Protein AF-0000000087012014 (afdb_homodimer)

Radius of gyration: 24.21 Å; Cα contacts (8 Å, |Δi|>4): 685; chains: 2; bounding box: 61×65×54 Å

pLDDT: mean 90.66, std 8.95, range [36.25, 98.5]

Solvent-accessible surface area (backbone atoms only — not comparable to full-atom values): 27364 Å² total; per-residue (Å²): 107,51,65,59,40,31,51,50,46,52,54,52,47,61,73,40,43,68,53,51,51,51,51,64,46,47,45,53,54,45,41,71,34,52,30,47,16,49,31,53,59,43,66,81,46,91,66,82,53,61,53,44,63,45,40,56,62,29,35,45,50,56,39,39,39,45,52,33,28,59,49,20,43,55,49,51,46,25,49,72,72,37,73,44,39,55,50,60,69,64,62,56,78,65,48,66,57,39,45,53,52,23,46,25,51,55,51,32,52,55,38,49,51,52,45,53,51,49,52,48,46,39,37,74,74,64,67,48,76,70,38,67,67,18,55,60,62,30,49,64,55,47,39,50,44,23,46,41,25,26,20,52,18,36,47,52,40,70,75,43,62,72,75,57,42,72,44,50,52,55,49,52,47,47,53,54,41,57,38,27,43,33,86,39,65,62,79,38,39,55,70,74,59,44,55,56,20,61,69,34,58,53,27,40,52,49,23,50,41,32,33,45,25,67,29,65,68,59,17,47,53,54,55,70,48,72,68,47,75,55,72,71,55,46,53,51,52,36,52,49,50,41,51,53,48,37,54,52,44,41,51,52,23,52,52,48,52,53,51,54,65,67,70,48,77,86,118,108,52,65,59,41,30,50,52,48,51,55,52,46,61,75,41,43,69,52,51,50,51,51,64,46,46,46,54,54,44,40,68,35,51,29,46,17,48,29,53,59,42,67,81,46,93,67,80,52,62,53,44,63,44,41,54,60,29,36,47,49,57,39,39,39,46,54,33,28,59,48,20,43,54,47,49,46,25,50,73,74,37,72,45,39,54,51,62,69,66,61,56,78,66,48,66,57,37,44,54,50,24,47,25,50,55,51,32,54,55,40,48,52,51,47,53,51,50,51,49,48,38,35,73,76,63,68,48,77,70,39,68,68,18,55,60,61,31,48,64,56,45,39,51,44,23,44,41,25,26,20,52,19,35,47,51,42,70,76,43,61,73,75,56,42,72,43,49,53,56,47,52,49,47,52,52,43,57,39,28,42,33,86,38,64,62,78,38,39,56,69,75,58,42,54,57,18,60,70,33,58,54,26,39,51,49,23,51,39,31,32,45,25,66,28,63,68,58,17,47,54,54,55,70,48,72,68,49,73,55,70,72,54,46,53,50,51,36,50,50,51,40,50,52,48,38,54,52,45,41,50,52,25,52,52,50,53,52,51,54,64,67,71,50,76,87,116

Nearest PDB structures (foldseek):
  8wbx-assembly1_B  TM=6.148E-01  e=4.219E-03  Arabidopsis thaliana
  8i39-assembly1_A  TM=5.636E-01  e=2.181E-03  Arabidopsis thaliana
  7r8b-assembly1_B  TM=5.814E-01  e=9.729E-03  Homo sapiens
  8iwj-assembly1_A  TM=5.748E-01  e=7.472E-03  Arabidopsis thaliana
  7p03-assembly1_A  TM=4.435E-01  e=3.052E-02  Saccharomyces cerevisiae S288C

Sequence (534 aa):
MLYAFLRRRFLKLVGQKSFIIYLFVQPFLWLLTVGISLNTAFSSVNLGYKFISYIALNLISIVSITLPIFFSNQLIFEFTYGSLKVVRLMGIKYWKAYLLLSDSLVFLAITFLNLTIVLLVLYLLYKVTINLLGIIISLPILFIAMIISYSIGIIISSFFTGGSLNILLPLVQLILLLFSGTYYPLEFLPKPERIISFLTPYTHILALVRYFTIGYAASQLKYIYNNLFTPPIQVILSAVYVLVFTLIITYLAVRRLDSLQFNLPLGMLYAFLRRRFLKLVGQKSFIIYLFVQPFLWLLTVGISLNTAFSSVNLGYKFISYIALNLISIVSITLPIFFSNQLIFEFTYGSLKVVRLMGIKYWKAYLLLSDSLVFLAITFLNLTIVLLVLYLLYKVTINLLGIIISLPILFIAMIISYSIGIIISSFFTGGSLNILLPLVQLILLLFSGTYYPLEFLPKPERIISFLTPYTHILALVRYFTIGYAASQLKYIYNNLFTPPIQVILSAVYVLVFTLIITYLAVRRLDSLQFNLPLG

InterPro domains:
  IPR000412 ABC-2 transporter [PIRSF006648] (4-256)
  IPR000412 ABC-2 transporter [PR00164] (20-41)
  IPR000412 ABC-2 transporter [PR00164] (135-159)
  IPR000412 ABC-2 transporter [PR00164] (171-190)
  IPR000412 ABC-2 transporter [PR00164] (191-210)
  IPR013525 ABC-2 type transporter, transmembrane domain [PF01061] (3-211)
  IPR047817 ABC-2 type transporter, transmembrane domain, bacterial-type [PS51012] (18-260)
  IPR051784 Nodulation factor ABC transporter [PTHR43229] (2-255)

Structure (mmCIF, N/CA/C/O backbone):
data_AF-0000000087012014-model_v1
#
loop_
_entity.id
_entity.type
_entity.pdbx_description
1 polymer 'ABC transmembrane type-2 domain-containing protein'
#
loop_
_atom_site.group_PDB
_atom_site.id
_atom_site.type_symbol
_atom_site.label_atom_id
_atom_site.label_alt_id
_atom_site.label_comp_id
_atom_site.label_asym_id
_atom_site.label_entity_id
_atom_site.label_seq_id
_atom_site.pdbx_PDB_ins_code
_atom_site.Cartn_x
_atom_site.Cartn_y
_atom_site.Cartn_z
_atom_site.occupancy
_atom_site.B_iso_or_equiv
_atom_site.auth_seq_id
_atom_site.auth_comp_id
_atom_site.auth_asym_id
_atom_site.auth_atom_id
_atom_site.pdbx_PDB_model_num
ATOM 1 N N . MET A 1 1 ? 31.562 19.516 7.203 1 82.62 1 MET A N 1
ATOM 2 C CA . MET A 1 1 ? 30.266 19.875 6.648 1 82.62 1 MET A CA 1
ATOM 3 C C . MET A 1 1 ? 29.375 18.641 6.465 1 82.62 1 MET A C 1
ATOM 5 O O . MET A 1 1 ? 28.297 18.562 7.031 1 82.62 1 MET A O 1
ATOM 9 N N . LEU A 1 2 ? 30 17.562 5.934 1 86.19 2 LEU A N 1
ATOM 10 C CA . LEU A 1 2 ? 29.234 16.344 5.723 1 86.19 2 LEU A CA 1
ATOM 11 C C . LEU A 1 2 ? 28.781 15.758 7.055 1 86.19 2 LEU A C 1
ATOM 13 O O . LEU A 1 2 ? 27.625 15.312 7.18 1 86.19 2 LEU A O 1
ATOM 17 N N . TYR A 1 3 ? 29.688 15.797 7.977 1 89.56 3 TYR A N 1
ATOM 18 C CA . TYR A 1 3 ? 29.359 15.234 9.281 1 89.56 3 TYR A CA 1
ATOM 19 C C . TYR A 1 3 ? 28.219 16 9.938 1 89.56 3 TYR A C 1
ATOM 21 O O . TYR A 1 3 ? 27.328 15.414 10.555 1 89.56 3 TYR A O 1
ATOM 29 N N . ALA A 1 4 ? 28.203 17.297 9.812 1 87.31 4 ALA A N 1
ATOM 30 C CA . ALA A 1 4 ? 27.141 18.125 10.391 1 87.31 4 ALA A CA 1
ATOM 31 C C . ALA A 1 4 ? 25.797 17.812 9.766 1 87.31 4 ALA A C 1
ATOM 33 O O . ALA A 1 4 ? 24.781 17.703 10.469 1 87.31 4 ALA A O 1
ATOM 34 N N . PHE A 1 5 ? 25.797 17.609 8.5 1 88.81 5 PHE A N 1
ATOM 35 C CA . PHE A 1 5 ? 24.547 17.312 7.805 1 88.81 5 PHE A CA 1
ATOM 36 C C . PHE A 1 5 ? 24.078 15.891 8.117 1 88.81 5 PHE A C 1
ATOM 38 O O . PHE A 1 5 ? 22.875 15.641 8.219 1 88.81 5 PHE A O 1
ATOM 45 N N . LEU A 1 6 ? 25.047 15.031 8.273 1 92.75 6 LEU A N 1
ATOM 46 C CA . LEU A 1 6 ? 24.719 13.664 8.641 1 92.75 6 LEU A CA 1
ATOM 47 C C . LEU A 1 6 ? 24.078 13.609 10.023 1 92.75 6 LEU A C 1
ATOM 49 O O . LEU A 1 6 ? 23.062 12.93 10.211 1 92.75 6 LEU A O 1
ATOM 53 N N . ARG A 1 7 ? 24.703 14.281 10.898 1 91.25 7 ARG A N 1
ATOM 54 C CA . ARG A 1 7 ? 24.172 14.32 12.258 1 91.25 7 ARG A CA 1
ATOM 55 C C . ARG A 1 7 ? 22.781 14.938 12.289 1 91.25 7 ARG A C 1
ATOM 57 O O . ARG A 1 7 ? 21.891 14.453 13 1 91.25 7 ARG A O 1
ATOM 64 N N . ARG A 1 8 ? 22.594 15.945 11.547 1 87.25 8 ARG A N 1
ATOM 65 C CA . ARG A 1 8 ? 21.281 16.594 11.453 1 87.25 8 ARG A CA 1
ATOM 66 C C . ARG A 1 8 ? 20.219 15.617 11 1 87.25 8 ARG A C 1
ATOM 68 O O . ARG A 1 8 ? 19.156 15.508 11.625 1 87.25 8 ARG A O 1
ATOM 75 N N . ARG A 1 9 ? 20.5 14.953 9.93 1 88.06 9 ARG A N 1
ATOM 76 C CA . ARG A 1 9 ? 19.531 14.023 9.375 1 88.06 9 ARG A CA 1
ATOM 77 C C . ARG A 1 9 ? 19.266 12.859 10.328 1 88.06 9 ARG A C 1
ATOM 79 O O . ARG A 1 9 ? 18.125 12.43 10.508 1 88.06 9 ARG A O 1
ATOM 86 N N . PHE A 1 10 ? 20.344 12.406 10.891 1 90.94 10 PHE A N 1
ATOM 87 C CA . PHE A 1 10 ? 20.219 11.289 11.82 1 90.94 10 PHE A CA 1
ATOM 88 C C . PHE A 1 10 ? 19.344 11.672 13.008 1 90.94 10 PHE A C 1
ATOM 90 O O . PHE A 1 10 ? 18.453 10.93 13.391 1 90.94 10 PHE A O 1
ATOM 97 N N . LEU A 1 11 ? 19.484 12.828 13.586 1 88.75 11 LEU A N 1
ATOM 98 C CA . LEU A 1 11 ? 18.734 13.289 14.742 1 88.75 11 LEU A CA 1
ATOM 99 C C . LEU A 1 11 ? 17.266 13.508 14.391 1 88.75 11 LEU A C 1
ATOM 101 O O . LEU A 1 11 ? 16.375 13.18 15.18 1 88.75 11 LEU A O 1
ATOM 105 N N . LYS A 1 12 ? 17.047 13.898 13.219 1 86.62 12 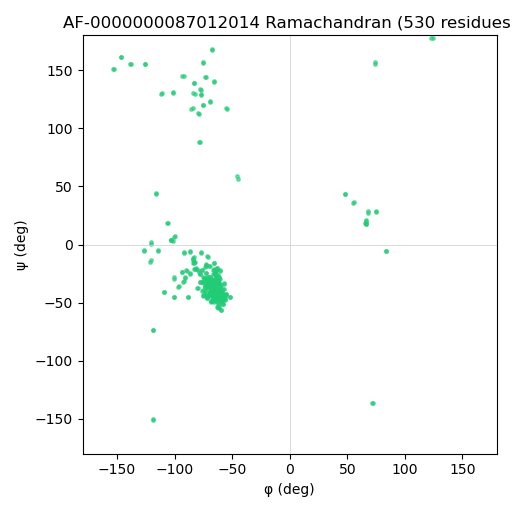LYS A N 1
ATOM 106 C CA . LYS A 1 12 ? 15.672 14.125 12.797 1 86.62 12 LYS A CA 1
ATOM 107 C C . LYS A 1 12 ? 14.945 12.797 12.578 1 86.62 12 LYS A C 1
ATOM 109 O O . LYS A 1 12 ? 13.758 12.688 12.875 1 86.62 12 LYS A O 1
ATOM 114 N N . LEU A 1 13 ? 15.664 11.898 12.086 1 88.25 13 LEU A N 1
ATOM 115 C CA . LEU A 1 13 ? 15.07 10.586 11.875 1 88.25 13 LEU A CA 1
ATOM 116 C C . LEU A 1 13 ? 14.734 9.914 13.203 1 88.25 13 LEU A C 1
ATOM 118 O O . LEU A 1 13 ? 13.719 9.234 13.32 1 88.25 13 LEU A O 1
ATOM 122 N N . VAL A 1 14 ? 15.625 10.133 14.18 1 85.62 14 VAL A N 1
ATOM 123 C CA . VAL A 1 14 ? 15.367 9.586 15.508 1 85.62 14 VAL A CA 1
ATOM 124 C C . VAL A 1 14 ? 14.094 10.203 16.078 1 85.62 14 VAL A C 1
ATOM 126 O O . VAL A 1 14 ? 13.336 9.531 16.781 1 85.62 14 VAL A O 1
ATOM 129 N N . GLY A 1 15 ? 13.82 11.438 15.688 1 83.94 15 GLY A N 1
ATOM 130 C CA . GLY A 1 15 ? 12.602 12.094 16.109 1 83.94 15 GLY A CA 1
ATOM 131 C C . GLY A 1 15 ? 11.352 11.508 15.477 1 83.94 15 GLY A C 1
ATOM 132 O O . GLY A 1 15 ? 10.25 11.672 16 1 83.94 15 GLY A O 1
ATOM 133 N N . GLN A 1 16 ? 11.594 10.812 14.422 1 86.88 16 GLN A N 1
ATOM 134 C CA . GLN A 1 16 ? 10.492 10.18 13.703 1 86.88 16 GLN A CA 1
ATOM 135 C C . GLN A 1 16 ? 10.617 8.664 13.727 1 86.88 16 GLN A C 1
ATOM 137 O O . GLN A 1 16 ? 10.422 8 12.703 1 86.88 16 GLN A O 1
ATOM 142 N N . LYS A 1 17 ? 10.938 8.172 14.883 1 86.31 17 LYS A N 1
ATOM 143 C CA . LYS A 1 17 ? 11.25 6.75 15.023 1 86.31 17 LYS A CA 1
ATOM 144 C C . LYS A 1 17 ? 10.023 5.891 14.734 1 86.31 17 LYS A C 1
ATOM 146 O O . LYS A 1 17 ? 10.148 4.773 14.227 1 86.31 17 LYS A O 1
ATOM 151 N N . SER A 1 18 ? 8.812 6.402 14.992 1 84.38 18 SER A N 1
ATOM 152 C CA . SER A 1 18 ? 7.602 5.629 14.75 1 84.38 18 SER A CA 1
ATOM 153 C C . SER A 1 18 ? 7.414 5.344 13.258 1 84.38 18 SER A C 1
ATOM 155 O O . SER A 1 18 ? 7.012 4.242 12.883 1 84.38 18 SER A O 1
ATOM 157 N N . PHE A 1 19 ? 7.777 6.293 12.516 1 85.94 19 PHE A N 1
ATOM 158 C CA . PHE A 1 19 ? 7.668 6.133 11.07 1 85.94 19 PHE A CA 1
ATOM 159 C C . PHE A 1 19 ? 8.672 5.102 10.562 1 85.94 19 PHE A C 1
ATOM 161 O O . PHE A 1 19 ? 8.336 4.266 9.719 1 85.94 19 PHE A O 1
ATOM 168 N N . ILE A 1 20 ? 9.797 5.18 11.109 1 89 20 ILE A N 1
ATOM 169 C CA . ILE A 1 20 ? 10.852 4.262 10.695 1 89 20 ILE A CA 1
ATOM 170 C C . ILE A 1 20 ? 10.484 2.836 11.094 1 89 20 ILE A C 1
ATOM 172 O O . ILE A 1 20 ? 10.656 1.898 10.312 1 89 20 ILE A O 1
ATOM 176 N N . ILE A 1 21 ? 9.969 2.676 12.203 1 87.44 21 ILE A N 1
ATOM 177 C CA . ILE A 1 21 ? 9.555 1.359 12.688 1 87.44 21 ILE A CA 1
ATOM 178 C C . ILE A 1 21 ? 8.445 0.807 11.789 1 87.44 21 ILE A C 1
ATOM 180 O O . ILE A 1 21 ? 8.477 -0.363 11.406 1 87.44 21 ILE A O 1
ATOM 184 N N . TYR A 1 22 ? 7.543 1.704 11.445 1 87 22 TYR A N 1
ATOM 185 C CA . TYR A 1 22 ? 6.465 1.325 10.539 1 87 22 TYR A CA 1
ATOM 186 C C . TYR A 1 22 ? 7.023 0.833 9.203 1 87 22 TYR A C 1
ATOM 188 O O . TYR A 1 22 ? 6.629 -0.228 8.719 1 87 22 TYR A O 1
ATOM 196 N N . LEU A 1 23 ? 7.945 1.501 8.68 1 88.31 23 LEU A N 1
ATOM 197 C CA . LEU A 1 23 ? 8.516 1.156 7.383 1 88.31 23 LEU A CA 1
ATOM 198 C C . LEU A 1 23 ? 9.312 -0.142 7.465 1 88.31 23 LEU A C 1
ATOM 200 O O . LEU A 1 23 ? 9.32 -0.931 6.52 1 88.31 23 LEU A O 1
ATOM 204 N N . PHE A 1 24 ? 9.859 -0.279 8.633 1 88.44 24 PHE A N 1
ATOM 205 C CA . PHE A 1 24 ? 10.688 -1.457 8.844 1 88.44 24 PHE A CA 1
ATOM 206 C C . PHE A 1 24 ? 9.836 -2.709 8.977 1 88.44 24 PHE A C 1
ATOM 208 O O . PHE A 1 24 ? 10.242 -3.797 8.562 1 88.44 24 PHE A O 1
ATOM 215 N N . VAL A 1 25 ? 8.656 -2.584 9.453 1 90.38 25 VAL A N 1
ATOM 216 C CA . VAL A 1 25 ? 7.773 -3.711 9.742 1 90.38 25 VAL A CA 1
ATOM 217 C C . VAL A 1 25 ? 6.996 -4.094 8.484 1 90.38 25 VAL A C 1
ATOM 219 O O . VAL A 1 25 ? 6.672 -5.266 8.281 1 90.38 25 VAL A O 1
ATOM 222 N N . GLN A 1 26 ? 6.828 -3.221 7.629 1 93.75 26 GLN A N 1
ATOM 223 C CA . GLN A 1 26 ? 5.93 -3.389 6.492 1 93.75 26 GLN A CA 1
ATOM 224 C C . GLN A 1 26 ? 6.371 -4.555 5.609 1 93.75 26 GLN A C 1
ATOM 226 O O . GLN A 1 26 ? 5.574 -5.441 5.301 1 93.75 26 GLN A O 1
ATOM 231 N N . PRO A 1 27 ? 7.637 -4.621 5.266 1 93.31 27 PRO A N 1
ATOM 232 C CA . PRO A 1 27 ? 8.047 -5.738 4.41 1 93.31 27 PRO A CA 1
ATOM 233 C C . PRO A 1 27 ? 7.785 -7.098 5.055 1 93.31 27 PRO A C 1
ATOM 235 O O . PRO A 1 27 ? 7.453 -8.062 4.359 1 93.31 27 PRO A O 1
ATOM 238 N N . PHE A 1 28 ? 7.824 -7.141 6.297 1 93.94 28 PHE A N 1
ATOM 239 C CA . PHE A 1 28 ? 7.648 -8.406 6.996 1 93.94 28 PHE A CA 1
ATOM 240 C C . PHE A 1 28 ? 6.176 -8.805 7.043 1 93.94 28 PHE A C 1
ATOM 242 O O . PHE A 1 28 ? 5.848 -9.992 6.977 1 93.94 28 PHE A O 1
ATOM 249 N N . LEU A 1 29 ? 5.344 -7.852 7.105 1 94.25 29 LEU A N 1
ATOM 250 C CA . LEU A 1 29 ? 3.918 -8.141 7.043 1 94.25 29 LEU A CA 1
ATOM 251 C C . LEU A 1 29 ? 3.533 -8.68 5.664 1 94.25 29 LEU A C 1
ATOM 253 O O . LEU A 1 29 ? 2.746 -9.625 5.559 1 94.25 29 LEU A O 1
ATOM 257 N N . TRP A 1 30 ? 4.109 -8.086 4.684 1 95.62 30 TRP A N 1
ATOM 258 C CA . TRP A 1 30 ? 3.881 -8.562 3.324 1 95.62 30 TRP A CA 1
ATOM 259 C C . TRP A 1 30 ? 4.402 -9.984 3.152 1 95.62 30 TRP A C 1
ATOM 261 O O . TRP A 1 30 ? 3.75 -10.82 2.521 1 95.62 30 TRP A O 1
ATOM 271 N N . LEU A 1 31 ? 5.566 -10.258 3.73 1 94.19 31 LEU A N 1
ATOM 272 C CA . LEU A 1 31 ? 6.164 -11.578 3.615 1 94.19 31 LEU A CA 1
ATOM 273 C C . LEU A 1 31 ? 5.324 -12.625 4.348 1 94.19 31 LEU A C 1
ATOM 275 O O . LEU A 1 31 ? 5.141 -13.734 3.85 1 94.19 31 LEU A O 1
ATOM 279 N N . LEU A 1 32 ? 4.758 -12.242 5.43 1 93.06 32 LEU A N 1
ATOM 280 C CA . LEU A 1 32 ? 3.992 -13.148 6.277 1 93.06 32 LEU A CA 1
ATOM 281 C C . LEU A 1 32 ? 2.654 -13.492 5.633 1 93.06 32 LEU A C 1
ATOM 283 O O . LEU A 1 32 ? 2.031 -14.5 5.984 1 93.06 32 LEU A O 1
ATOM 287 N N . THR A 1 33 ? 2.236 -12.719 4.66 1 94.62 33 THR A N 1
ATOM 288 C CA . THR A 1 33 ? 0.928 -12.93 4.051 1 94.62 33 THR A CA 1
ATOM 289 C C . THR A 1 33 ? 1.069 -13.258 2.568 1 94.62 33 THR A C 1
ATOM 291 O O . THR A 1 33 ? 1.139 -14.43 2.188 1 94.62 33 THR A O 1
ATOM 294 N N . VAL A 1 34 ? 1.387 -12.234 1.834 1 94.94 34 VAL A N 1
ATOM 295 C CA . VAL A 1 34 ? 1.48 -12.375 0.385 1 94.94 34 VAL A CA 1
ATOM 296 C C . VAL A 1 34 ? 2.646 -13.297 0.031 1 94.94 34 VAL A C 1
ATOM 298 O O . VAL A 1 34 ? 2.514 -14.172 -0.83 1 94.94 34 VAL A O 1
ATOM 301 N N . GLY A 1 35 ? 3.721 -13.078 0.717 1 94.94 35 GLY A N 1
ATOM 302 C CA . GLY A 1 35 ? 4.891 -13.906 0.456 1 94.94 35 GLY A CA 1
ATOM 303 C C . GLY A 1 35 ? 4.641 -15.383 0.669 1 94.94 35 GLY A C 1
ATOM 304 O O . GLY A 1 35 ? 4.898 -16.203 -0.22 1 94.94 35 GLY A O 1
ATOM 305 N N . ILE A 1 36 ? 4.066 -15.727 1.742 1 94.06 36 ILE A N 1
ATOM 306 C CA . ILE A 1 36 ? 3.834 -17.125 2.08 1 94.06 36 ILE A CA 1
ATOM 307 C C . ILE A 1 36 ? 2.744 -17.703 1.178 1 94.06 36 ILE A C 1
ATOM 309 O O . ILE A 1 36 ? 2.896 -18.797 0.624 1 94.06 36 ILE A O 1
ATOM 313 N N . SER A 1 37 ? 1.697 -16.953 0.991 1 94.31 37 SER A N 1
ATOM 314 C CA . SER A 1 37 ? 0.57 -17.422 0.197 1 94.31 37 SER A CA 1
ATOM 315 C C . SER A 1 37 ? 0.979 -17.672 -1.252 1 94.31 37 SER A C 1
ATOM 317 O O . SER A 1 37 ? 0.765 -18.766 -1.786 1 94.31 37 SER A O 1
ATOM 319 N N . LEU A 1 38 ? 1.625 -16.781 -1.834 1 94.06 38 LEU A N 1
ATOM 320 C CA . LEU A 1 38 ? 1.986 -16.906 -3.242 1 94.06 38 LEU A CA 1
ATOM 321 C C . LEU A 1 38 ? 3.129 -17.891 -3.422 1 94.06 38 LEU A C 1
ATOM 323 O O . LEU A 1 38 ? 3.213 -18.578 -4.449 1 94.06 38 LEU A O 1
ATOM 327 N N . ASN A 1 39 ? 3.98 -17.922 -2.361 1 93.62 39 ASN A N 1
ATOM 328 C CA . ASN A 1 39 ? 5.016 -18.953 -2.438 1 93.62 39 ASN A CA 1
ATOM 329 C C . ASN A 1 39 ? 4.41 -20.359 -2.533 1 93.62 39 ASN A C 1
ATOM 331 O O . ASN A 1 39 ? 4.883 -21.188 -3.311 1 93.62 39 ASN A O 1
ATOM 335 N N . THR A 1 40 ? 3.393 -20.656 -1.785 1 93.12 40 THR A N 1
ATOM 336 C CA . THR A 1 40 ? 2.691 -21.938 -1.838 1 93.12 40 THR A CA 1
ATOM 337 C C . THR A 1 40 ? 1.978 -22.109 -3.176 1 93.12 40 THR A C 1
ATOM 339 O O . THR A 1 40 ? 2.039 -23.172 -3.785 1 93.12 40 THR A O 1
ATOM 342 N N . ALA A 1 41 ? 1.406 -21.062 -3.656 1 91.38 41 ALA A N 1
ATOM 343 C CA . ALA A 1 41 ? 0.674 -21.109 -4.918 1 91.38 41 ALA A CA 1
ATOM 344 C C . ALA A 1 41 ? 1.615 -21.391 -6.086 1 91.38 41 ALA A C 1
ATOM 346 O O . ALA A 1 41 ? 1.269 -22.141 -7.004 1 91.38 41 ALA A O 1
ATOM 347 N N . PHE A 1 42 ? 2.789 -20.828 -6.008 1 91.69 42 PHE A N 1
ATOM 348 C CA . PHE A 1 42 ? 3.729 -20.922 -7.117 1 91.69 42 PHE A CA 1
ATOM 349 C C . PHE A 1 42 ? 4.559 -22.188 -7.016 1 91.69 42 PHE A C 1
ATOM 351 O O . PHE A 1 42 ? 5.363 -22.484 -7.902 1 91.69 42 PHE A O 1
ATOM 358 N N . SER A 1 43 ? 4.398 -22.891 -5.922 1 89.12 43 SER A N 1
ATOM 359 C CA . SER A 1 43 ? 5.141 -24.141 -5.789 1 89.12 43 SER A CA 1
ATOM 360 C C . SER A 1 43 ? 4.781 -25.125 -6.898 1 89.12 43 SER A C 1
ATOM 362 O O . SER A 1 43 ? 5.586 -25.984 -7.254 1 89.12 43 SER A O 1
ATOM 364 N N . SER A 1 44 ? 3.607 -24.922 -7.48 1 85.75 44 SER A N 1
ATOM 365 C CA . SER A 1 44 ? 3.168 -25.797 -8.562 1 85.75 44 SER A CA 1
ATOM 366 C C . SER A 1 44 ? 3.574 -25.25 -9.922 1 85.75 44 SER A C 1
ATOM 368 O O . SER A 1 44 ? 3.348 -25.891 -10.953 1 85.75 44 SER A O 1
ATOM 370 N N . VAL A 1 45 ? 4.109 -24.062 -9.898 1 85.94 45 VAL A N 1
ATOM 371 C CA . VAL A 1 45 ? 4.566 -23.406 -11.117 1 85.94 45 VAL A CA 1
ATOM 372 C C . VAL A 1 45 ? 6.086 -23.516 -11.234 1 85.94 45 VAL A C 1
ATOM 374 O O . VAL A 1 45 ? 6.801 -23.344 -10.242 1 85.94 45 VAL A O 1
ATOM 377 N N . ASN A 1 46 ? 6.637 -23.938 -12.336 1 82.75 46 ASN A N 1
ATOM 378 C CA . ASN A 1 46 ? 8.078 -24.031 -12.539 1 82.75 46 ASN A CA 1
ATOM 379 C C . ASN A 1 46 ? 8.703 -22.672 -12.828 1 82.75 46 ASN A C 1
ATOM 381 O O . ASN A 1 46 ? 8.859 -22.281 -13.992 1 82.75 46 ASN A O 1
ATOM 385 N N . LEU A 1 47 ? 9.102 -21.938 -11.812 1 85.69 47 LEU A N 1
ATOM 386 C CA . LEU A 1 47 ? 9.695 -20.609 -11.953 1 85.69 47 LEU A CA 1
ATOM 387 C C . LEU A 1 47 ? 11.211 -20.703 -12.102 1 85.69 47 LEU A C 1
ATOM 389 O O . LEU A 1 47 ? 11.836 -19.797 -12.672 1 85.69 47 LEU A O 1
ATOM 393 N N . GLY A 1 48 ? 11.836 -21.75 -11.656 1 86.19 48 GLY A N 1
ATOM 394 C CA . GLY A 1 48 ? 13.289 -21.859 -11.617 1 86.19 48 GLY A CA 1
ATOM 395 C C . GLY A 1 48 ? 13.898 -21.219 -10.383 1 86.19 48 GLY A C 1
ATOM 396 O O . GLY A 1 48 ? 15.125 -21.172 -10.242 1 86.19 48 GLY A O 1
ATOM 397 N N . TYR A 1 49 ? 13.133 -20.578 -9.578 1 87.19 49 TYR A N 1
ATOM 398 C CA . TYR A 1 49 ? 13.5 -20 -8.289 1 87.19 49 TYR A CA 1
ATOM 399 C C . TYR A 1 49 ? 12.344 -20.062 -7.305 1 87.19 49 TYR A C 1
ATOM 401 O O . TYR A 1 49 ? 11.203 -20.344 -7.695 1 87.19 49 TYR A O 1
ATOM 409 N N . LYS A 1 50 ? 12.648 -19.938 -6.074 1 89.31 50 LYS A N 1
ATOM 410 C CA . LYS A 1 50 ? 11.594 -19.844 -5.062 1 89.31 50 LYS A CA 1
ATOM 411 C C . LYS A 1 50 ? 10.961 -18.469 -5.043 1 89.31 50 LYS A C 1
ATOM 413 O O . LYS A 1 50 ? 11.664 -17.453 -4.918 1 89.31 50 LYS A O 1
ATOM 418 N N . PHE A 1 51 ? 9.711 -18.438 -5.086 1 93.5 51 PHE A N 1
ATOM 419 C CA . PHE A 1 51 ? 9.016 -17.156 -5.145 1 93.5 51 PHE A CA 1
ATOM 420 C C . PHE A 1 51 ? 9.281 -16.344 -3.883 1 93.5 51 PHE A C 1
ATOM 422 O O . PHE A 1 51 ? 9.391 -15.109 -3.939 1 93.5 51 PHE A O 1
ATOM 429 N N . ILE A 1 52 ? 9.414 -16.969 -2.801 1 94 52 ILE A N 1
ATOM 430 C CA . ILE A 1 52 ? 9.594 -16.281 -1.526 1 94 52 ILE A CA 1
ATOM 431 C C . ILE A 1 52 ? 10.898 -15.5 -1.541 1 94 52 ILE A C 1
ATOM 433 O O . ILE A 1 52 ? 10.984 -14.414 -0.973 1 94 52 ILE A O 1
ATOM 437 N N . SER A 1 53 ? 11.93 -16.031 -2.215 1 93.5 53 SER A N 1
ATOM 438 C CA . SER A 1 53 ? 13.195 -15.312 -2.318 1 93.5 53 SER A CA 1
ATOM 439 C C . SER A 1 53 ? 13.078 -14.102 -3.23 1 93.5 53 SER A C 1
ATOM 441 O O . SER A 1 53 ? 13.656 -13.047 -2.953 1 93.5 53 SER A O 1
ATOM 443 N N . TYR A 1 54 ? 12.305 -14.297 -4.254 1 94.19 54 TYR A N 1
ATOM 444 C CA . TYR A 1 54 ? 12.055 -13.195 -5.176 1 94.19 54 TYR A CA 1
ATOM 445 C C . TYR A 1 54 ? 11.344 -12.047 -4.477 1 94.19 54 TYR A C 1
ATOM 447 O O . TYR A 1 54 ? 11.82 -10.914 -4.492 1 94.19 54 TYR A O 1
ATOM 455 N N . ILE A 1 55 ? 10.219 -12.32 -3.844 1 95 55 ILE A N 1
ATOM 456 C CA . ILE A 1 55 ? 9.375 -11.273 -3.277 1 95 55 ILE A CA 1
ATOM 457 C C . ILE A 1 55 ? 10.055 -10.664 -2.051 1 95 55 ILE A C 1
ATOM 459 O O . ILE A 1 55 ? 9.945 -9.469 -1.798 1 95 55 ILE A O 1
ATOM 463 N N . ALA A 1 56 ? 10.719 -11.398 -1.296 1 95 56 ALA A N 1
ATOM 464 C CA . ALA A 1 56 ? 11.398 -10.898 -0.101 1 95 56 ALA A CA 1
ATOM 465 C C . ALA A 1 56 ? 12.398 -9.805 -0.453 1 95 56 ALA A C 1
ATOM 467 O O . ALA A 1 56 ? 12.438 -8.758 0.203 1 95 56 ALA A O 1
ATOM 468 N N . LEU A 1 57 ? 13.117 -10.008 -1.474 1 93.56 57 LEU A N 1
ATOM 469 C CA . LEU A 1 57 ? 14.133 -9.039 -1.875 1 93.56 57 LEU A CA 1
ATOM 470 C C . LEU A 1 57 ? 13.484 -7.793 -2.477 1 93.56 57 LEU A C 1
ATOM 472 O O . LEU A 1 57 ? 13.969 -6.676 -2.283 1 93.56 57 LEU A O 1
ATOM 476 N N . ASN A 1 58 ? 12.391 -8.008 -3.123 1 93.75 58 ASN A N 1
ATOM 477 C CA . ASN A 1 58 ? 11.727 -6.883 -3.771 1 93.75 58 ASN A CA 1
ATOM 478 C C . ASN A 1 58 ? 11.062 -5.961 -2.754 1 93.75 58 ASN A C 1
ATOM 480 O O . ASN A 1 58 ? 10.883 -4.77 -3.012 1 93.75 58 ASN A O 1
ATOM 484 N N . LEU A 1 59 ? 10.742 -6.508 -1.612 1 94.19 59 LEU A N 1
ATOM 485 C CA . LEU A 1 59 ? 10.023 -5.727 -0.611 1 94.19 59 LEU A CA 1
ATOM 486 C C . LEU A 1 59 ? 10.93 -4.664 0.004 1 94.19 59 LEU A C 1
ATOM 488 O O . LEU A 1 59 ? 10.445 -3.736 0.656 1 94.19 59 LEU A O 1
ATOM 492 N N . ILE A 1 60 ? 12.211 -4.746 -0.277 1 94.31 60 ILE A N 1
ATOM 493 C CA . ILE A 1 60 ? 13.148 -3.719 0.178 1 94.31 60 ILE A CA 1
ATOM 494 C C . ILE A 1 60 ? 12.836 -2.396 -0.519 1 94.31 60 ILE A C 1
ATOM 496 O O . ILE A 1 60 ? 13.164 -1.325 -0.003 1 94.31 60 ILE A O 1
ATOM 500 N N . SER A 1 61 ? 12.203 -2.547 -1.715 1 96.19 61 SER A N 1
ATOM 501 C CA . SER A 1 61 ? 11.852 -1.347 -2.467 1 96.19 61 SER A CA 1
ATOM 502 C C . SER A 1 61 ? 10.859 -0.484 -1.694 1 96.19 61 SER A C 1
ATOM 504 O O . SER A 1 61 ? 10.82 0.735 -1.872 1 96.19 61 SER A O 1
ATOM 506 N N . ILE A 1 62 ? 10.07 -1.12 -0.804 1 95.88 62 ILE A N 1
ATOM 507 C CA . ILE A 1 62 ? 9.109 -0.364 -0.008 1 95.88 62 ILE A CA 1
ATOM 508 C C . ILE A 1 62 ? 9.844 0.666 0.847 1 95.88 62 ILE A C 1
ATOM 510 O O . ILE A 1 62 ? 9.484 1.845 0.856 1 95.88 62 ILE A O 1
ATOM 514 N N . VAL A 1 63 ? 10.906 0.242 1.452 1 95.81 63 VAL A N 1
ATOM 515 C CA . VAL A 1 63 ? 11.672 1.127 2.324 1 95.81 63 VAL A CA 1
ATOM 516 C C . VAL A 1 63 ? 12.484 2.104 1.48 1 95.81 63 VAL A C 1
ATOM 518 O O . VAL A 1 63 ? 12.492 3.309 1.744 1 95.81 63 VAL A O 1
ATOM 521 N N . SER A 1 64 ? 13.109 1.6 0.444 1 97.06 64 SER A N 1
ATOM 522 C CA . SER A 1 64 ? 14.039 2.387 -0.36 1 97.06 64 SER A CA 1
ATOM 523 C C . SER A 1 64 ? 13.312 3.492 -1.12 1 97.06 64 SER A C 1
ATOM 525 O O . SER A 1 64 ? 13.891 4.543 -1.401 1 97.06 64 SER A O 1
ATOM 527 N N . ILE A 1 65 ? 12.102 3.258 -1.446 1 97.5 65 ILE A N 1
ATOM 528 C CA . ILE A 1 65 ? 11.336 4.254 -2.189 1 97.5 65 ILE A CA 1
ATOM 529 C C . ILE A 1 65 ? 10.648 5.207 -1.217 1 97.5 65 ILE A C 1
ATOM 531 O O . ILE A 1 65 ? 10.742 6.43 -1.367 1 97.5 65 ILE A O 1
ATOM 535 N N . THR A 1 66 ? 10.055 4.656 -0.192 1 95.38 66 THR A N 1
ATOM 536 C CA . THR A 1 66 ? 9.172 5.43 0.681 1 95.38 66 THR A CA 1
ATOM 537 C C . THR A 1 66 ? 9.984 6.379 1.559 1 95.38 66 THR A C 1
ATOM 539 O O . THR A 1 66 ? 9.648 7.559 1.681 1 95.38 66 THR A O 1
ATOM 542 N N . LEU A 1 67 ? 11.031 5.918 2.117 1 95.19 67 LEU A N 1
ATOM 543 C CA . LEU A 1 67 ? 11.797 6.676 3.096 1 95.19 67 LEU A CA 1
ATOM 544 C C . LEU A 1 67 ? 12.32 7.977 2.49 1 95.19 67 LEU A C 1
ATOM 546 O O . LEU A 1 67 ? 11.977 9.062 2.961 1 95.19 67 LEU A O 1
ATOM 550 N N . PRO A 1 68 ? 13.062 7.91 1.403 1 96.88 68 PRO A N 1
ATOM 551 C CA . PRO A 1 68 ? 13.578 9.164 0.851 1 96.88 68 PRO A CA 1
ATOM 552 C C . PRO A 1 68 ? 12.477 10.062 0.292 1 96.88 68 PRO A C 1
ATOM 554 O O . PRO A 1 68 ? 12.539 11.281 0.434 1 96.88 68 PRO A O 1
ATOM 557 N N . ILE A 1 69 ? 11.492 9.5 -0.317 1 96.25 69 ILE A N 1
ATOM 558 C CA . ILE A 1 69 ? 10.43 10.297 -0.935 1 96.25 69 ILE A CA 1
ATOM 559 C C . ILE A 1 69 ? 9.672 11.07 0.139 1 96.25 69 ILE A C 1
ATOM 561 O O . ILE A 1 69 ? 9.438 12.273 -0.008 1 96.25 69 ILE A O 1
ATOM 565 N N . PHE A 1 70 ? 9.406 10.477 1.232 1 91.56 70 PHE A N 1
ATOM 566 C CA . PHE A 1 70 ? 8.625 11.125 2.273 1 91.56 70 PHE A CA 1
ATOM 567 C C . PHE A 1 70 ? 9.469 12.156 3.02 1 91.56 70 PHE A C 1
ATOM 569 O O . PHE A 1 70 ? 8.969 13.219 3.393 1 91.56 70 PHE A O 1
ATOM 576 N N . PHE A 1 71 ? 10.695 11.922 3.152 1 92.5 71 PHE A N 1
ATOM 577 C CA . PHE A 1 71 ? 11.531 12.852 3.896 1 92.5 71 PHE A CA 1
ATOM 578 C C . PHE A 1 71 ? 11.992 14 3 1 92.5 71 PHE A C 1
ATOM 580 O O . PHE A 1 71 ? 12.523 15 3.484 1 92.5 71 PHE A O 1
ATOM 587 N N . SER A 1 72 ? 11.805 13.82 1.73 1 93.12 72 SER A N 1
ATOM 588 C CA . SER A 1 72 ? 12.07 14.945 0.842 1 93.12 72 SER A CA 1
ATOM 589 C C . SER A 1 72 ? 11.148 16.125 1.149 1 93.12 72 SER A C 1
ATOM 591 O O . SER A 1 72 ? 11.539 17.281 0.974 1 93.12 72 SER A O 1
ATOM 593 N N . ASN A 1 73 ? 9.953 15.797 1.574 1 88.69 73 ASN A N 1
ATOM 594 C CA . ASN A 1 73 ? 9.023 16.844 1.983 1 88.69 73 ASN A CA 1
ATOM 595 C C . ASN A 1 73 ? 9.578 17.672 3.145 1 88.69 73 ASN A C 1
ATOM 597 O O . ASN A 1 73 ? 9.445 18.891 3.166 1 88.69 73 ASN A O 1
ATOM 601 N N . GLN A 1 74 ? 10.102 17 4.078 1 85.38 74 GLN A N 1
ATOM 602 C CA . GLN A 1 74 ? 10.711 17.688 5.215 1 85.38 74 GLN A CA 1
ATOM 603 C C . GLN A 1 74 ? 11.875 18.562 4.766 1 85.38 74 GLN A C 1
ATOM 605 O O . GLN A 1 74 ? 12.094 19.641 5.316 1 85.38 74 GLN A O 1
ATOM 610 N N . LEU A 1 75 ? 12.586 18.078 3.873 1 86.31 75 LEU A N 1
ATOM 611 C CA . LEU A 1 75 ? 13.703 18.844 3.344 1 86.31 75 LEU A CA 1
ATOM 612 C C . LEU A 1 75 ? 13.219 20.172 2.74 1 86.31 75 LEU A C 1
ATOM 614 O O . LEU A 1 75 ? 13.773 21.234 3.033 1 86.31 75 LEU A O 1
ATOM 618 N N . ILE A 1 76 ? 12.258 20.078 1.935 1 85.94 76 ILE A N 1
ATOM 619 C CA . ILE A 1 76 ? 11.742 21.266 1.269 1 85.94 76 ILE A CA 1
ATOM 620 C C . ILE A 1 76 ? 11.148 22.219 2.303 1 85.94 76 ILE A C 1
ATOM 622 O O . ILE A 1 76 ? 11.297 23.438 2.195 1 85.94 76 ILE A O 1
ATOM 626 N N . PHE A 1 77 ? 10.57 21.656 3.271 1 82.94 77 PHE A N 1
ATOM 627 C CA . PHE A 1 77 ? 10.039 22.484 4.352 1 82.94 77 PHE A CA 1
ATOM 628 C C . PHE A 1 77 ? 11.156 23.219 5.07 1 82.94 77 PHE A C 1
ATOM 630 O O . PHE A 1 77 ? 11.039 24.422 5.355 1 82.94 77 PHE A O 1
ATOM 637 N N . GLU A 1 78 ? 12.203 22.531 5.328 1 82.44 78 GLU A N 1
ATOM 638 C CA . GLU A 1 78 ? 13.352 23.141 6 1 82.44 78 GLU A CA 1
ATOM 639 C C . GLU A 1 78 ? 14.031 24.156 5.098 1 82.44 78 GLU A C 1
ATOM 641 O O . GLU A 1 78 ? 14.555 25.172 5.582 1 82.44 78 GLU A O 1
ATOM 646 N N . PHE A 1 79 ? 13.984 23.828 3.934 1 80.56 79 PHE A N 1
ATOM 647 C CA . PHE A 1 79 ? 14.586 24.688 2.93 1 80.56 79 PHE A CA 1
ATOM 648 C C . PHE A 1 79 ? 13.844 26.016 2.836 1 80.56 79 PHE A C 1
ATOM 650 O O . PHE A 1 79 ? 14.461 27.062 2.617 1 80.56 79 PHE A O 1
ATOM 657 N N . THR A 1 80 ? 12.609 25.984 3.08 1 77 80 THR A N 1
ATOM 658 C CA . THR A 1 80 ? 11.773 27.156 2.893 1 77 80 THR A CA 1
ATOM 659 C C . THR A 1 80 ? 11.57 27.891 4.215 1 77 80 THR A C 1
ATOM 661 O O . THR A 1 80 ? 11.602 29.125 4.258 1 77 80 THR A O 1
ATOM 664 N N . TYR A 1 81 ? 11.469 27.062 5.27 1 74.88 81 TYR A N 1
ATOM 665 C CA . TYR A 1 81 ? 11.031 27.703 6.508 1 74.88 81 TYR A CA 1
ATOM 666 C C . TYR A 1 81 ? 12 27.406 7.645 1 74.88 81 TYR A C 1
ATOM 668 O O . TYR A 1 81 ? 11.875 27.953 8.742 1 74.88 81 TYR A O 1
ATOM 676 N N . GLY A 1 82 ? 12.953 26.578 7.363 1 74.56 82 GLY A N 1
ATOM 677 C CA . GLY A 1 82 ? 13.68 26.047 8.508 1 74.56 82 GLY A CA 1
ATOM 678 C C . GLY A 1 82 ? 15.156 26.406 8.492 1 74.56 82 GLY A C 1
ATOM 679 O O . GLY A 1 82 ? 15.523 27.5 8.039 1 74.56 82 GLY A O 1
ATOM 680 N N . SER A 1 83 ? 15.945 25.531 9.062 1 70.25 83 SER A N 1
ATOM 681 C CA . SER A 1 83 ? 17.359 25.703 9.375 1 70.25 83 SER A CA 1
ATOM 682 C C . SER A 1 83 ? 18.203 25.812 8.109 1 70.25 83 SER A C 1
ATOM 684 O O . SER A 1 83 ? 19.25 26.453 8.102 1 70.25 83 SER A O 1
ATOM 686 N N . LEU A 1 84 ? 17.672 25.328 7.082 1 72.88 84 LEU A N 1
ATOM 687 C CA . LEU A 1 84 ? 18.484 25.297 5.871 1 72.88 84 LEU A CA 1
ATOM 688 C C . LEU A 1 84 ? 18.438 26.641 5.152 1 72.88 84 LEU A C 1
ATOM 690 O O . LEU A 1 84 ? 19.266 26.922 4.285 1 72.88 84 LEU A O 1
ATOM 694 N N . LYS A 1 85 ? 17.469 27.328 5.629 1 72.94 85 LYS A N 1
ATOM 695 C CA . LYS A 1 85 ? 17.438 28.703 5.117 1 72.94 85 LYS A CA 1
ATOM 696 C C . LYS A 1 85 ? 18.703 29.469 5.488 1 72.94 85 LYS A C 1
ATOM 698 O O . LYS A 1 85 ? 19.234 30.219 4.68 1 72.94 85 LYS A O 1
ATOM 703 N N . VAL A 1 86 ? 19.219 29.125 6.637 1 70.38 86 VAL A N 1
ATOM 704 C CA . VAL A 1 86 ? 20.406 29.812 7.137 1 70.38 86 VAL A CA 1
ATOM 705 C C . VAL A 1 86 ? 21.625 29.359 6.332 1 70.38 86 VAL A C 1
ATOM 707 O O . VAL A 1 86 ? 22.469 30.188 5.973 1 70.38 86 VAL A O 1
ATOM 710 N N . VAL A 1 87 ? 21.641 28.125 6.062 1 72.88 87 VAL A N 1
ATOM 711 C CA . VAL A 1 87 ? 22.781 27.578 5.328 1 72.88 87 VAL A CA 1
ATOM 712 C C . VAL A 1 87 ? 22.797 28.156 3.912 1 72.88 87 VAL A C 1
ATOM 714 O O . VAL A 1 87 ? 23.875 28.469 3.385 1 72.88 87 VAL A O 1
ATOM 717 N N . ARG A 1 88 ? 21.656 28.281 3.416 1 71 88 ARG A N 1
ATOM 718 C CA . ARG A 1 88 ? 21.516 28.859 2.082 1 71 88 ARG A CA 1
ATOM 719 C C . ARG A 1 88 ? 22.031 30.297 2.053 1 71 88 ARG A C 1
ATOM 721 O O . ARG A 1 88 ? 22.719 30.688 1.111 1 71 88 ARG A O 1
ATOM 728 N N . LEU A 1 89 ? 21.766 30.859 3.125 1 69 89 LEU A N 1
ATOM 729 C CA . LEU A 1 89 ? 22.109 32.281 3.189 1 69 89 LEU A CA 1
ATOM 730 C C . LEU A 1 89 ? 23.594 32.469 3.471 1 69 89 LEU A C 1
ATOM 732 O O . LEU A 1 89 ? 24.156 33.531 3.145 1 69 89 LEU A O 1
ATOM 736 N N . MET A 1 90 ? 24.156 31.438 4.031 1 74.06 90 MET A N 1
ATOM 737 C CA . MET A 1 90 ? 25.578 31.531 4.379 1 74.06 90 MET A CA 1
ATOM 738 C C . MET A 1 90 ? 26.453 31.359 3.145 1 74.06 90 MET A C 1
ATOM 740 O O . MET A 1 90 ? 27.656 31.656 3.18 1 74.06 90 MET A O 1
ATOM 744 N N . GLY A 1 91 ? 25.875 31.031 2.076 1 71.25 91 GLY A N 1
ATOM 745 C CA . GLY A 1 91 ? 26.609 30.969 0.818 1 71.25 91 GLY A CA 1
ATOM 746 C C . GLY A 1 91 ? 27.625 29.844 0.77 1 71.25 91 GLY A C 1
ATOM 747 O O . GLY A 1 91 ? 28.703 30 0.204 1 71.25 91 GLY A O 1
ATOM 748 N N . ILE A 1 92 ? 27.359 28.859 1.485 1 74.88 92 ILE A N 1
ATOM 749 C CA . ILE A 1 92 ? 28.281 27.719 1.479 1 74.88 92 ILE A CA 1
ATOM 750 C C . ILE A 1 92 ? 28.219 27.016 0.13 1 74.88 92 ILE A C 1
ATOM 752 O O . ILE A 1 92 ? 27.125 26.734 -0.382 1 74.88 92 ILE A O 1
ATOM 756 N N . LYS A 1 93 ? 29.359 26.984 -0.38 1 76.62 93 LYS A N 1
ATOM 757 C CA . LYS A 1 93 ? 29.453 26.328 -1.679 1 76.62 93 LYS A CA 1
ATOM 758 C C . LYS A 1 93 ? 29.141 24.844 -1.564 1 76.62 93 LYS A C 1
ATOM 760 O O . LYS A 1 93 ? 29.5 24.203 -0.576 1 76.62 93 LYS A O 1
ATOM 765 N N . TYR A 1 94 ? 28.438 24.203 -2.461 1 80.94 94 TYR A N 1
ATOM 766 C CA . TYR A 1 94 ? 28.172 22.781 -2.656 1 80.94 94 TYR A CA 1
ATOM 767 C C . TYR A 1 94 ? 27.328 22.219 -1.512 1 80.94 94 TYR A C 1
ATOM 769 O O . TYR A 1 94 ? 27.359 21.016 -1.255 1 80.94 94 TYR A O 1
ATOM 777 N N . TRP A 1 95 ? 26.703 23.094 -0.803 1 82.94 95 TRP A N 1
ATOM 778 C CA . TRP A 1 95 ? 25.953 22.625 0.36 1 82.94 95 TRP A CA 1
ATOM 779 C C . TRP A 1 95 ? 24.797 21.703 -0.058 1 82.94 95 TRP A C 1
ATOM 781 O O . TRP A 1 95 ? 24.438 20.781 0.674 1 82.94 95 TRP A O 1
ATOM 791 N N . LYS A 1 96 ? 24.312 21.922 -1.229 1 87.19 96 LYS A N 1
ATOM 792 C CA . LYS A 1 96 ? 23.219 21.078 -1.726 1 87.19 96 LYS A CA 1
ATOM 793 C C . LYS A 1 96 ? 23.703 19.641 -1.949 1 87.19 96 LYS A C 1
ATOM 795 O O . LYS A 1 96 ? 22.969 18.688 -1.662 1 87.19 96 LYS A O 1
ATOM 800 N N . ALA A 1 97 ? 24.891 19.562 -2.412 1 87.88 97 ALA A N 1
ATOM 801 C CA . ALA A 1 97 ? 25.469 18.234 -2.633 1 87.88 97 ALA A CA 1
ATOM 802 C C . ALA A 1 97 ? 25.688 17.5 -1.311 1 87.88 97 ALA A C 1
ATOM 804 O O . ALA A 1 97 ? 25.438 16.297 -1.203 1 87.88 97 ALA A O 1
ATOM 805 N N . TYR A 1 98 ? 26.156 18.234 -0.382 1 88.81 98 TYR A N 1
ATOM 806 C CA . TYR A 1 98 ? 26.375 17.641 0.931 1 88.81 98 TYR A CA 1
ATOM 807 C C . TYR A 1 98 ? 25.062 17.203 1.57 1 88.81 98 TYR A C 1
ATOM 809 O O . TYR A 1 98 ? 25.016 16.172 2.234 1 88.81 98 TYR A O 1
ATOM 817 N N . LEU A 1 99 ? 24.094 17.969 1.314 1 89.56 99 LEU A N 1
ATOM 818 C CA . LEU A 1 99 ? 22.781 17.672 1.855 1 89.56 99 LEU A CA 1
ATOM 819 C C . LEU A 1 99 ? 22.234 16.375 1.242 1 89.56 99 LEU A C 1
ATOM 821 O O . LEU A 1 99 ? 21.781 15.484 1.963 1 89.56 99 LEU A O 1
ATOM 825 N N . LEU A 1 100 ? 22.312 16.328 -0.018 1 91.81 100 LEU A N 1
ATOM 826 C CA . LEU A 1 100 ? 21.797 15.156 -0.728 1 91.81 100 LEU A CA 1
ATOM 827 C C . LEU A 1 100 ? 22.594 13.906 -0.344 1 91.81 100 LEU A C 1
ATOM 829 O O . LEU A 1 100 ? 22 12.844 -0.118 1 91.81 100 LEU A O 1
ATOM 833 N N . LEU A 1 101 ? 23.859 14.062 -0.279 1 93.88 101 LEU A N 1
ATOM 834 C CA . LEU A 1 101 ? 24.734 12.938 0.051 1 93.88 101 LEU A CA 1
ATOM 835 C C . LEU A 1 101 ? 24.5 12.477 1.485 1 93.88 101 LEU A C 1
ATOM 837 O O . LEU A 1 101 ? 24.406 11.273 1.747 1 93.88 101 LEU A O 1
ATOM 841 N N . SER A 1 102 ? 24.438 13.414 2.398 1 94.44 102 SER A N 1
ATOM 842 C CA . SER A 1 102 ? 24.281 13.07 3.807 1 94.44 102 SER A CA 1
ATOM 843 C C . SER A 1 102 ? 22.938 12.375 4.051 1 94.44 102 SER A C 1
ATOM 845 O O . SER A 1 102 ? 22.891 11.328 4.695 1 94.44 102 SER A O 1
ATOM 847 N N . ASP A 1 103 ? 21.906 12.93 3.467 1 95.75 103 ASP A N 1
ATOM 848 C CA . ASP A 1 103 ? 20.594 12.328 3.654 1 95.75 103 ASP A CA 1
ATOM 849 C C . ASP A 1 103 ? 20.531 10.938 3.033 1 95.75 103 ASP A C 1
ATOM 851 O O . ASP A 1 103 ? 19.984 10.008 3.637 1 95.75 103 ASP A O 1
ATOM 855 N N . SER A 1 104 ? 21.062 10.828 1.893 1 97 104 SER A N 1
ATOM 856 C CA . SER A 1 104 ? 21.047 9.539 1.199 1 97 104 SER A CA 1
ATOM 857 C C . SER A 1 104 ? 21.828 8.484 1.964 1 97 104 SER A C 1
ATOM 859 O O . SER A 1 104 ? 21.453 7.305 1.956 1 97 104 SER A O 1
ATOM 861 N N . LEU A 1 105 ? 22.875 8.859 2.586 1 97.19 105 LEU A N 1
ATOM 862 C CA . LEU A 1 105 ? 23.672 7.922 3.371 1 97.19 105 LEU A CA 1
ATOM 863 C C . LEU A 1 105 ? 22.891 7.426 4.582 1 97.19 105 LEU A C 1
ATOM 865 O O . LEU A 1 105 ? 22.969 6.25 4.938 1 97.19 105 LEU A O 1
ATOM 869 N N . VAL A 1 106 ? 22.188 8.281 5.176 1 95.88 106 VAL A N 1
ATOM 870 C CA . VAL A 1 106 ? 21.391 7.898 6.332 1 95.88 106 VAL A CA 1
ATOM 871 C C . VAL A 1 106 ? 20.281 6.949 5.895 1 95.88 106 VAL A C 1
ATOM 873 O O . VAL A 1 106 ? 20.031 5.93 6.547 1 95.88 106 VAL A O 1
ATOM 876 N N . PHE A 1 107 ? 19.609 7.281 4.758 1 96.88 107 PHE A N 1
ATOM 877 C CA . PHE A 1 107 ? 18.578 6.406 4.219 1 96.88 107 PHE A CA 1
ATOM 878 C C . PHE A 1 107 ? 19.156 5.039 3.867 1 96.88 107 PHE A C 1
ATOM 880 O O . PHE A 1 107 ? 18.5 4.012 4.066 1 96.88 107 PHE A O 1
ATOM 887 N N . LEU A 1 108 ? 20.375 5.098 3.387 1 97.56 108 LEU A N 1
ATOM 888 C CA . LEU A 1 108 ? 21.047 3.859 3.006 1 97.56 108 LEU A CA 1
ATOM 889 C C . LEU A 1 108 ? 21.234 2.953 4.215 1 97.56 108 LEU A C 1
ATOM 891 O O . LEU A 1 108 ? 21.047 1.737 4.121 1 97.56 108 LEU A O 1
ATOM 895 N N . ALA A 1 109 ? 21.594 3.504 5.285 1 95.94 109 ALA A N 1
ATOM 896 C CA . ALA A 1 109 ? 21.828 2.717 6.496 1 95.94 109 ALA A CA 1
ATOM 897 C C . ALA A 1 109 ? 20.562 1.972 6.914 1 95.94 109 ALA A C 1
ATOM 899 O O . ALA A 1 109 ? 20.609 0.78 7.23 1 95.94 109 ALA A O 1
ATOM 900 N N . ILE A 1 110 ? 19.484 2.621 6.824 1 94.94 110 ILE A N 1
ATOM 901 C CA . ILE A 1 110 ? 18.219 2.027 7.23 1 94.94 110 ILE A CA 1
ATOM 902 C C . ILE A 1 110 ? 17.797 0.959 6.223 1 94.94 110 ILE A C 1
ATOM 904 O O . ILE A 1 110 ? 17.406 -0.143 6.605 1 94.94 110 ILE A O 1
ATOM 908 N N . THR A 1 111 ? 17.906 1.305 4.988 1 96.12 111 THR A N 1
ATOM 909 C CA . THR A 1 111 ? 17.5 0.38 3.934 1 96.12 111 THR A CA 1
ATOM 910 C C . THR A 1 111 ? 18.406 -0.852 3.928 1 96.12 111 THR A C 1
ATOM 912 O O . THR A 1 111 ? 17.938 -1.969 3.701 1 96.12 111 THR A O 1
ATOM 915 N N . PHE A 1 112 ? 19.656 -0.612 4.148 1 96.25 112 PHE A N 1
ATOM 916 C CA . PHE A 1 112 ? 20.594 -1.726 4.168 1 96.25 112 PHE A CA 1
ATOM 917 C C . PHE A 1 112 ? 20.328 -2.641 5.355 1 96.25 112 PHE A C 1
ATOM 919 O O . PHE A 1 112 ? 20.453 -3.861 5.246 1 96.25 112 PHE A O 1
ATOM 926 N N . LEU A 1 113 ? 20.031 -2.07 6.445 1 95.19 113 LEU A N 1
ATOM 927 C CA . LEU A 1 113 ? 19.641 -2.875 7.598 1 95.19 113 LEU A CA 1
ATOM 928 C C . LEU A 1 113 ? 18.406 -3.715 7.285 1 95.19 113 LEU A C 1
ATOM 930 O O . LEU A 1 113 ? 18.328 -4.891 7.66 1 95.19 113 LEU A O 1
ATOM 934 N N . ASN A 1 114 ? 17.453 -3.137 6.645 1 95.19 114 ASN A N 1
ATOM 935 C CA . ASN A 1 114 ? 16.266 -3.863 6.227 1 95.19 114 ASN A CA 1
ATOM 936 C C . ASN A 1 114 ? 16.609 -5.027 5.301 1 95.19 114 ASN A C 1
ATOM 938 O O . ASN A 1 114 ? 16.109 -6.141 5.484 1 95.19 114 ASN A O 1
ATOM 942 N N . LEU A 1 115 ? 17.484 -4.773 4.336 1 94.88 115 LEU A N 1
ATOM 943 C CA . LEU A 1 115 ? 17.922 -5.805 3.4 1 94.88 115 LEU A CA 1
ATOM 944 C C . LEU A 1 115 ? 18.578 -6.965 4.141 1 94.88 115 LEU A C 1
ATOM 946 O O . LEU A 1 115 ? 18.281 -8.125 3.869 1 94.88 115 LEU A O 1
ATOM 950 N N . THR A 1 116 ? 19.438 -6.68 5.074 1 94.25 116 THR A N 1
ATOM 951 C CA . THR A 1 116 ? 20.188 -7.703 5.801 1 94.25 116 THR A CA 1
ATOM 952 C C . THR A 1 116 ? 19.25 -8.562 6.641 1 94.25 116 THR A C 1
ATOM 954 O O . THR A 1 116 ? 19.406 -9.781 6.707 1 94.25 116 THR A O 1
ATOM 957 N N . ILE A 1 117 ? 18.266 -7.961 7.211 1 94.5 117 ILE A N 1
ATOM 958 C CA . ILE A 1 117 ? 17.328 -8.703 8.047 1 94.5 117 ILE A CA 1
ATOM 959 C C . ILE A 1 117 ? 16.469 -9.609 7.164 1 94.5 117 ILE A C 1
ATOM 961 O O . ILE A 1 117 ? 16.203 -10.766 7.52 1 94.5 117 ILE A O 1
ATOM 965 N N . VAL A 1 118 ? 16.031 -9.062 6.066 1 93.69 118 VAL A N 1
ATOM 966 C CA . VAL A 1 118 ? 15.211 -9.852 5.145 1 93.69 118 VAL A CA 1
ATOM 967 C C . VAL A 1 118 ? 16.016 -11.055 4.645 1 93.69 118 VAL A C 1
ATOM 969 O O . VAL A 1 118 ? 15.5 -12.172 4.586 1 93.69 118 VAL A O 1
ATOM 972 N N . LEU A 1 119 ? 17.281 -10.852 4.281 1 93.12 119 LEU A N 1
ATOM 973 C CA . LEU A 1 119 ? 18.141 -11.93 3.803 1 93.12 119 LEU A CA 1
ATOM 974 C C . LEU A 1 119 ? 18.391 -12.953 4.906 1 93.12 119 LEU A C 1
ATOM 976 O O . LEU A 1 119 ? 18.453 -14.156 4.645 1 93.12 119 LEU A O 1
ATOM 980 N N . LEU A 1 120 ? 18.516 -12.469 6.094 1 93.31 120 LEU A N 1
ATOM 981 C CA . LEU A 1 120 ? 18.688 -13.367 7.23 1 93.31 120 LEU A CA 1
ATOM 982 C C . LEU A 1 120 ? 17.469 -14.25 7.438 1 93.31 120 LEU A C 1
ATOM 984 O O . LEU A 1 120 ? 17.594 -15.445 7.707 1 93.31 120 LEU A O 1
ATOM 988 N N . VAL A 1 121 ? 16.328 -13.672 7.277 1 92.69 121 VAL A N 1
ATOM 989 C CA . VAL A 1 121 ? 15.078 -14.43 7.406 1 92.69 121 VAL A CA 1
ATOM 990 C C . VAL A 1 121 ? 14.992 -15.477 6.301 1 92.69 121 VAL A C 1
ATOM 992 O O . VAL A 1 121 ? 14.609 -16.625 6.555 1 92.69 121 VAL A O 1
ATOM 995 N N . LEU A 1 122 ? 15.375 -15.078 5.121 1 91 122 LEU A N 1
ATOM 996 C CA . LEU A 1 122 ? 15.352 -16 3.992 1 91 122 LEU A CA 1
ATOM 997 C C . LEU A 1 122 ? 16.312 -17.172 4.227 1 91 122 LEU A C 1
ATOM 999 O O . LEU A 1 122 ? 15.984 -18.328 3.936 1 91 122 LEU A O 1
ATOM 1003 N N . TYR A 1 123 ? 17.438 -16.828 4.766 1 91.88 123 TYR A N 1
ATOM 1004 C CA . TYR A 1 123 ? 18.453 -17.844 5.016 1 91.88 123 TYR A CA 1
ATOM 1005 C C . TYR A 1 123 ? 18.016 -18.797 6.129 1 91.88 123 TYR A C 1
ATOM 1007 O O . TYR A 1 123 ? 18.109 -20.016 5.988 1 91.88 123 TYR A O 1
ATOM 1015 N N . LEU A 1 124 ? 17.469 -18.312 7.18 1 93.44 124 LEU A N 1
ATOM 1016 C CA . LEU A 1 124 ? 17.172 -19.094 8.375 1 93.44 124 LEU A CA 1
ATOM 1017 C C . LEU A 1 124 ? 15.883 -19.875 8.203 1 93.44 124 LEU A C 1
ATOM 1019 O O . LEU A 1 124 ? 15.797 -21.047 8.602 1 93.44 124 LEU A O 1
ATOM 1023 N N . LEU A 1 125 ? 14.875 -19.297 7.535 1 90.62 125 LEU A N 1
ATOM 1024 C CA . LEU A 1 125 ? 13.547 -19.891 7.52 1 90.62 125 LEU A CA 1
ATOM 1025 C C . LEU A 1 125 ? 13.312 -20.656 6.219 1 90.62 125 LEU A C 1
ATOM 1027 O O . LEU A 1 125 ? 12.555 -21.625 6.188 1 90.62 125 LEU A O 1
ATOM 1031 N N . TYR A 1 126 ? 13.961 -20.234 5.184 1 89.75 126 TYR A N 1
ATOM 1032 C CA . TYR A 1 126 ? 13.617 -20.828 3.9 1 89.75 126 TYR A CA 1
ATOM 1033 C C . TYR A 1 126 ? 14.836 -21.5 3.268 1 89.75 126 TYR A C 1
ATOM 1035 O O . TYR A 1 126 ? 14.758 -22 2.143 1 89.75 126 TYR A O 1
ATOM 1043 N N . LYS A 1 127 ? 15.984 -21.5 3.871 1 90.56 127 LYS A N 1
ATOM 1044 C CA . LYS A 1 127 ? 17.219 -22.156 3.453 1 90.56 127 LYS A CA 1
ATOM 1045 C C . LYS A 1 127 ? 17.625 -21.719 2.049 1 90.56 127 LYS A C 1
ATOM 1047 O O . LYS A 1 127 ? 18.016 -22.547 1.226 1 90.56 127 LYS A O 1
ATOM 1052 N N . VAL A 1 128 ? 17.375 -20.5 1.803 1 88.94 128 VAL A N 1
ATOM 1053 C CA . VAL A 1 128 ? 17.812 -19.938 0.529 1 88.94 128 VAL A CA 1
ATOM 1054 C C . VAL A 1 128 ? 19.297 -19.641 0.569 1 88.94 128 VAL A C 1
ATOM 1056 O O . VAL A 1 128 ? 19.812 -19.125 1.565 1 88.94 128 VAL A O 1
ATOM 1059 N N . THR A 1 129 ? 20.031 -20.047 -0.5 1 90.44 129 THR A N 1
ATOM 1060 C CA . THR A 1 129 ? 21.453 -19.734 -0.608 1 90.44 129 THR A CA 1
ATOM 1061 C C . THR A 1 129 ? 21.672 -18.281 -0.99 1 90.44 129 THR A C 1
ATOM 1063 O O . THR A 1 129 ? 21.141 -17.812 -2.006 1 90.44 129 THR A O 1
ATOM 1066 N N . ILE A 1 130 ? 22.344 -17.594 -0.155 1 91.94 130 ILE A N 1
ATOM 1067 C CA . ILE A 1 130 ? 22.594 -16.172 -0.367 1 91.94 130 ILE A CA 1
ATOM 1068 C C . ILE A 1 130 ? 24.062 -15.945 -0.653 1 91.94 130 ILE A C 1
ATOM 1070 O O . ILE A 1 130 ? 24.938 -16.469 0.048 1 91.94 130 ILE A O 1
ATOM 1074 N N . ASN A 1 131 ? 24.391 -15.211 -1.707 1 93.31 131 ASN A N 1
ATOM 1075 C CA . ASN A 1 131 ? 25.75 -14.797 -2.012 1 93.31 131 ASN A CA 1
ATOM 1076 C C . ASN A 1 131 ? 26.188 -13.602 -1.165 1 93.31 131 ASN A C 1
ATOM 1078 O O . ASN A 1 131 ? 25.719 -12.477 -1.395 1 93.31 131 ASN A O 1
ATOM 1082 N N . LEU A 1 132 ? 27.094 -13.781 -0.294 1 92.06 132 LEU A N 1
ATOM 1083 C CA . LEU A 1 132 ? 27.531 -12.75 0.634 1 92.06 132 LEU A CA 1
ATOM 1084 C C . LEU A 1 132 ? 28.172 -11.578 -0.113 1 92.06 132 LEU A C 1
ATOM 1086 O O . LEU A 1 132 ? 28 -10.422 0.276 1 92.06 132 LEU A O 1
ATOM 1090 N N . LEU A 1 133 ? 28.891 -11.922 -1.137 1 93.56 133 LEU A N 1
ATOM 1091 C CA . LEU A 1 133 ? 29.484 -10.875 -1.956 1 93.56 133 LEU A CA 1
ATOM 1092 C C . LEU A 1 133 ? 28.406 -10.023 -2.613 1 93.56 133 LEU A C 1
ATOM 1094 O O . LEU A 1 133 ? 28.594 -8.82 -2.826 1 93.56 133 LEU A O 1
ATOM 1098 N N . GLY A 1 134 ? 27.328 -10.703 -2.906 1 94.62 134 GLY A N 1
ATOM 1099 C CA . GLY A 1 134 ? 26.203 -10 -3.494 1 94.62 134 GLY A CA 1
ATOM 1100 C C . GLY A 1 134 ? 25.609 -8.953 -2.57 1 94.62 134 GLY A C 1
ATOM 1101 O O . GLY A 1 134 ? 25.125 -7.914 -3.029 1 94.62 134 GLY A O 1
ATOM 1102 N N . ILE A 1 135 ? 25.688 -9.227 -1.286 1 94.5 135 ILE A N 1
ATOM 1103 C CA . ILE A 1 135 ? 25.188 -8.273 -0.301 1 94.5 135 ILE A CA 1
ATOM 1104 C C . ILE A 1 135 ? 26.047 -7.008 -0.319 1 94.5 135 ILE A C 1
ATOM 1106 O O . ILE A 1 135 ? 25.516 -5.895 -0.299 1 94.5 135 ILE A O 1
ATOM 1110 N N . ILE A 1 136 ? 27.297 -7.152 -0.455 1 95.38 136 ILE A N 1
ATOM 1111 C CA . ILE A 1 136 ? 28.219 -6.023 -0.47 1 95.38 136 ILE A CA 1
ATOM 1112 C C . ILE A 1 136 ? 28.031 -5.223 -1.756 1 95.38 136 ILE A C 1
ATOM 1114 O O . ILE A 1 136 ? 28.016 -3.99 -1.729 1 95.38 136 ILE A O 1
ATOM 1118 N N . ILE A 1 137 ? 27.906 -5.941 -2.844 1 96.12 137 ILE A N 1
ATOM 1119 C CA . ILE A 1 137 ? 27.734 -5.301 -4.145 1 96.12 137 ILE A CA 1
ATOM 1120 C C . ILE A 1 137 ? 26.406 -4.543 -4.18 1 96.12 137 ILE A C 1
ATOM 1122 O O . ILE A 1 137 ? 26.266 -3.572 -4.922 1 96.12 137 ILE A O 1
ATOM 1126 N N . SER A 1 138 ? 25.438 -4.941 -3.332 1 96 138 SER A N 1
ATOM 1127 C CA . SER A 1 138 ? 24.125 -4.305 -3.293 1 96 138 SER A CA 1
ATOM 1128 C C . SER A 1 138 ? 24.203 -2.93 -2.637 1 96 138 SER A C 1
ATOM 1130 O O . SER A 1 138 ? 23.312 -2.092 -2.836 1 96 138 SER A O 1
ATOM 1132 N N . LEU A 1 139 ? 25.266 -2.662 -1.875 1 96.62 139 LEU A N 1
ATOM 1133 C CA . LEU A 1 139 ? 25.391 -1.412 -1.132 1 96.62 139 LEU A CA 1
ATOM 1134 C C . LEU A 1 139 ? 25.406 -0.216 -2.078 1 96.62 139 LEU A C 1
ATOM 1136 O O . LEU A 1 139 ? 24.578 0.687 -1.964 1 96.62 139 LEU A O 1
ATOM 1140 N N . PRO A 1 140 ? 26.297 -0.217 -3.055 1 97.31 140 PRO A N 1
ATOM 1141 C CA . PRO A 1 140 ? 26.297 0.93 -3.967 1 97.31 140 PRO A CA 1
ATOM 1142 C C . PRO A 1 140 ? 25.016 1.013 -4.801 1 97.31 140 PRO A C 1
ATOM 1144 O O . PRO A 1 140 ? 24.562 2.109 -5.137 1 97.31 140 PRO A O 1
ATOM 1147 N N . ILE A 1 141 ? 24.438 -0.078 -5.152 1 98.06 141 ILE A N 1
ATOM 1148 C CA . ILE A 1 141 ? 23.203 -0.102 -5.93 1 98.06 141 ILE A CA 1
ATOM 1149 C C . ILE A 1 141 ? 22.078 0.537 -5.121 1 98.06 141 ILE A C 1
ATOM 1151 O O . ILE A 1 141 ? 21.328 1.373 -5.637 1 98.06 141 ILE A O 1
ATOM 1155 N N . LEU A 1 142 ? 22 0.19 -3.844 1 98 142 LEU A N 1
ATOM 1156 C CA . LEU A 1 142 ? 20.969 0.752 -2.967 1 98 142 LEU A CA 1
ATOM 1157 C C . LEU A 1 142 ? 21.219 2.238 -2.725 1 98 142 LEU A C 1
ATOM 1159 O O . LEU A 1 142 ? 20.281 3.014 -2.58 1 98 142 LEU A O 1
ATOM 1163 N N . PHE A 1 143 ? 22.484 2.59 -2.619 1 98.31 143 PHE A N 1
ATOM 1164 C CA . PHE A 1 143 ? 22.812 4 -2.457 1 98.31 143 PHE A CA 1
ATOM 1165 C C . PHE A 1 143 ? 22.25 4.82 -3.615 1 98.31 143 PHE A C 1
ATOM 1167 O O . PHE A 1 143 ? 21.672 5.887 -3.406 1 98.31 143 PHE A O 1
ATOM 1174 N N . ILE A 1 144 ? 22.438 4.316 -4.785 1 98.25 144 ILE A N 1
ATOM 1175 C CA . ILE A 1 144 ? 21.922 4.973 -5.98 1 98.25 144 ILE A CA 1
ATOM 1176 C C . ILE A 1 144 ? 20.391 5.047 -5.91 1 98.25 144 ILE A C 1
ATOM 1178 O O . ILE A 1 144 ? 19.797 6.066 -6.266 1 98.25 144 ILE A O 1
ATOM 1182 N N . ALA A 1 145 ? 19.781 3.99 -5.453 1 98.38 145 ALA A N 1
ATOM 1183 C CA . ALA A 1 145 ? 18.328 3.963 -5.293 1 98.38 145 ALA A CA 1
ATOM 1184 C C . ALA A 1 145 ? 17.859 5.07 -4.359 1 98.38 145 ALA A C 1
ATOM 1186 O O . ALA A 1 145 ? 16.828 5.707 -4.605 1 98.38 145 ALA A O 1
ATOM 1187 N N . MET A 1 146 ? 18.641 5.301 -3.256 1 98.31 146 MET A N 1
ATOM 1188 C CA . MET A 1 146 ? 18.281 6.363 -2.316 1 98.31 146 MET A CA 1
ATOM 1189 C C . MET A 1 146 ? 18.328 7.727 -2.994 1 98.31 146 MET A C 1
ATOM 1191 O O . MET A 1 146 ? 17.438 8.547 -2.809 1 98.31 146 MET A O 1
ATOM 1195 N N . ILE A 1 147 ? 19.328 7.875 -3.77 1 98.19 147 ILE A N 1
ATOM 1196 C CA . ILE A 1 147 ? 19.5 9.148 -4.453 1 98.19 147 ILE A CA 1
ATOM 1197 C C . ILE A 1 147 ? 18.359 9.375 -5.434 1 98.19 147 ILE A C 1
ATOM 1199 O O . ILE A 1 147 ? 17.812 10.477 -5.516 1 98.19 147 ILE A O 1
ATOM 1203 N N . ILE A 1 148 ? 18 8.383 -6.148 1 98.5 148 ILE A N 1
ATOM 1204 C CA . ILE A 1 148 ? 16.922 8.484 -7.133 1 98.5 148 ILE A CA 1
ATOM 1205 C C . ILE A 1 148 ? 15.609 8.844 -6.434 1 98.5 148 ILE A C 1
ATOM 1207 O O . ILE A 1 148 ? 14.945 9.812 -6.805 1 98.5 148 ILE A O 1
ATOM 1211 N N . SER A 1 149 ? 15.266 8.102 -5.426 1 98.5 149 SER A N 1
ATOM 1212 C CA . SER A 1 149 ? 14.008 8.328 -4.711 1 98.5 149 SER A CA 1
ATOM 1213 C C . SER A 1 149 ? 13.984 9.711 -4.066 1 98.5 149 SER A C 1
ATOM 1215 O O . SER A 1 149 ? 12.953 10.391 -4.09 1 98.5 149 SER A O 1
ATOM 1217 N N . TYR A 1 150 ? 15.102 10.062 -3.488 1 98 150 TYR A N 1
ATOM 1218 C CA . TYR A 1 150 ? 15.18 11.375 -2.85 1 98 150 TYR A CA 1
ATOM 1219 C C . TYR A 1 150 ? 15.023 12.492 -3.873 1 98 150 TYR A C 1
ATOM 1221 O O . TYR A 1 150 ? 14.305 13.461 -3.631 1 98 150 TYR A O 1
ATOM 1229 N N . SER A 1 151 ? 15.664 12.312 -4.988 1 98.19 151 SER A N 1
ATOM 1230 C CA . SER A 1 151 ? 15.586 13.305 -6.055 1 98.19 151 SER A CA 1
ATOM 1231 C C . SER A 1 151 ? 14.164 13.422 -6.594 1 98.19 151 SER A C 1
ATOM 1233 O O . SER A 1 151 ? 13.672 14.531 -6.812 1 98.19 151 SER A O 1
ATOM 1235 N N . ILE A 1 152 ? 13.531 12.336 -6.793 1 98 152 ILE A N 1
ATOM 1236 C CA . ILE A 1 152 ? 12.148 12.352 -7.262 1 98 152 ILE A CA 1
ATOM 1237 C C . ILE A 1 152 ? 11.266 13.086 -6.254 1 98 152 ILE A C 1
ATOM 1239 O O . ILE A 1 152 ? 10.453 13.93 -6.629 1 98 152 ILE A O 1
ATOM 1243 N N . GLY A 1 153 ? 11.461 12.734 -4.992 1 97 153 GLY A N 1
ATOM 1244 C CA . GLY A 1 153 ? 10.711 13.398 -3.941 1 97 153 GLY A CA 1
ATOM 1245 C C . GLY A 1 153 ? 10.93 14.898 -3.916 1 97 153 GLY A C 1
ATOM 1246 O O . GLY A 1 153 ? 9.984 15.672 -3.76 1 97 153 GLY A O 1
ATOM 1247 N N . ILE A 1 154 ? 12.172 15.281 -4.082 1 95.69 154 ILE A N 1
ATOM 1248 C CA . ILE A 1 154 ? 12.523 16.703 -4.07 1 95.69 154 ILE A CA 1
ATOM 1249 C C . ILE A 1 154 ? 11.82 17.422 -5.219 1 95.69 154 ILE A C 1
ATOM 1251 O O . ILE A 1 154 ? 11.25 18.5 -5.031 1 95.69 154 ILE A O 1
ATOM 1255 N N . ILE A 1 155 ? 11.859 16.812 -6.34 1 96.62 155 ILE A N 1
ATOM 1256 C CA . ILE A 1 155 ? 11.234 17.422 -7.512 1 96.62 155 ILE A CA 1
ATOM 1257 C C . ILE A 1 155 ? 9.734 17.594 -7.262 1 96.62 155 ILE A C 1
ATOM 1259 O O . ILE A 1 155 ? 9.188 18.688 -7.461 1 96.62 155 ILE A O 1
ATOM 1263 N N . ILE A 1 156 ? 9.086 16.609 -6.746 1 95.31 156 ILE A N 1
ATOM 1264 C CA . ILE A 1 156 ? 7.645 16.656 -6.512 1 95.31 156 ILE A CA 1
ATOM 1265 C C . ILE A 1 156 ? 7.34 17.672 -5.406 1 95.31 156 ILE A C 1
ATOM 1267 O O . ILE A 1 156 ? 6.457 18.516 -5.559 1 95.31 156 ILE A O 1
ATOM 1271 N N . SER A 1 157 ? 8.055 17.578 -4.328 1 92.69 157 SER A N 1
ATOM 1272 C CA . SER A 1 157 ? 7.809 18.438 -3.172 1 92.69 157 SER A CA 1
ATOM 1273 C C . SER A 1 157 ? 8.109 19.891 -3.492 1 92.69 157 SER A C 1
ATOM 1275 O O . SER A 1 157 ? 7.617 20.797 -2.811 1 92.69 157 SER A O 1
ATOM 1277 N N . SER A 1 158 ? 8.906 20.109 -4.492 1 91.12 158 SER A N 1
ATOM 1278 C CA . SER A 1 158 ? 9.242 21.484 -4.875 1 91.12 158 SER A CA 1
ATOM 1279 C C . SER A 1 158 ? 8.102 22.125 -5.656 1 91.12 158 SER A C 1
ATOM 1281 O O . SER A 1 158 ? 7.969 23.359 -5.672 1 91.12 158 SER A O 1
ATOM 1283 N N . PHE A 1 159 ? 7.289 21.344 -6.305 1 91.62 159 PHE A N 1
ATOM 1284 C CA . PHE A 1 159 ? 6.223 21.875 -7.137 1 91.62 159 PHE A CA 1
ATOM 1285 C C . PHE A 1 159 ? 4.922 21.984 -6.348 1 91.62 159 PHE A C 1
ATOM 1287 O O . PHE A 1 159 ? 4.02 22.734 -6.73 1 91.62 159 PHE A O 1
ATOM 1294 N N . PHE A 1 160 ? 4.789 21.234 -5.336 1 86.75 160 PHE A N 1
ATOM 1295 C CA . PHE A 1 160 ? 3.525 21.172 -4.613 1 86.75 160 PHE A CA 1
ATOM 1296 C C . PHE A 1 160 ? 3.732 21.453 -3.131 1 86.75 160 PHE A C 1
ATOM 1298 O O . PHE A 1 160 ? 4.863 21.438 -2.643 1 86.75 160 PHE A O 1
ATOM 1305 N N . THR A 1 161 ? 2.656 21.922 -2.496 1 77.94 161 THR A N 1
ATOM 1306 C CA . THR A 1 161 ? 2.754 22.203 -1.07 1 77.94 161 THR A CA 1
ATOM 1307 C C . THR A 1 161 ? 1.502 21.734 -0.335 1 77.94 161 THR A C 1
ATOM 1309 O O . THR A 1 161 ? 0.476 21.453 -0.96 1 77.94 161 THR A O 1
ATOM 1312 N N . GLY A 1 162 ? 1.79 21.484 0.958 1 74.12 162 GLY A N 1
ATOM 1313 C CA . GLY A 1 162 ? 0.657 21.297 1.848 1 74.12 162 GLY A CA 1
ATOM 1314 C C . GLY A 1 162 ? -0.056 19.969 1.617 1 74.12 162 GLY A C 1
ATOM 1315 O O . GLY A 1 162 ? 0.584 18.922 1.528 1 74.12 162 GLY A O 1
ATOM 1316 N N . GLY A 1 163 ? -1.308 20.016 1.603 1 74.56 163 GLY A N 1
ATOM 1317 C CA . GLY A 1 163 ? -2.209 18.875 1.539 1 74.56 163 GLY A CA 1
ATOM 1318 C C . GLY A 1 163 ? -2.066 18.078 0.261 1 74.56 163 GLY A C 1
ATOM 1319 O O . GLY A 1 163 ? -2.232 16.859 0.268 1 74.56 163 GLY A O 1
ATOM 1320 N N . SER A 1 164 ? -1.657 18.672 -0.815 1 81.25 164 SER A N 1
ATOM 1321 C CA . SER A 1 164 ? -1.494 17.969 -2.088 1 81.25 164 SER A CA 1
ATOM 1322 C C . SER A 1 164 ? -0.353 16.969 -2.025 1 81.25 164 SER A C 1
ATOM 1324 O O . SER A 1 164 ? -0.431 15.891 -2.631 1 81.25 164 SER A O 1
ATOM 1326 N N . LEU A 1 165 ? 0.645 17.266 -1.244 1 85.38 165 LEU A N 1
ATOM 1327 C CA . LEU A 1 165 ? 1.802 16.375 -1.141 1 85.38 165 LEU A CA 1
ATOM 1328 C C . LEU A 1 165 ? 1.442 15.094 -0.4 1 85.38 165 LEU A C 1
ATOM 1330 O O . LEU A 1 165 ? 1.995 14.031 -0.689 1 85.38 165 LEU A O 1
ATOM 1334 N N . ASN A 1 166 ? 0.487 15.219 0.442 1 80.88 166 ASN A N 1
ATOM 1335 C CA . ASN A 1 166 ? 0.068 14.047 1.209 1 80.88 166 ASN A CA 1
ATOM 1336 C C . ASN A 1 166 ? -0.548 12.984 0.311 1 80.88 166 ASN A C 1
ATOM 1338 O O . ASN A 1 166 ? -0.618 11.812 0.69 1 80.88 166 ASN A O 1
ATOM 1342 N N . ILE A 1 167 ? -0.883 13.383 -0.841 1 83.75 167 ILE A N 1
ATOM 1343 C CA . ILE A 1 167 ? -1.516 12.445 -1.768 1 83.75 167 ILE A CA 1
ATOM 1344 C C . ILE A 1 167 ? -0.548 12.109 -2.9 1 83.75 167 ILE A C 1
ATOM 1346 O O . ILE A 1 167 ? -0.46 10.961 -3.328 1 83.75 167 ILE A O 1
ATOM 1350 N N . LEU A 1 168 ? 0.111 13.125 -3.312 1 88.56 168 LEU A N 1
ATOM 1351 C CA . LEU A 1 168 ? 0.947 12.969 -4.496 1 88.56 168 LEU A CA 1
ATOM 1352 C C . LEU A 1 168 ? 2.148 12.078 -4.199 1 88.56 168 LEU A C 1
ATOM 1354 O O . LEU A 1 168 ? 2.533 11.25 -5.027 1 88.56 168 LEU A O 1
ATOM 1358 N N . LEU A 1 169 ? 2.74 12.273 -3.02 1 92.94 169 LEU A N 1
ATOM 1359 C CA . LEU A 1 169 ? 3.926 11.492 -2.691 1 92.94 169 LEU A CA 1
ATOM 1360 C C . LEU A 1 169 ? 3.586 10.008 -2.588 1 92.94 169 LEU A C 1
ATOM 1362 O O . LEU A 1 169 ? 4.23 9.172 -3.227 1 92.94 169 LEU A O 1
ATOM 1366 N N . PRO A 1 170 ? 2.498 9.68 -1.921 1 91.06 170 PRO A N 1
ATOM 1367 C CA . PRO A 1 170 ? 2.123 8.266 -1.895 1 91.06 170 PRO A CA 1
ATOM 1368 C C . PRO A 1 170 ? 1.741 7.727 -3.273 1 91.06 170 PRO A C 1
ATOM 1370 O O . PRO A 1 170 ? 1.983 6.555 -3.572 1 91.06 170 PRO A O 1
ATOM 1373 N N . LEU A 1 171 ? 1.178 8.539 -4.051 1 92.38 171 LEU A N 1
ATOM 1374 C CA . LEU A 1 171 ? 0.8 8.102 -5.391 1 92.38 171 LEU A CA 1
ATOM 1375 C C . LEU A 1 171 ? 2.033 7.758 -6.219 1 92.38 171 LEU A C 1
ATOM 1377 O O . LEU A 1 171 ? 2.076 6.715 -6.875 1 92.38 171 LEU A O 1
ATOM 1381 N N . VAL A 1 172 ? 2.955 8.633 -6.176 1 94.25 172 VAL A N 1
ATOM 1382 C CA . VAL A 1 172 ? 4.195 8.398 -6.91 1 94.25 172 VAL A CA 1
ATOM 1383 C C . VAL A 1 172 ? 4.883 7.145 -6.379 1 94.25 172 VAL A C 1
ATOM 1385 O O . VAL A 1 172 ? 5.375 6.324 -7.152 1 94.25 172 VAL A O 1
ATOM 1388 N N . GLN A 1 173 ? 4.906 7.094 -5.07 1 95.44 173 GLN A N 1
ATOM 1389 C CA . GLN A 1 173 ? 5.477 5.906 -4.441 1 95.44 173 GLN A CA 1
ATOM 1390 C C . GLN A 1 173 ? 4.785 4.641 -4.93 1 95.44 173 GLN A C 1
ATOM 1392 O O . GLN A 1 173 ? 5.445 3.65 -5.254 1 95.44 173 GLN A O 1
ATOM 1397 N N . LEU A 1 174 ? 3.484 4.652 -5.027 1 95.31 174 LEU A N 1
ATOM 1398 C CA . LEU A 1 174 ? 2.703 3.496 -5.453 1 95.31 174 LEU A CA 1
ATOM 1399 C C . LEU A 1 174 ? 3.023 3.127 -6.895 1 95.31 174 LEU A C 1
ATOM 1401 O O . LEU A 1 174 ? 3.213 1.95 -7.211 1 95.31 174 LEU A O 1
ATOM 1405 N N . ILE A 1 175 ? 3.039 4.078 -7.699 1 95.12 175 ILE A N 1
ATOM 1406 C CA . ILE A 1 175 ? 3.311 3.854 -9.117 1 95.12 175 ILE A CA 1
ATOM 1407 C C . ILE A 1 175 ? 4.688 3.217 -9.281 1 95.12 175 ILE A C 1
ATOM 1409 O O . ILE A 1 175 ? 4.84 2.234 -10.016 1 95.12 175 ILE A O 1
ATOM 1413 N N . LEU A 1 176 ? 5.652 3.711 -8.57 1 96.75 176 LEU A N 1
ATOM 1414 C CA . LEU A 1 176 ? 7.004 3.174 -8.648 1 96.75 176 LEU A CA 1
ATOM 1415 C C . LEU A 1 176 ? 7.047 1.732 -8.156 1 96.75 176 LEU A C 1
ATOM 1417 O O . LEU A 1 176 ? 7.711 0.884 -8.75 1 96.75 176 LEU A O 1
ATOM 1421 N N . LEU A 1 177 ? 6.336 1.48 -7.137 1 97 177 LEU A N 1
ATOM 1422 C CA . LEU A 1 177 ? 6.34 0.137 -6.57 1 97 177 LEU A CA 1
ATOM 1423 C C . LEU A 1 177 ? 5.648 -0.85 -7.5 1 97 177 LEU A C 1
ATOM 1425 O O . LEU A 1 177 ? 6.156 -1.947 -7.742 1 97 177 LEU A O 1
ATOM 1429 N N . LEU A 1 178 ? 4.527 -0.435 -8.039 1 96.31 178 LEU A N 1
ATOM 1430 C CA . LEU A 1 178 ? 3.697 -1.341 -8.828 1 96.31 178 LEU A CA 1
ATOM 1431 C C . LEU A 1 178 ? 4.348 -1.644 -10.172 1 96.31 178 LEU A C 1
ATOM 1433 O O . LEU A 1 178 ? 4.273 -2.773 -10.664 1 96.31 178 LEU A O 1
ATOM 1437 N N . PHE A 1 179 ? 5.043 -0.744 -10.672 1 95.19 179 PHE A N 1
ATOM 1438 C CA . PHE A 1 179 ? 5.559 -0.941 -12.016 1 95.19 179 PHE A CA 1
ATOM 1439 C C . PHE A 1 179 ? 7.016 -1.388 -11.984 1 95.19 179 PHE A C 1
ATOM 1441 O O . PHE A 1 179 ? 7.672 -1.478 -13.023 1 95.19 179 PHE A O 1
ATOM 1448 N N . SER A 1 180 ? 7.523 -1.668 -10.789 1 95.38 180 SER A N 1
ATOM 1449 C CA . SER A 1 180 ? 8.891 -2.154 -10.656 1 95.38 180 SER A CA 1
ATOM 1450 C C . SER A 1 180 ? 8.922 -3.656 -10.398 1 95.38 180 SER A C 1
ATOM 1452 O O . SER A 1 180 ? 9.992 -4.238 -10.203 1 95.38 180 SER A O 1
ATOM 1454 N N . GLY A 1 181 ? 7.801 -4.27 -10.406 1 92.56 181 GLY A N 1
ATOM 1455 C CA . GLY A 1 181 ? 7.754 -5.699 -10.148 1 92.56 181 GLY A CA 1
ATOM 1456 C C . GLY A 1 181 ? 7.953 -6.051 -8.688 1 92.56 181 GLY A C 1
ATOM 1457 O O . GLY A 1 181 ? 8.477 -7.121 -8.367 1 92.56 181 GLY A O 1
ATOM 1458 N N . THR A 1 182 ? 7.57 -5.156 -7.816 1 94.62 182 THR A N 1
ATOM 1459 C CA . THR A 1 182 ? 7.773 -5.344 -6.383 1 94.62 182 THR A CA 1
ATOM 1460 C C . THR A 1 182 ? 6.902 -6.48 -5.859 1 94.62 182 THR A C 1
ATOM 1462 O O . THR A 1 182 ? 7.332 -7.25 -4.996 1 94.62 182 THR A O 1
ATOM 1465 N N . TYR A 1 183 ? 5.73 -6.617 -6.484 1 95 183 TYR A N 1
ATOM 1466 C CA . TYR A 1 183 ? 4.762 -7.512 -5.863 1 95 183 TYR A CA 1
ATOM 1467 C C . TYR A 1 183 ? 4.488 -8.719 -6.746 1 95 183 TYR A C 1
ATOM 1469 O O . TYR A 1 183 ? 3.779 -9.648 -6.344 1 95 183 TYR A O 1
ATOM 1477 N N . TYR A 1 184 ? 5.043 -8.742 -7.902 1 93.62 184 TYR A N 1
ATOM 1478 C CA . TYR A 1 184 ? 4.742 -9.773 -8.883 1 93.62 184 TYR A CA 1
ATOM 1479 C C . TYR A 1 184 ? 5.918 -9.977 -9.836 1 93.62 184 TYR A C 1
ATOM 1481 O O . TYR A 1 184 ? 6.688 -9.047 -10.086 1 93.62 184 TYR A O 1
ATOM 1489 N N . PRO A 1 185 ? 6.012 -11.156 -10.32 1 93.5 185 PRO A N 1
ATOM 1490 C CA . PRO A 1 185 ? 7.07 -11.398 -11.305 1 93.5 185 PRO A CA 1
ATOM 1491 C C . PRO A 1 185 ? 6.77 -10.766 -12.664 1 93.5 185 PRO A C 1
ATOM 1493 O O . PRO A 1 185 ? 5.629 -10.82 -13.133 1 93.5 185 PRO A O 1
ATOM 1496 N N . LEU A 1 186 ? 7.785 -10.297 -13.289 1 94.38 186 LEU A N 1
ATOM 1497 C CA . LEU A 1 186 ? 7.652 -9.602 -14.562 1 94.38 186 LEU A CA 1
ATOM 1498 C C . LEU A 1 186 ? 7.414 -10.586 -15.703 1 94.38 186 LEU A C 1
ATOM 1500 O O . LEU A 1 186 ? 6.914 -10.211 -16.766 1 94.38 186 LEU A O 1
ATOM 1504 N N . GLU A 1 187 ? 7.801 -11.812 -15.469 1 93.44 187 GLU A N 1
ATOM 1505 C CA . GLU A 1 187 ? 7.719 -12.812 -16.531 1 93.44 187 GLU A CA 1
ATOM 1506 C C . GLU A 1 187 ? 6.27 -13.047 -16.953 1 93.44 187 GLU A C 1
ATOM 1508 O O . GLU A 1 187 ? 6.008 -13.492 -18.062 1 93.44 187 GLU A O 1
ATOM 1513 N N . PHE A 1 188 ? 5.324 -12.672 -16.078 1 93.31 188 PHE A N 1
ATOM 1514 C CA . PHE A 1 188 ? 3.928 -12.969 -16.359 1 93.31 188 PHE A CA 1
ATOM 1515 C C . PHE A 1 188 ? 3.201 -11.734 -16.875 1 93.31 188 PHE A C 1
ATOM 1517 O O . PHE A 1 188 ? 2.004 -11.789 -17.156 1 93.31 188 PHE A O 1
ATOM 1524 N N . LEU A 1 189 ? 3.926 -10.672 -17.031 1 93.75 189 LEU A N 1
ATOM 1525 C CA . LEU A 1 189 ? 3.344 -9.461 -17.594 1 93.75 189 LEU A CA 1
ATOM 1526 C C . LEU A 1 189 ? 3.338 -9.516 -19.125 1 93.75 189 LEU A C 1
ATOM 1528 O O . LEU A 1 189 ? 4.305 -9.977 -19.734 1 93.75 189 LEU A O 1
ATOM 1532 N N . PRO A 1 190 ? 2.219 -9.031 -19.594 1 92.5 190 PRO A N 1
ATOM 1533 C CA . PRO A 1 190 ? 2.232 -8.906 -21.047 1 92.5 190 PRO A CA 1
ATOM 1534 C C . PRO A 1 190 ? 3.207 -7.84 -21.547 1 92.5 190 PRO A C 1
ATOM 1536 O O . PRO A 1 190 ? 3.635 -6.98 -20.766 1 92.5 190 PRO A O 1
ATOM 1539 N N . LYS A 1 191 ? 3.484 -7.785 -22.781 1 90.94 191 LYS A N 1
ATOM 1540 C CA . LYS A 1 191 ? 4.551 -6.984 -23.375 1 90.94 191 LYS A CA 1
ATOM 1541 C C . LYS A 1 191 ? 4.332 -5.496 -23.125 1 90.94 191 LYS A C 1
ATOM 1543 O O . LYS A 1 191 ? 5.246 -4.789 -22.703 1 90.94 191 LYS A O 1
ATOM 1548 N N . PRO A 1 192 ? 3.133 -4.938 -23.297 1 90.94 192 PRO A N 1
ATOM 1549 C CA . PRO A 1 192 ? 2.959 -3.5 -23.062 1 90.94 192 PRO A CA 1
ATOM 1550 C C . PRO A 1 192 ? 3.273 -3.084 -21.625 1 90.94 192 PRO A C 1
ATOM 1552 O O . PRO A 1 192 ? 3.92 -2.057 -21.406 1 90.94 192 PRO A O 1
ATOM 1555 N N . GLU A 1 193 ? 2.842 -3.887 -20.688 1 91.19 193 GLU A N 1
ATOM 1556 C CA . GLU A 1 193 ? 3.096 -3.561 -19.281 1 91.19 193 GLU A CA 1
ATOM 1557 C C . GLU A 1 193 ? 4.57 -3.736 -18.938 1 91.19 193 GLU A C 1
ATOM 1559 O O . GLU A 1 193 ? 5.105 -3.014 -18.094 1 91.19 193 GLU A O 1
ATOM 1564 N N . ARG A 1 194 ? 5.168 -4.648 -19.578 1 92.75 194 ARG A N 1
ATOM 1565 C CA . ARG A 1 194 ? 6.586 -4.887 -19.328 1 92.75 194 ARG A CA 1
ATOM 1566 C C . ARG A 1 194 ? 7.43 -3.715 -19.812 1 92.75 194 ARG A C 1
ATOM 1568 O O . ARG A 1 194 ? 8.461 -3.393 -19.219 1 92.75 194 ARG A O 1
ATOM 1575 N N . ILE A 1 195 ? 6.973 -3.066 -20.859 1 92.5 195 ILE A N 1
ATOM 1576 C CA . ILE A 1 195 ? 7.664 -1.889 -21.359 1 92.5 195 ILE A CA 1
ATOM 1577 C C . ILE A 1 195 ? 7.582 -0.756 -20.344 1 92.5 195 ILE A C 1
ATOM 1579 O O . ILE A 1 195 ? 8.562 -0.043 -20.109 1 92.5 195 ILE A O 1
ATOM 1583 N N . ILE A 1 196 ? 6.469 -0.686 -19.75 1 94 196 ILE A N 1
ATOM 1584 C CA . ILE A 1 196 ? 6.289 0.333 -18.719 1 94 196 ILE A CA 1
ATOM 1585 C C . ILE A 1 196 ? 7.195 0.032 -17.531 1 94 196 ILE A C 1
ATOM 1587 O O . ILE A 1 196 ? 7.812 0.94 -16.953 1 94 196 ILE A O 1
ATOM 1591 N N . SER A 1 197 ? 7.234 -1.21 -17.203 1 94.5 197 SER A N 1
ATOM 1592 C CA . SER A 1 197 ? 8.086 -1.609 -16.094 1 94.5 197 SER A CA 1
ATOM 1593 C C . SER A 1 197 ? 9.555 -1.358 -16.391 1 94.5 197 SER A C 1
ATOM 1595 O O . SER A 1 197 ? 10.344 -1.059 -15.492 1 94.5 197 SER A O 1
ATOM 1597 N N . PHE A 1 198 ? 9.93 -1.453 -17.703 1 95.25 198 PHE A N 1
ATOM 1598 C CA . PHE A 1 198 ? 11.305 -1.225 -18.125 1 95.25 198 PHE A CA 1
ATOM 1599 C C . PHE A 1 198 ? 11.719 0.223 -17.875 1 95.25 198 PHE A C 1
ATOM 1601 O O . PHE A 1 198 ? 12.883 0.506 -17.609 1 95.25 198 PHE A O 1
ATOM 1608 N N . LEU A 1 199 ? 10.781 1.079 -17.828 1 95.19 199 LEU A N 1
ATOM 1609 C CA . LEU A 1 199 ? 11.055 2.51 -17.75 1 95.19 199 LEU A CA 1
ATOM 1610 C C . LEU A 1 199 ? 11.359 2.928 -16.328 1 95.19 199 LEU A C 1
ATOM 1612 O O . LEU A 1 199 ? 12.008 3.953 -16.094 1 95.19 199 LEU A O 1
ATOM 1616 N N . THR A 1 200 ? 10.938 2.135 -15.391 1 96.06 200 THR A N 1
ATOM 1617 C CA . THR A 1 200 ? 11.195 2.482 -14 1 96.06 200 THR A CA 1
ATOM 1618 C C . THR A 1 200 ? 12.602 2.053 -13.586 1 96.06 200 THR A C 1
ATOM 1620 O O . THR A 1 200 ? 12.984 0.901 -13.789 1 96.06 200 THR A O 1
ATOM 1623 N N . PRO A 1 201 ? 13.336 2.979 -12.992 1 97.38 201 PRO A N 1
ATOM 1624 C CA . PRO A 1 201 ? 14.695 2.613 -12.586 1 97.38 201 PRO A CA 1
ATOM 1625 C C . PRO A 1 201 ? 14.719 1.521 -11.523 1 97.38 201 PRO A C 1
ATOM 1627 O O . PRO A 1 201 ? 15.703 0.78 -11.414 1 97.38 201 PRO A O 1
ATOM 1630 N N . TYR A 1 202 ? 13.656 1.379 -10.828 1 97.69 202 TYR A N 1
ATOM 1631 C CA . TYR A 1 202 ? 13.633 0.418 -9.734 1 97.69 202 TYR A CA 1
ATOM 1632 C C . TYR A 1 202 ? 13.539 -1.009 -10.258 1 97.69 202 TYR A C 1
ATOM 1634 O O . TYR A 1 202 ? 13.961 -1.953 -9.594 1 97.69 202 TYR A O 1
ATOM 1642 N N . THR A 1 203 ? 12.914 -1.112 -11.461 1 97.75 203 THR A N 1
ATOM 1643 C CA . THR A 1 203 ? 12.945 -2.43 -12.086 1 97.75 203 THR A CA 1
ATOM 1644 C C . THR A 1 203 ? 14.375 -2.926 -12.242 1 97.75 203 THR A C 1
ATOM 1646 O O . THR A 1 203 ? 14.688 -4.066 -11.891 1 97.75 203 THR A O 1
ATOM 1649 N N . HIS A 1 204 ? 15.211 -2.066 -12.648 1 98.19 204 HIS A N 1
ATOM 1650 C CA . HIS A 1 204 ? 16.609 -2.398 -12.891 1 98.19 204 HIS A CA 1
ATOM 1651 C C . HIS A 1 204 ? 17.391 -2.537 -11.586 1 98.19 204 HIS A C 1
ATOM 1653 O O . HIS A 1 204 ? 18.219 -3.438 -11.445 1 98.19 204 HIS A O 1
ATOM 1659 N N . ILE A 1 205 ? 17.109 -1.719 -10.68 1 98.25 205 ILE A N 1
ATOM 1660 C CA . ILE A 1 205 ? 17.797 -1.752 -9.383 1 98.25 205 ILE A CA 1
ATOM 1661 C C . ILE A 1 205 ? 17.5 -3.08 -8.688 1 98.25 205 ILE A C 1
ATOM 1663 O O . ILE A 1 205 ? 18.422 -3.752 -8.219 1 98.25 205 ILE A O 1
ATOM 1667 N N . LEU A 1 206 ? 16.25 -3.447 -8.688 1 97.38 206 LEU A N 1
ATOM 1668 C CA . LEU A 1 206 ? 15.867 -4.688 -8.016 1 97.38 206 LEU A CA 1
ATOM 1669 C C . LEU A 1 206 ? 16.422 -5.898 -8.766 1 97.38 206 LEU A C 1
ATOM 1671 O O . LEU A 1 206 ? 16.844 -6.871 -8.141 1 97.38 206 LEU A O 1
ATOM 1675 N N . ALA A 1 207 ? 16.406 -5.816 -10.055 1 97.94 207 ALA A N 1
ATOM 1676 C CA . ALA A 1 207 ? 16.969 -6.902 -10.859 1 97.94 207 ALA A CA 1
ATOM 1677 C C . ALA A 1 207 ? 18.453 -7.102 -10.555 1 97.94 207 ALA A C 1
ATOM 1679 O O . ALA A 1 207 ? 18.922 -8.234 -10.43 1 97.94 207 ALA A O 1
ATOM 1680 N N . LEU A 1 208 ? 19.156 -6.031 -10.414 1 98.12 208 LEU A N 1
ATOM 1681 C CA . LEU A 1 208 ? 20.594 -6.102 -10.125 1 98.12 208 LEU A CA 1
ATOM 1682 C C . LEU A 1 208 ? 20.844 -6.676 -8.734 1 98.12 208 LEU A C 1
ATOM 1684 O O . LEU A 1 208 ? 21.719 -7.523 -8.555 1 98.12 208 LEU A O 1
ATOM 1688 N N . VAL A 1 209 ? 20.062 -6.242 -7.789 1 96.75 209 VAL A N 1
ATOM 1689 C CA . VAL A 1 209 ? 20.234 -6.746 -6.43 1 96.75 209 VAL A CA 1
ATOM 1690 C C . VAL A 1 209 ? 19.953 -8.25 -6.398 1 96.75 209 VAL A C 1
ATOM 1692 O O . VAL A 1 209 ? 20.719 -9.016 -5.805 1 96.75 209 VAL A O 1
ATOM 1695 N N . ARG A 1 210 ? 18.906 -8.656 -7.047 1 95.88 210 ARG A N 1
ATOM 1696 C CA . ARG A 1 210 ? 18.578 -10.078 -7.09 1 95.88 210 ARG A CA 1
ATOM 1697 C C . ARG A 1 210 ? 19.656 -10.867 -7.816 1 95.88 210 ARG A C 1
ATOM 1699 O O . ARG A 1 210 ? 20.031 -11.961 -7.387 1 95.88 210 ARG A O 1
ATOM 1706 N N . TYR A 1 211 ? 20.125 -10.312 -8.891 1 96.62 211 TYR A N 1
ATOM 1707 C CA . TYR A 1 211 ? 21.156 -10.984 -9.664 1 96.62 211 TYR A CA 1
ATOM 1708 C C . TYR A 1 211 ? 22.375 -11.289 -8.797 1 96.62 211 TYR A C 1
ATOM 1710 O O . TYR A 1 211 ? 22.875 -12.414 -8.797 1 96.62 211 TYR A O 1
ATOM 1718 N N . PHE A 1 212 ? 22.812 -10.359 -8.023 1 96.19 212 PHE A N 1
ATOM 1719 C CA . PHE A 1 212 ? 24.062 -10.5 -7.281 1 96.19 212 PHE A CA 1
ATOM 1720 C C . PHE A 1 212 ? 23.844 -11.273 -5.988 1 96.19 212 PHE A C 1
ATOM 1722 O O . PHE A 1 212 ? 24.766 -11.891 -5.461 1 96.19 212 PHE A O 1
ATOM 1729 N N . THR A 1 213 ? 22.609 -11.344 -5.48 1 93.94 213 THR A N 1
ATOM 1730 C CA . THR A 1 213 ? 22.391 -11.953 -4.172 1 93.94 213 THR A CA 1
ATOM 1731 C C . THR A 1 213 ? 21.875 -13.383 -4.32 1 93.94 213 THR A C 1
ATOM 1733 O O . THR A 1 213 ? 22.297 -14.281 -3.596 1 93.94 213 THR A O 1
ATOM 1736 N N . ILE A 1 214 ? 20.875 -13.594 -5.242 1 92 214 ILE A N 1
ATOM 1737 C CA . ILE A 1 214 ? 20.219 -14.898 -5.258 1 92 214 ILE A CA 1
ATOM 1738 C C . ILE A 1 214 ? 20.391 -15.547 -6.629 1 92 214 ILE A C 1
ATOM 1740 O O . ILE A 1 214 ? 20.031 -16.719 -6.816 1 92 214 ILE A O 1
ATOM 1744 N N . GLY A 1 215 ? 20.828 -14.82 -7.66 1 91.75 215 GLY A N 1
ATOM 1745 C CA . GLY A 1 215 ? 21.188 -15.469 -8.914 1 91.75 215 GLY A CA 1
ATOM 1746 C C . GLY A 1 215 ? 20.406 -14.945 -10.102 1 91.75 215 GLY A C 1
ATOM 1747 O O . GLY A 1 215 ? 19.484 -14.141 -9.938 1 91.75 215 GLY A O 1
ATOM 1748 N N . TYR A 1 216 ? 20.719 -15.453 -11.258 1 93.75 216 TYR A N 1
ATOM 1749 C CA . TYR A 1 216 ? 20.219 -14.93 -12.523 1 93.75 216 TYR A CA 1
ATOM 1750 C C . TYR A 1 216 ? 18.75 -15.297 -12.734 1 93.75 216 TYR A C 1
ATOM 1752 O O . TYR A 1 216 ? 17.953 -14.469 -13.18 1 93.75 216 TYR A O 1
ATOM 1760 N N . ALA A 1 217 ? 18.359 -16.531 -12.43 1 89.88 217 ALA A N 1
ATOM 1761 C CA . ALA A 1 217 ? 17 -16.969 -12.656 1 89.88 217 ALA A CA 1
ATOM 1762 C C . ALA A 1 217 ? 16 -16.078 -11.922 1 89.88 217 ALA A C 1
ATOM 1764 O O . ALA A 1 217 ? 14.992 -15.656 -12.492 1 89.88 217 ALA A O 1
ATOM 1765 N N . ALA A 1 218 ? 16.359 -15.664 -10.734 1 91.25 218 ALA A N 1
ATOM 1766 C CA . ALA A 1 218 ? 15.461 -14.859 -9.906 1 91.25 218 ALA A CA 1
ATOM 1767 C C . ALA A 1 218 ? 15.555 -13.383 -10.273 1 91.25 218 ALA A C 1
ATOM 1769 O O . ALA A 1 218 ? 14.688 -12.586 -9.898 1 91.25 218 ALA A O 1
ATOM 1770 N N . SER A 1 219 ? 16.578 -12.938 -11 1 94.31 219 SER A N 1
ATOM 1771 C CA . SER A 1 219 ? 16.781 -11.531 -11.336 1 94.31 219 SER A CA 1
ATOM 1772 C C . SER A 1 219 ? 15.734 -11.039 -12.32 1 94.31 219 SER A C 1
ATOM 1774 O O . SER A 1 219 ? 15.438 -9.836 -12.375 1 94.31 219 SER A O 1
ATOM 1776 N N . GLN A 1 220 ? 15.172 -11.852 -13.141 1 93.38 220 GLN A N 1
ATOM 1777 C CA . GLN A 1 220 ? 14.156 -11.555 -14.148 1 93.38 220 GLN A CA 1
ATOM 1778 C C . GLN A 1 220 ? 14.719 -10.648 -15.242 1 93.38 220 GLN A C 1
ATOM 1780 O O . GLN A 1 220 ? 13.961 -10.008 -15.969 1 93.38 220 GLN A O 1
ATOM 1785 N N . LEU A 1 221 ? 16.094 -10.57 -15.336 1 96.06 221 LEU A N 1
ATOM 1786 C CA . LEU A 1 221 ? 16.734 -9.766 -16.359 1 96.06 221 LEU A CA 1
ATOM 1787 C C . LEU A 1 221 ? 16.359 -10.258 -17.766 1 96.06 221 LEU A C 1
ATOM 1789 O O . LEU A 1 221 ? 16.188 -9.461 -18.688 1 96.06 221 LEU A O 1
ATOM 1793 N N . LYS A 1 222 ? 16.172 -11.555 -17.875 1 94.5 222 LYS A N 1
ATOM 1794 C CA . LYS A 1 222 ? 15.797 -12.172 -19.141 1 94.5 222 LYS A CA 1
ATOM 1795 C C . LYS A 1 222 ? 14.508 -11.57 -19.688 1 94.5 222 LYS A C 1
ATOM 1797 O O . LYS A 1 222 ? 14.383 -11.336 -20.891 1 94.5 222 LYS A O 1
ATOM 1802 N N . TYR A 1 223 ? 13.586 -11.188 -18.797 1 93.12 223 TYR A N 1
ATOM 1803 C CA . TYR A 1 223 ? 12.266 -10.703 -19.203 1 93.12 223 TYR A CA 1
ATOM 1804 C C . TYR A 1 223 ? 12.266 -9.195 -19.375 1 93.12 223 TYR A C 1
ATOM 1806 O O . TYR A 1 223 ? 11.492 -8.656 -20.172 1 93.12 223 TYR A O 1
ATOM 1814 N N . ILE A 1 224 ? 13.156 -8.57 -18.609 1 94.56 224 ILE A N 1
ATOM 1815 C CA . ILE A 1 224 ? 13.289 -7.125 -18.766 1 94.56 224 ILE A CA 1
ATOM 1816 C C . ILE A 1 224 ? 13.781 -6.809 -20.172 1 94.56 224 ILE A C 1
ATOM 1818 O O . ILE A 1 224 ? 13.305 -5.867 -20.812 1 94.56 224 ILE A O 1
ATOM 1822 N N . TYR A 1 225 ? 14.648 -7.625 -20.703 1 94.88 225 TYR A N 1
ATOM 1823 C CA . TYR A 1 225 ? 15.25 -7.375 -22 1 94.88 225 TYR A CA 1
ATOM 1824 C C . TYR A 1 225 ? 14.672 -8.297 -23.062 1 94.88 225 TYR A C 1
ATOM 1826 O O . TYR A 1 225 ? 15.25 -8.469 -24.141 1 94.88 225 TYR A O 1
ATOM 1834 N N . ASN A 1 226 ? 13.531 -8.891 -22.844 1 91.38 226 ASN A N 1
ATOM 1835 C CA . ASN A 1 226 ? 12.812 -9.75 -23.781 1 91.38 226 ASN A CA 1
ATOM 1836 C C . ASN A 1 226 ? 13.742 -10.789 -24.406 1 91.38 226 ASN A C 1
ATOM 1838 O O . ASN A 1 226 ? 13.75 -10.969 -25.625 1 91.38 226 ASN A O 1
ATOM 1842 N N . ASN A 1 227 ? 14.609 -11.391 -23.547 1 88.81 227 ASN A N 1
ATOM 1843 C CA . ASN A 1 227 ? 15.516 -12.469 -23.922 1 88.81 227 ASN A CA 1
ATOM 1844 C C . ASN A 1 227 ? 16.578 -11.992 -24.906 1 88.81 227 ASN A C 1
ATOM 1846 O O . ASN A 1 227 ? 17.188 -12.805 -25.625 1 88.81 227 ASN A O 1
ATOM 1850 N N . LEU A 1 228 ? 16.672 -10.734 -24.828 1 91.38 228 LEU A N 1
ATOM 1851 C CA . LEU A 1 228 ? 17.719 -10.18 -25.672 1 91.38 228 LEU A CA 1
ATOM 1852 C C . LEU A 1 228 ? 19.031 -10.055 -24.906 1 91.38 228 LEU A C 1
ATOM 1854 O O . LEU A 1 228 ? 19.031 -9.852 -23.688 1 91.38 228 LEU A O 1
ATOM 1858 N N . PHE A 1 229 ? 20.188 -10.25 -25.531 1 94.94 229 PHE A N 1
ATOM 1859 C CA . PHE A 1 229 ? 21.531 -10.039 -24.984 1 94.94 229 PHE A CA 1
ATOM 1860 C C . PHE A 1 229 ? 21.891 -11.133 -24 1 94.94 229 PHE A C 1
ATOM 1862 O O . PHE A 1 229 ? 21.016 -11.82 -23.469 1 94.94 229 PHE A O 1
ATOM 1869 N N . THR A 1 230 ? 23.078 -11.383 -23.797 1 96.38 230 THR A N 1
ATOM 1870 C CA . THR A 1 230 ? 23.578 -12.336 -22.812 1 96.38 230 THR A CA 1
ATOM 1871 C C . THR A 1 230 ? 23.469 -11.766 -21.406 1 96.38 230 THR A C 1
ATOM 1873 O O . THR A 1 230 ? 23.391 -10.547 -21.234 1 96.38 230 THR A O 1
ATOM 1876 N N . PRO A 1 231 ? 23.422 -12.578 -20.391 1 95.5 231 PRO A N 1
ATOM 1877 C CA . PRO A 1 231 ? 23.234 -12.133 -19 1 95.5 231 PRO A CA 1
ATOM 1878 C C . PRO A 1 231 ? 24.219 -11.039 -18.578 1 95.5 231 PRO A C 1
ATOM 1880 O O . PRO A 1 231 ? 23.812 -10.016 -18.031 1 95.5 231 PRO A O 1
ATOM 1883 N N . PRO A 1 232 ? 25.5 -11.148 -18.875 1 96.38 232 PRO A N 1
ATOM 1884 C CA . PRO A 1 232 ? 26.406 -10.078 -18.453 1 96.38 232 PRO A CA 1
ATOM 1885 C C . PRO A 1 232 ? 26.078 -8.734 -19.125 1 96.38 232 PRO A C 1
ATOM 1887 O O . PRO A 1 232 ? 26.203 -7.684 -18.484 1 96.38 232 PRO A O 1
ATOM 1890 N N . ILE A 1 233 ? 25.672 -8.797 -20.344 1 97.81 233 ILE A N 1
ATOM 1891 C CA . ILE A 1 233 ? 25.328 -7.574 -21.062 1 97.81 233 ILE A CA 1
ATOM 1892 C C . ILE A 1 233 ? 24.062 -6.961 -20.469 1 97.81 233 ILE A C 1
ATOM 1894 O O . ILE A 1 233 ? 23.938 -5.738 -20.375 1 97.81 233 ILE A O 1
ATOM 1898 N N . GLN A 1 234 ? 23.109 -7.793 -20.047 1 98.06 234 GLN A N 1
ATOM 1899 C CA . GLN A 1 234 ? 21.891 -7.312 -19.422 1 98.06 234 GLN A CA 1
ATOM 1900 C C . GLN A 1 234 ? 22.203 -6.566 -18.125 1 98.06 234 GLN A C 1
ATOM 1902 O O . GLN A 1 234 ? 21.609 -5.531 -17.828 1 98.06 234 GLN A O 1
ATOM 1907 N N . VAL A 1 235 ? 23.125 -7.102 -17.391 1 98 235 VAL A N 1
ATOM 1908 C CA . VAL A 1 235 ? 23.531 -6.5 -16.125 1 98 235 VAL A CA 1
ATOM 1909 C C . VAL A 1 235 ? 24.156 -5.129 -16.375 1 98 235 VAL A C 1
ATOM 1911 O O . VAL A 1 235 ? 23.812 -4.148 -15.711 1 98 235 VAL A O 1
ATOM 1914 N N . ILE A 1 236 ? 25 -5.062 -17.359 1 98.12 236 ILE A N 1
ATOM 1915 C CA . ILE A 1 236 ? 25.688 -3.816 -17.688 1 98.12 236 ILE A CA 1
ATOM 1916 C C . ILE A 1 236 ? 24.672 -2.787 -18.188 1 98.12 236 ILE A C 1
ATOM 1918 O O . ILE A 1 236 ? 24.719 -1.622 -17.781 1 98.12 236 ILE A O 1
ATOM 1922 N N . LEU A 1 237 ? 23.797 -3.227 -19.031 1 98.19 237 LEU A N 1
ATOM 1923 C CA . LEU A 1 237 ? 22.797 -2.32 -19.594 1 98.19 237 LEU A CA 1
ATOM 1924 C C . LEU A 1 237 ? 21.891 -1.765 -18.484 1 98.19 237 LEU A C 1
ATOM 1926 O O . LEU A 1 237 ? 21.547 -0.581 -18.5 1 98.19 237 LEU A O 1
ATOM 1930 N N . SER A 1 238 ? 21.5 -2.598 -17.578 1 98.44 238 SER A N 1
ATOM 1931 C CA . SER A 1 238 ? 20.672 -2.143 -16.469 1 98.44 238 SER A CA 1
ATOM 1932 C C . SER A 1 238 ? 21.453 -1.179 -15.562 1 98.44 238 SER A C 1
ATOM 1934 O O . SER A 1 238 ? 20.891 -0.181 -15.094 1 98.44 238 SER A O 1
ATOM 1936 N N . ALA A 1 239 ? 22.703 -1.479 -15.305 1 98.19 239 ALA A N 1
ATOM 1937 C CA . ALA A 1 239 ? 23.547 -0.595 -14.5 1 98.19 239 ALA A CA 1
ATOM 1938 C C . ALA A 1 239 ? 23.703 0.77 -15.164 1 98.19 239 ALA A C 1
ATOM 1940 O O . ALA A 1 239 ? 23.594 1.806 -14.5 1 98.19 239 ALA A O 1
ATOM 1941 N N . VAL A 1 240 ? 23.922 0.749 -16.438 1 98.38 240 VAL A N 1
ATOM 1942 C CA . VAL A 1 240 ? 24.078 1.99 -17.188 1 98.38 240 VAL A CA 1
ATOM 1943 C C . VAL A 1 240 ? 22.781 2.783 -17.172 1 98.38 240 VAL A C 1
ATOM 1945 O O . VAL A 1 240 ? 22.781 4.004 -16.984 1 98.38 240 VAL A O 1
ATOM 1948 N N . TYR A 1 241 ? 21.688 2.105 -17.391 1 98.31 241 TYR A N 1
ATOM 1949 C CA . TYR A 1 241 ? 20.391 2.768 -17.359 1 98.31 241 TYR A CA 1
ATOM 1950 C C . TYR A 1 241 ? 20.172 3.469 -16.031 1 98.31 241 TYR A C 1
ATOM 1952 O O . TYR A 1 241 ? 19.75 4.629 -15.992 1 98.31 241 TYR A O 1
ATOM 1960 N N . VAL A 1 242 ? 20.438 2.785 -14.961 1 98.38 242 VAL A N 1
ATOM 1961 C CA . VAL A 1 242 ? 20.219 3.322 -13.625 1 98.38 242 VAL A CA 1
ATOM 1962 C C . VAL A 1 242 ? 21.141 4.516 -13.383 1 98.38 242 VAL A C 1
ATOM 1964 O O . VAL A 1 242 ? 20.719 5.527 -12.82 1 98.38 242 VAL A O 1
ATOM 1967 N N . LEU A 1 243 ? 22.344 4.414 -13.82 1 98.44 243 LEU A N 1
ATOM 1968 C CA . LEU A 1 243 ? 23.312 5.492 -13.625 1 98.44 243 LEU A CA 1
ATOM 1969 C C . LEU A 1 243 ? 22.891 6.734 -14.406 1 98.44 243 LEU A C 1
ATOM 1971 O O . LEU A 1 243 ? 22.938 7.848 -13.875 1 98.44 243 LEU A O 1
ATOM 1975 N N . VAL A 1 244 ? 22.531 6.516 -15.641 1 98.5 244 VAL A N 1
ATOM 1976 C CA . VAL A 1 244 ? 22.094 7.637 -16.469 1 98.5 244 VAL A CA 1
ATOM 1977 C C . VAL A 1 244 ? 20.859 8.281 -15.867 1 98.5 244 VAL A C 1
ATOM 1979 O O . VAL A 1 244 ? 20.766 9.508 -15.781 1 98.5 244 VAL A O 1
ATOM 1982 N N . PHE A 1 245 ? 19.938 7.465 -15.461 1 98.5 245 PHE A N 1
ATOM 1983 C CA . PHE A 1 245 ? 18.734 7.984 -14.836 1 98.5 245 PHE A CA 1
ATOM 1984 C C . PHE A 1 245 ? 19.062 8.789 -13.586 1 98.5 245 PHE A C 1
ATOM 1986 O O . PHE A 1 245 ? 18.469 9.852 -13.352 1 98.5 245 PHE A O 1
ATOM 1993 N N . THR A 1 246 ? 19.938 8.266 -12.781 1 98.31 246 THR A N 1
ATOM 1994 C CA . THR A 1 246 ? 20.359 8.93 -11.555 1 98.31 246 THR A CA 1
ATOM 1995 C C . THR A 1 246 ? 20.938 10.305 -11.852 1 98.31 246 THR A C 1
ATOM 1997 O O . THR A 1 246 ? 20.594 11.289 -11.188 1 98.31 246 THR A O 1
ATOM 2000 N N . LEU A 1 247 ? 21.812 10.391 -12.836 1 98 247 LEU A N 1
ATOM 2001 C CA . LEU A 1 247 ? 22.438 11.656 -13.188 1 98 247 LEU A CA 1
ATOM 2002 C C . LEU A 1 247 ? 21.406 12.672 -13.664 1 98 247 LEU A C 1
ATOM 2004 O O . LEU A 1 247 ? 21.438 13.836 -13.25 1 98 247 LEU A O 1
ATOM 2008 N N . ILE A 1 248 ? 20.5 12.211 -14.438 1 98.31 248 ILE A N 1
ATOM 2009 C CA . ILE A 1 248 ? 19.484 13.102 -14.992 1 98.31 248 ILE A CA 1
ATOM 2010 C C . ILE A 1 248 ? 18.562 13.602 -13.875 1 98.31 248 ILE A C 1
ATOM 2012 O O . ILE A 1 248 ? 18.344 14.805 -13.734 1 98.31 248 ILE A O 1
ATOM 2016 N N . ILE A 1 249 ? 18.078 12.641 -13.047 1 98 249 ILE A N 1
ATOM 2017 C CA . ILE A 1 249 ? 17.078 13 -12.055 1 98 249 ILE A CA 1
ATOM 2018 C C . ILE A 1 249 ? 17.719 13.836 -10.953 1 98 249 ILE A C 1
ATOM 2020 O O . ILE A 1 249 ? 17.078 14.734 -10.398 1 98 249 ILE A O 1
ATOM 2024 N N . THR A 1 250 ? 18.938 13.555 -10.602 1 97.31 250 THR A N 1
ATOM 2025 C CA . THR A 1 250 ? 19.641 14.344 -9.594 1 97.31 250 THR A CA 1
ATOM 2026 C C . THR A 1 250 ? 19.891 15.766 -10.109 1 97.31 250 THR A C 1
ATOM 2028 O O . THR A 1 250 ? 19.75 16.734 -9.359 1 97.31 250 THR A O 1
ATOM 2031 N N . TYR A 1 251 ? 20.312 15.828 -11.344 1 96.94 251 TYR A N 1
ATOM 2032 C CA . TYR A 1 251 ? 20.516 17.141 -11.945 1 96.94 251 TYR A CA 1
ATOM 2033 C C . TYR A 1 251 ? 19.234 17.969 -11.891 1 96.94 251 TYR A C 1
ATOM 2035 O O . TYR A 1 251 ? 19.266 19.141 -11.523 1 96.94 251 TYR A O 1
ATOM 2043 N N . LEU A 1 252 ? 18.172 17.391 -12.227 1 96.88 252 LEU A N 1
ATOM 2044 C CA . LEU A 1 252 ? 16.875 18.078 -12.211 1 96.88 252 LEU A CA 1
ATOM 2045 C C . LEU A 1 252 ? 16.5 18.484 -10.789 1 96.88 252 LEU A C 1
ATOM 2047 O O . LEU A 1 252 ? 15.953 19.562 -10.578 1 96.88 252 LEU A O 1
ATOM 2051 N N . ALA A 1 253 ? 16.75 17.625 -9.844 1 96.19 253 ALA A N 1
ATOM 2052 C CA . ALA A 1 253 ? 16.438 17.922 -8.445 1 96.19 253 ALA A CA 1
ATOM 2053 C C . ALA A 1 253 ? 17.234 19.109 -7.938 1 96.19 253 ALA A C 1
ATOM 2055 O O . ALA A 1 253 ? 16.703 20 -7.273 1 96.19 253 ALA A O 1
ATOM 2056 N N . VAL A 1 254 ? 18.516 19.172 -8.266 1 92.31 254 VAL A N 1
ATOM 2057 C CA . VAL A 1 254 ? 19.391 20.25 -7.824 1 92.31 254 VAL A CA 1
ATOM 2058 C C . VAL A 1 254 ? 18.969 21.562 -8.477 1 92.31 254 VAL A C 1
ATOM 2060 O O . VAL A 1 254 ? 18.938 22.609 -7.824 1 92.31 254 VAL A O 1
ATOM 2063 N N . ARG A 1 255 ? 18.641 21.484 -9.703 1 92.38 255 ARG A N 1
ATOM 2064 C CA . ARG A 1 255 ? 18.188 22.672 -10.406 1 92.38 255 ARG A CA 1
ATOM 2065 C C . ARG A 1 255 ? 16.906 23.219 -9.781 1 92.38 255 ARG A C 1
ATOM 2067 O O . ARG A 1 255 ? 16.719 24.438 -9.688 1 92.38 255 ARG A O 1
ATOM 2074 N N . ARG A 1 256 ? 16.094 22.281 -9.445 1 90.56 256 ARG A N 1
ATOM 2075 C CA . ARG A 1 256 ? 14.844 22.703 -8.805 1 90.56 256 ARG A CA 1
ATOM 2076 C C . ARG A 1 256 ? 15.117 23.359 -7.453 1 90.56 256 ARG A C 1
ATOM 2078 O O . ARG A 1 256 ? 14.453 24.328 -7.082 1 90.56 256 ARG A O 1
ATOM 2085 N N . LEU A 1 257 ? 15.984 22.859 -6.711 1 87.56 257 LEU A N 1
ATOM 2086 C CA . LEU A 1 257 ? 16.359 23.438 -5.426 1 87.56 257 LEU A CA 1
ATOM 2087 C C . LEU A 1 257 ? 16.938 24.844 -5.609 1 87.56 257 LEU A C 1
ATOM 2089 O O . LEU A 1 257 ? 16.656 25.734 -4.805 1 87.56 257 LEU A O 1
ATOM 2093 N N . ASP A 1 258 ? 17.609 24.984 -6.66 1 86.38 258 ASP A N 1
ATOM 2094 C CA . ASP A 1 258 ? 18.172 26.297 -6.973 1 86.38 258 ASP A CA 1
ATOM 2095 C C . ASP A 1 258 ? 17.062 27.297 -7.293 1 86.38 258 ASP A C 1
ATOM 2097 O O . ASP A 1 258 ? 17.141 28.453 -6.875 1 86.38 258 ASP A O 1
ATOM 2101 N N . SER A 1 259 ? 16.125 26.859 -7.957 1 84.56 259 SER A N 1
ATOM 2102 C CA . SER A 1 259 ? 15.031 27.734 -8.336 1 84.56 259 SER A CA 1
ATOM 2103 C C . SER A 1 259 ? 14.227 28.172 -7.113 1 84.56 259 SER A C 1
ATOM 2105 O O . SER A 1 259 ? 13.695 29.281 -7.074 1 84.56 259 SER A O 1
ATOM 2107 N N . LEU A 1 260 ? 14.055 27.25 -6.199 1 79.62 260 LEU A N 1
ATOM 2108 C CA . LEU A 1 260 ? 13.336 27.578 -4.973 1 79.62 260 LEU A CA 1
ATOM 2109 C C . LEU A 1 260 ? 14.109 28.594 -4.137 1 79.62 260 LEU A C 1
ATOM 2111 O O . LEU A 1 260 ? 13.508 29.406 -3.422 1 79.62 260 LEU A O 1
ATOM 2115 N N . GLN A 1 261 ? 15.328 28.531 -4.203 1 66.56 261 GLN A N 1
ATOM 2116 C CA . GLN A 1 261 ? 16.188 29.453 -3.475 1 66.56 261 GLN A CA 1
ATOM 2117 C C . GLN A 1 261 ? 15.992 30.891 -3.965 1 66.56 261 GLN A C 1
ATOM 2119 O O . GLN A 1 261 ? 16 31.828 -3.168 1 66.56 261 GLN A O 1
ATOM 2124 N N . PHE A 1 262 ? 15.664 31 -5.152 1 66.44 262 PHE A N 1
ATOM 2125 C CA . PHE A 1 262 ? 15.586 32.344 -5.742 1 66.44 262 PHE A CA 1
ATOM 2126 C C . PHE A 1 262 ? 14.18 32.906 -5.617 1 66.44 262 PHE A C 1
ATOM 2128 O O . PHE A 1 262 ? 14 34.125 -5.508 1 66.44 262 PHE A O 1
ATOM 2135 N N . ASN A 1 263 ? 13.172 32.062 -5.652 1 59.84 263 ASN A N 1
ATOM 2136 C CA . ASN A 1 263 ? 11.797 32.531 -5.676 1 59.84 263 ASN A CA 1
ATOM 2137 C C . ASN A 1 263 ? 11.281 32.844 -4.27 1 59.84 263 ASN A C 1
ATOM 2139 O O . ASN A 1 263 ? 10.195 33.406 -4.105 1 59.84 263 ASN A O 1
ATOM 2143 N N . LEU A 1 264 ? 11.93 32.5 -3.254 1 59.72 264 LEU A N 1
ATOM 2144 C CA . LEU A 1 264 ? 11.469 32.812 -1.903 1 59.72 264 LEU A CA 1
ATOM 2145 C C . LEU A 1 264 ? 11.922 34.188 -1.478 1 59.72 264 LEU A C 1
ATOM 2147 O O . LEU A 1 264 ? 13.086 34.562 -1.67 1 59.72 264 LEU A O 1
ATOM 2151 N N . PRO A 1 265 ? 10.82 35.125 -1.236 1 46.59 265 PRO A N 1
ATOM 2152 C CA . PRO A 1 265 ? 11.219 36.469 -0.809 1 46.59 265 PRO A CA 1
ATOM 2153 C C . PRO A 1 265 ? 12.117 36.469 0.422 1 46.59 265 PRO A C 1
ATOM 2155 O O . PRO A 1 265 ? 12 35.562 1.271 1 46.59 265 PRO A O 1
ATOM 2158 N N . LEU A 1 266 ? 13.43 36.969 0.249 1 44.47 266 LEU A N 1
ATOM 2159 C CA . LEU A 1 266 ? 14.258 37.25 1.412 1 44.47 266 LEU A CA 1
ATOM 2160 C C . LEU A 1 266 ? 13.461 38.031 2.471 1 44.47 266 LEU A C 1
ATOM 2162 O O . LEU A 1 266 ? 13.07 39.156 2.26 1 44.47 266 LEU A O 1
ATOM 2166 N N . GLY A 1 267 ? 12.375 37.438 2.936 1 37.66 267 GLY A N 1
ATOM 2167 C CA . GLY A 1 267 ? 11.812 38.25 3.986 1 37.66 267 GLY A CA 1
ATOM 2168 C C . GLY A 1 267 ? 12.719 38.375 5.203 1 37.66 267 GLY A C 1
ATOM 2169 O O . GLY A 1 267 ? 13.594 37.531 5.41 1 37.66 267 GLY A O 1
ATOM 2170 N N . MET B 1 1 ? -31.734 16.938 10.109 1 82.44 1 MET B N 1
ATOM 2171 C CA . MET B 1 1 ? -30.438 16.766 10.773 1 82.44 1 MET B CA 1
ATOM 2172 C C . MET B 1 1 ? -29.516 15.875 9.945 1 82.44 1 MET B C 1
ATOM 2174 O O . MET B 1 1 ? -28.438 16.297 9.555 1 82.44 1 MET B O 1
ATOM 2178 N N . LEU B 1 2 ? -30.109 14.758 9.43 1 85.75 2 LEU B N 1
ATOM 2179 C CA . LEU B 1 2 ? -29.281 13.859 8.625 1 85.75 2 LEU B CA 1
ATOM 2180 C C . LEU B 1 2 ? -28.828 14.539 7.34 1 85.75 2 LEU B C 1
ATOM 2182 O O . LEU B 1 2 ? -27.672 14.398 6.938 1 85.75 2 LEU B O 1
ATOM 2186 N N . TYR B 1 3 ? -29.734 15.258 6.773 1 89.19 3 TYR B N 1
ATOM 2187 C CA . TYR B 1 3 ? -29.406 15.938 5.523 1 89.19 3 TYR B CA 1
ATOM 2188 C C . TYR B 1 3 ? -28.312 16.969 5.734 1 89.19 3 TYR B C 1
ATOM 2190 O O . TYR B 1 3 ? -27.406 17.109 4.898 1 89.19 3 TYR B O 1
ATOM 2198 N N . ALA B 1 4 ? -28.328 17.672 6.812 1 86.88 4 ALA B N 1
ATOM 2199 C CA . ALA B 1 4 ? -27.312 18.672 7.117 1 86.88 4 ALA B CA 1
ATOM 2200 C C . ALA B 1 4 ? -25.938 18.031 7.289 1 86.88 4 ALA B C 1
ATOM 2202 O O . ALA B 1 4 ? -24.938 18.531 6.77 1 86.88 4 ALA B O 1
ATOM 2203 N N . PHE B 1 5 ? -25.922 16.922 7.93 1 88.5 5 PHE B N 1
ATOM 2204 C CA . PHE B 1 5 ? -24.656 16.219 8.148 1 88.5 5 PHE B CA 1
ATOM 2205 C C . PHE B 1 5 ? -24.141 15.602 6.852 1 88.5 5 PHE B C 1
ATOM 2207 O O . PHE B 1 5 ? -22.938 15.555 6.609 1 88.5 5 PHE B O 1
ATOM 2214 N N . LEU B 1 6 ? -25.094 15.148 6.066 1 92.5 6 LEU B N 1
ATOM 2215 C CA . LEU B 1 6 ? -24.719 14.586 4.77 1 92.5 6 LEU B CA 1
ATOM 2216 C C . LEU B 1 6 ? -24.094 15.648 3.875 1 92.5 6 LEU B C 1
ATOM 2218 O O . LEU B 1 6 ? -23.062 15.406 3.242 1 92.5 6 LEU B O 1
ATOM 2222 N N . ARG B 1 7 ? -24.75 16.734 3.84 1 90.81 7 ARG B N 1
ATOM 2223 C CA . ARG B 1 7 ? -24.25 17.844 3.021 1 90.81 7 ARG B CA 1
ATOM 2224 C C . ARG B 1 7 ? -22.875 18.297 3.502 1 90.81 7 ARG B C 1
ATOM 2226 O O . ARG B 1 7 ? -21.984 18.578 2.691 1 90.81 7 ARG B O 1
ATOM 2233 N N . ARG B 1 8 ? -22.703 18.359 4.754 1 86.94 8 ARG B N 1
ATOM 2234 C CA . ARG B 1 8 ? -21.422 18.734 5.344 1 86.94 8 ARG B CA 1
ATOM 2235 C C . ARG B 1 8 ? -20.312 17.797 4.883 1 86.94 8 ARG B C 1
ATOM 2237 O O . ARG B 1 8 ? -19.266 18.25 4.414 1 86.94 8 ARG B O 1
ATOM 2244 N N . ARG B 1 9 ? -20.562 16.547 5.023 1 87.88 9 ARG B N 1
ATOM 2245 C CA . ARG B 1 9 ? -19.547 15.57 4.664 1 87.88 9 ARG B CA 1
ATOM 2246 C C . ARG B 1 9 ? -19.281 15.586 3.164 1 87.88 9 ARG B C 1
ATOM 2248 O O . ARG B 1 9 ? -18.125 15.492 2.736 1 87.88 9 ARG B O 1
ATOM 2255 N N . PHE B 1 10 ? -20.359 15.703 2.445 1 90.56 10 PHE B N 1
ATOM 2256 C CA . PHE B 1 10 ? -20.203 15.734 0.995 1 90.56 10 PHE B CA 1
ATOM 2257 C C . PHE B 1 10 ? -19.375 16.922 0.557 1 90.56 10 PHE B C 1
ATOM 2259 O O . PHE B 1 10 ? -18.453 16.781 -0.251 1 90.56 10 PHE B O 1
ATOM 2266 N N . LEU B 1 11 ? -19.547 18.078 1.093 1 88.44 11 LEU B N 1
ATOM 2267 C CA . LEU B 1 11 ? -18.828 19.297 0.73 1 88.44 11 LEU B CA 1
ATOM 2268 C C . LEU B 1 11 ? -17.359 19.203 1.141 1 88.44 11 LEU B C 1
ATOM 2270 O O . LEU B 1 11 ? -16.484 19.656 0.403 1 88.44 11 LEU B O 1
ATOM 2274 N N . LYS B 1 12 ? -17.141 18.547 2.189 1 86.44 12 LYS B N 1
ATOM 2275 C CA . LYS B 1 12 ? -15.758 18.406 2.65 1 86.44 12 LYS B CA 1
ATOM 2276 C C . LYS B 1 12 ? -14.984 17.438 1.768 1 86.44 12 LYS B C 1
ATOM 2278 O O . LYS B 1 12 ? -13.797 17.641 1.507 1 86.44 12 LYS B O 1
ATOM 2283 N N . LEU B 1 13 ? -15.68 16.469 1.366 1 88.06 13 LEU B N 1
ATOM 2284 C CA . LEU B 1 13 ? -15.039 15.5 0.489 1 88.06 13 LEU B CA 1
ATOM 2285 C C . LEU B 1 13 ? -14.711 16.125 -0.863 1 88.06 13 LEU B C 1
ATOM 2287 O O . LEU B 1 13 ? -13.672 15.812 -1.457 1 88.06 13 LEU B O 1
ATOM 2291 N N . VAL B 1 14 ? -15.617 16.984 -1.315 1 85.44 14 VAL B N 1
ATOM 2292 C CA . VAL B 1 14 ? -15.375 17.672 -2.574 1 85.44 14 VAL B CA 1
ATOM 2293 C C . VAL B 1 14 ? -14.125 18.547 -2.447 1 85.44 14 VAL B C 1
ATOM 2295 O O . VAL B 1 14 ? -13.367 18.703 -3.406 1 85.44 14 VAL B O 1
ATOM 2298 N N . GLY B 1 15 ? -13.891 19.031 -1.237 1 83.62 15 GLY B N 1
ATOM 2299 C CA . GLY B 1 15 ? -12.695 19.812 -0.978 1 83.62 15 GLY B CA 1
ATOM 2300 C C . GLY B 1 15 ? -11.422 19 -1.02 1 83.62 15 GLY B C 1
ATOM 2301 O O . GLY B 1 15 ? -10.328 19.547 -1.202 1 83.62 15 GLY B O 1
ATOM 2302 N N . GLN B 1 16 ? -11.617 17.734 -0.9 1 86.75 16 GLN B N 1
ATOM 2303 C CA . GLN B 1 16 ? -10.484 16.812 -0.929 1 86.75 16 GLN B CA 1
ATOM 2304 C C . GLN B 1 16 ? -10.562 15.875 -2.131 1 86.75 16 GLN B C 1
ATOM 2306 O O . GLN B 1 16 ? -10.328 14.672 -2.002 1 86.75 16 GLN B O 1
ATOM 2311 N N . LYS B 1 17 ? -10.891 16.453 -3.242 1 86.06 17 LYS B N 1
ATOM 2312 C CA . LYS B 1 17 ? -11.156 15.672 -4.441 1 86.06 17 LYS B CA 1
ATOM 2313 C C . LYS B 1 17 ? -9.898 14.945 -4.91 1 86.06 17 LYS B C 1
ATOM 2315 O O . LYS B 1 17 ? -9.977 13.844 -5.465 1 86.06 17 LYS B O 1
ATOM 2320 N N . SER B 1 18 ? -8.719 15.508 -4.656 1 84.25 18 SER B N 1
ATOM 2321 C CA . SER B 1 18 ? -7.477 14.867 -5.09 1 84.25 18 SER B CA 1
ATOM 2322 C C . SER B 1 18 ? -7.258 13.539 -4.375 1 84.25 18 SER B C 1
ATOM 2324 O O . SER B 1 18 ? -6.809 12.57 -4.988 1 84.25 18 SER B O 1
ATOM 2326 N N . PHE B 1 19 ? -7.637 13.539 -3.172 1 85.75 19 PHE B N 1
ATOM 2327 C CA . PHE B 1 19 ? -7.5 12.312 -2.391 1 85.75 19 PHE B CA 1
ATOM 2328 C C . PHE B 1 19 ? -8.461 11.242 -2.891 1 85.75 19 PHE B C 1
ATOM 2330 O O . PHE B 1 19 ? -8.086 10.07 -3.01 1 85.75 19 PHE B O 1
ATOM 2337 N N . ILE B 1 20 ? -9.594 11.688 -3.195 1 88.75 20 ILE B N 1
ATOM 2338 C CA . ILE B 1 20 ? -10.609 10.75 -3.664 1 88.75 20 ILE B CA 1
ATOM 2339 C C . ILE B 1 20 ? -10.203 10.188 -5.02 1 88.75 20 ILE B C 1
ATOM 2341 O O . ILE B 1 20 ? -10.336 8.984 -5.262 1 88.75 20 ILE B O 1
ATOM 2345 N N . ILE B 1 21 ? -9.695 10.961 -5.84 1 87.31 21 ILE B N 1
ATOM 2346 C CA . ILE B 1 21 ? -9.25 10.523 -7.156 1 87.31 21 ILE B CA 1
ATOM 2347 C C . ILE B 1 21 ? -8.109 9.516 -7.004 1 87.31 21 ILE B C 1
ATOM 2349 O O . ILE B 1 21 ? -8.086 8.484 -7.676 1 87.31 21 ILE B O 1
ATOM 2353 N N . TYR B 1 22 ? -7.23 9.844 -6.07 1 86.88 22 TYR B N 1
ATOM 2354 C CA . TYR B 1 22 ? -6.125 8.93 -5.777 1 86.88 22 TYR B CA 1
ATOM 2355 C C . TYR B 1 22 ? -6.645 7.566 -5.34 1 86.88 22 TYR B C 1
ATOM 2357 O O . TYR B 1 22 ? -6.207 6.535 -5.855 1 86.88 22 TYR B O 1
ATOM 2365 N N . LEU B 1 23 ? -7.59 7.543 -4.508 1 88.25 23 LEU B N 1
ATOM 2366 C CA . LEU B 1 23 ? -8.125 6.297 -3.98 1 88.25 23 LEU B CA 1
ATOM 2367 C C . LEU B 1 23 ? -8.875 5.527 -5.062 1 88.25 23 LEU B C 1
ATOM 2369 O O . LEU B 1 23 ? -8.844 4.293 -5.09 1 88.25 23 LEU B O 1
ATOM 2373 N N . PHE B 1 24 ? -9.43 6.336 -5.926 1 88.06 24 PHE B N 1
ATOM 2374 C CA . PHE B 1 24 ? -10.219 5.738 -6.996 1 88.06 24 PHE B CA 1
ATOM 2375 C C . PHE B 1 24 ? -9.32 5.09 -8.039 1 88.06 24 PHE B C 1
ATOM 2377 O O . PHE B 1 24 ? -9.68 4.074 -8.641 1 88.06 24 PHE B O 1
ATOM 2384 N N . VAL B 1 25 ? -8.156 5.574 -8.195 1 90.19 25 VAL B N 1
ATOM 2385 C CA . VAL B 1 25 ? -7.234 5.125 -9.234 1 90.19 25 VAL B CA 1
ATOM 2386 C C . VAL B 1 25 ? -6.434 3.928 -8.727 1 90.19 25 VAL B C 1
ATOM 2388 O O . VAL B 1 25 ? -6.066 3.045 -9.508 1 90.19 25 VAL B O 1
ATOM 2391 N N . GLN B 1 26 ? -6.285 3.807 -7.504 1 93.75 26 GLN B N 1
ATOM 2392 C CA . GLN B 1 26 ? -5.371 2.836 -6.91 1 93.75 26 GLN B CA 1
ATOM 2393 C C . GLN B 1 26 ? -5.77 1.409 -7.277 1 93.75 26 GLN B C 1
ATOM 2395 O O . GLN B 1 26 ? -4.941 0.637 -7.77 1 93.75 26 GLN B O 1
ATOM 2400 N N . PRO B 1 27 ? -7.027 1.071 -7.148 1 93.44 27 PRO B N 1
ATOM 2401 C CA . PRO B 1 27 ? -7.391 -0.306 -7.492 1 93.44 27 PRO B CA 1
ATOM 2402 C C . PRO B 1 27 ? -7.102 -0.645 -8.953 1 93.44 27 PRO B C 1
ATOM 2404 O O . PRO B 1 27 ? -6.727 -1.779 -9.266 1 93.44 27 PRO B O 1
ATOM 2407 N N . PHE B 1 28 ? -7.152 0.295 -9.758 1 93.94 28 PHE B N 1
ATOM 2408 C CA . PHE B 1 28 ? -6.949 0.054 -11.188 1 93.94 28 PHE B CA 1
ATOM 2409 C C . PHE B 1 28 ? -5.465 -0.112 -11.5 1 93.94 28 PHE B C 1
ATOM 2411 O O . PHE B 1 28 ? -5.098 -0.893 -12.375 1 93.94 28 PHE B O 1
ATOM 2418 N N . LEU B 1 29 ? -4.664 0.556 -10.781 1 94.25 29 LEU B N 1
ATOM 2419 C CA . LEU B 1 29 ? -3.225 0.367 -10.953 1 94.25 29 LEU B CA 1
ATOM 2420 C C . LEU B 1 29 ? -2.805 -1.028 -10.508 1 94.25 29 LEU B C 1
ATOM 2422 O O . LEU B 1 29 ? -1.987 -1.676 -11.164 1 94.25 29 LEU B O 1
ATOM 2426 N N . TRP B 1 30 ? -3.383 -1.435 -9.438 1 95.69 30 TRP B N 1
ATOM 2427 C CA . TRP B 1 30 ? -3.117 -2.787 -8.961 1 95.69 30 TRP B CA 1
ATOM 2428 C C . TRP B 1 30 ? -3.592 -3.826 -9.969 1 95.69 30 TRP B C 1
ATOM 2430 O O . TRP B 1 30 ? -2.906 -4.82 -10.219 1 95.69 30 TRP B O 1
ATOM 2440 N N . LEU B 1 31 ? -4.762 -3.586 -10.562 1 94.31 31 LEU B N 1
ATOM 2441 C CA . LEU B 1 31 ? -5.316 -4.523 -11.531 1 94.31 31 LEU B CA 1
ATOM 2442 C C . LEU B 1 31 ? -4.453 -4.578 -12.789 1 94.31 31 LEU B C 1
ATOM 2444 O O . LEU B 1 31 ? -4.227 -5.656 -13.344 1 94.31 31 LEU B O 1
ATOM 2448 N N . LEU B 1 32 ? -3.914 -3.479 -13.156 1 93.06 32 LEU B N 1
ATOM 2449 C CA . LEU B 1 32 ? -3.133 -3.359 -14.383 1 93.06 32 LEU B CA 1
ATOM 2450 C C . LEU B 1 32 ? -1.777 -4.043 -14.227 1 93.06 32 LEU B C 1
ATOM 2452 O O . LEU B 1 32 ? -1.132 -4.379 -15.227 1 93.06 32 LEU B O 1
ATOM 2456 N N . THR B 1 33 ? -1.369 -4.297 -13.016 1 94.75 33 THR B N 1
ATOM 2457 C CA . THR B 1 33 ? -0.046 -4.867 -12.789 1 94.75 33 THR B CA 1
ATOM 2458 C C . THR B 1 33 ? -0.153 -6.23 -12.109 1 94.75 33 THR B C 1
ATOM 2460 O O . THR B 1 33 ? -0.179 -7.262 -12.789 1 94.75 33 THR B O 1
ATOM 2463 N N . VAL B 1 34 ? -0.49 -6.164 -10.859 1 95.06 34 VAL B N 1
ATOM 2464 C CA . VAL B 1 34 ? -0.558 -7.387 -10.062 1 95.06 34 VAL B CA 1
ATOM 2465 C C . VAL B 1 34 ? -1.689 -8.273 -10.57 1 95.06 34 VAL B C 1
ATOM 2467 O O . VAL B 1 34 ? -1.52 -9.492 -10.711 1 95.06 34 VAL B O 1
ATOM 2470 N N . GLY B 1 35 ? -2.779 -7.641 -10.852 1 95 35 GLY B N 1
ATOM 2471 C CA . GLY B 1 35 ? -3.922 -8.391 -11.344 1 95 35 GLY B CA 1
ATOM 2472 C C . GLY B 1 35 ? -3.629 -9.148 -12.633 1 95 35 GLY B C 1
ATOM 2473 O O . GLY B 1 35 ? -3.852 -10.352 -12.711 1 95 35 GLY B O 1
ATOM 2474 N N . ILE B 1 36 ? -3.064 -8.508 -13.562 1 94.19 36 ILE B N 1
ATOM 2475 C CA . ILE B 1 36 ? -2.795 -9.109 -14.859 1 94.19 36 ILE B CA 1
ATOM 2476 C C . ILE B 1 36 ? -1.675 -10.141 -14.727 1 94.19 36 ILE B C 1
ATOM 2478 O O . ILE B 1 36 ? -1.786 -11.258 -15.234 1 94.19 36 ILE B O 1
ATOM 2482 N N . SER B 1 37 ? -0.649 -9.789 -14.016 1 94.38 37 SER B N 1
ATOM 2483 C CA . SER B 1 37 ? 0.503 -10.672 -13.867 1 94.38 37 SER B CA 1
ATOM 2484 C C . SER B 1 37 ? 0.119 -11.969 -13.164 1 94.38 37 SER B C 1
ATOM 2486 O O . SER B 1 37 ? 0.373 -13.062 -13.672 1 94.38 37 SER B O 1
ATOM 2488 N N . LEU B 1 38 ? -0.542 -11.875 -12.102 1 94.12 38 LEU B N 1
ATOM 2489 C CA . LEU B 1 38 ? -0.881 -13.062 -11.32 1 94.12 38 LEU B CA 1
ATOM 2490 C C . LEU B 1 38 ? -1.99 -13.859 -12.008 1 94.12 38 LEU B C 1
ATOM 2492 O O . LEU B 1 38 ? -2.037 -15.086 -11.891 1 94.12 38 LEU B O 1
ATOM 2496 N N . ASN B 1 39 ? -2.852 -13.078 -12.711 1 93.69 39 ASN B N 1
ATOM 2497 C CA . ASN B 1 39 ? -3.854 -13.812 -13.477 1 93.69 39 ASN B CA 1
ATOM 2498 C C . ASN B 1 39 ? -3.205 -14.742 -14.5 1 93.69 39 ASN B C 1
ATOM 2500 O O . ASN B 1 39 ? -3.643 -15.883 -14.672 1 93.69 39 ASN B O 1
ATOM 2504 N N . THR B 1 40 ? -2.188 -14.32 -15.188 1 93.12 40 THR B N 1
ATOM 2505 C CA . THR B 1 40 ? -1.45 -15.141 -16.141 1 93.12 40 THR B CA 1
ATOM 2506 C C . THR B 1 40 ? -0.715 -16.266 -15.43 1 93.12 40 THR B C 1
ATOM 2508 O O . THR B 1 40 ? -0.741 -17.422 -15.875 1 93.12 40 THR B O 1
ATOM 2511 N N . ALA B 1 41 ? -0.168 -15.977 -14.305 1 91.44 41 ALA B N 1
ATOM 2512 C CA . ALA B 1 41 ? 0.58 -16.969 -13.539 1 91.44 41 ALA B CA 1
ATOM 2513 C C . ALA B 1 41 ? -0.338 -18.078 -13.047 1 91.44 41 ALA B C 1
ATOM 2515 O O . ALA B 1 41 ? 0.043 -19.266 -13.039 1 91.44 41 ALA B O 1
ATOM 2516 N N . PHE B 1 42 ? -1.531 -17.703 -12.664 1 91.81 42 PHE B N 1
ATOM 2517 C CA . PHE B 1 42 ? -2.453 -18.656 -12.062 1 91.81 42 PHE B CA 1
ATOM 2518 C C . PHE B 1 42 ? -3.242 -19.391 -13.133 1 91.81 42 PHE B C 1
ATOM 2520 O O . PHE B 1 42 ? -4.023 -20.297 -12.82 1 91.81 42 PHE B O 1
ATOM 2527 N N . SER B 1 43 ? -3.062 -18.984 -14.359 1 89.06 43 SER B N 1
ATOM 2528 C CA . SER B 1 43 ? -3.768 -19.672 -15.43 1 89.06 43 SER B CA 1
ATOM 2529 C C . SER B 1 43 ? -3.369 -21.141 -15.492 1 89.06 43 SER B C 1
ATOM 2531 O O . SER B 1 43 ? -4.141 -21.984 -15.961 1 89.06 43 SER B O 1
ATOM 2533 N N . SER B 1 44 ? -2.203 -21.438 -14.961 1 85.81 44 SER B N 1
ATOM 2534 C CA . SER B 1 44 ? -1.726 -22.812 -14.961 1 85.81 44 SER B CA 1
ATOM 2535 C C . SER B 1 44 ? -2.133 -23.547 -13.688 1 85.81 44 SER B C 1
ATOM 2537 O O . SER B 1 44 ? -1.878 -24.734 -13.539 1 85.81 44 SER B O 1
ATOM 2539 N N . VAL B 1 45 ? -2.699 -22.797 -12.766 1 86.12 45 VAL B N 1
ATOM 2540 C CA . VAL B 1 45 ? -3.158 -23.359 -11.492 1 86.12 45 VAL B CA 1
ATOM 2541 C C . VAL B 1 45 ? -4.672 -23.547 -11.539 1 86.12 45 VAL B C 1
ATOM 2543 O O . VAL B 1 45 ? -5.406 -22.688 -12.023 1 86.12 45 VAL B O 1
ATOM 2546 N N . ASN B 1 46 ? -5.203 -24.672 -11.18 1 82.81 46 ASN B N 1
ATOM 2547 C CA . ASN B 1 46 ? -6.637 -24.938 -11.156 1 82.81 46 ASN B CA 1
ATOM 2548 C C . ASN B 1 46 ? -7.297 -24.328 -9.922 1 82.81 46 ASN B C 1
ATOM 2550 O O . ASN B 1 46 ? -7.445 -25 -8.898 1 82.81 46 ASN B O 1
ATOM 2554 N N . LEU B 1 47 ? -7.73 -23.094 -10 1 85.75 47 LEU B N 1
ATOM 2555 C CA . LEU B 1 47 ? -8.359 -22.391 -8.883 1 85.75 47 LEU B CA 1
ATOM 2556 C C . LEU B 1 47 ? -9.867 -22.609 -8.891 1 85.75 47 LEU B C 1
ATOM 2558 O O . LEU B 1 47 ? -10.523 -22.5 -7.848 1 85.75 47 LEU B O 1
ATOM 2562 N N . GLY B 1 48 ? -10.469 -22.953 -9.992 1 86.19 48 GLY B N 1
ATOM 2563 C CA . GLY B 1 48 ? -11.914 -23.031 -10.125 1 86.19 48 GLY B CA 1
ATOM 2564 C C . GLY B 1 48 ? -12.562 -21.688 -10.422 1 86.19 48 GLY B C 1
ATOM 2565 O O . GLY B 1 48 ? -13.789 -21.594 -10.477 1 86.19 48 GLY B O 1
ATOM 2566 N N . TYR B 1 49 ? -11.82 -20.625 -10.422 1 86.94 49 TYR B N 1
ATOM 2567 C CA . TYR B 1 49 ? -12.227 -19.281 -10.773 1 86.94 49 TYR B CA 1
ATOM 2568 C C . TYR B 1 49 ? -11.086 -18.516 -11.43 1 86.94 49 TYR B C 1
ATOM 2570 O O . TYR B 1 49 ? -9.93 -18.938 -11.367 1 86.94 49 TYR B O 1
ATOM 2578 N N . LYS B 1 50 ? -11.406 -17.484 -12.102 1 89.62 50 LYS B N 1
ATOM 2579 C CA . LYS B 1 50 ? -10.375 -16.609 -12.648 1 89.62 50 LYS B CA 1
ATOM 2580 C C . LYS B 1 50 ? -9.789 -15.711 -11.562 1 89.62 50 LYS B C 1
ATOM 2582 O O . LYS B 1 50 ? -10.523 -15.016 -10.859 1 89.62 50 LYS B O 1
ATOM 2587 N N . PHE B 1 51 ? -8.539 -15.695 -11.469 1 93.19 51 PHE B N 1
ATOM 2588 C CA . PHE B 1 51 ? -7.891 -14.922 -10.414 1 93.19 51 PHE B CA 1
ATOM 2589 C C . PHE B 1 51 ? -8.188 -13.438 -10.578 1 93.19 51 PHE B C 1
ATOM 2591 O O . PHE B 1 51 ? -8.352 -12.719 -9.586 1 93.19 51 PHE B O 1
ATOM 2598 N N . ILE B 1 52 ? -8.312 -12.992 -11.773 1 94.12 52 ILE B N 1
ATOM 2599 C CA . ILE B 1 52 ? -8.531 -11.57 -12.039 1 94.12 52 ILE B CA 1
ATOM 2600 C C . ILE B 1 52 ? -9.867 -11.133 -11.438 1 94.12 52 ILE B C 1
ATOM 2602 O O . ILE B 1 52 ? -9.992 -10.016 -10.945 1 94.12 52 ILE B O 1
ATOM 2606 N N . SER B 1 53 ? -10.859 -12.016 -11.438 1 93.5 53 SER B N 1
ATOM 2607 C CA . SER B 1 53 ? -12.148 -11.688 -10.844 1 93.5 53 SER B CA 1
ATOM 2608 C C . SER B 1 53 ? -12.055 -11.641 -9.32 1 93.5 53 SER B C 1
ATOM 2610 O O . SER B 1 53 ? -12.664 -10.781 -8.68 1 93.5 53 SER B O 1
ATOM 2612 N N . TYR B 1 54 ? -11.266 -12.531 -8.82 1 94.06 54 TYR B N 1
ATOM 2613 C CA . TYR B 1 54 ? -11.047 -12.555 -7.383 1 94.06 54 TYR B CA 1
ATOM 2614 C C . TYR B 1 54 ? -10.375 -11.273 -6.906 1 94.06 54 TYR B C 1
ATOM 2616 O O . TYR B 1 54 ? -10.891 -10.594 -6.016 1 94.06 54 TYR B O 1
ATOM 2624 N N . ILE B 1 55 ? -9.25 -10.914 -7.504 1 95 55 ILE B N 1
ATOM 2625 C CA . ILE B 1 55 ? -8.445 -9.797 -7.023 1 95 55 ILE B CA 1
ATOM 2626 C C . ILE B 1 55 ? -9.164 -8.477 -7.332 1 95 55 ILE B C 1
ATOM 2628 O O . ILE B 1 55 ? -9.086 -7.527 -6.551 1 95 55 ILE B O 1
ATOM 2632 N N . ALA B 1 56 ? -9.812 -8.375 -8.383 1 94.94 56 ALA B N 1
ATOM 2633 C CA . ALA B 1 56 ? -10.516 -7.148 -8.75 1 94.94 56 ALA B CA 1
ATOM 2634 C C . ALA B 1 56 ? -11.547 -6.77 -7.684 1 94.94 56 ALA B C 1
ATOM 2636 O O . ALA B 1 56 ? -11.625 -5.605 -7.281 1 94.94 56 ALA B O 1
ATOM 2637 N N . LEU B 1 57 ? -12.242 -7.707 -7.215 1 93.56 57 LEU B N 1
ATOM 2638 C CA . LEU B 1 57 ? -13.281 -7.445 -6.223 1 93.56 57 LEU B CA 1
ATOM 2639 C C . LEU B 1 57 ? -12.656 -7.117 -4.867 1 93.56 57 LEU B C 1
ATOM 2641 O O . LEU B 1 57 ? -13.18 -6.281 -4.125 1 93.56 57 LEU B O 1
ATOM 2645 N N . ASN B 1 58 ? -11.555 -7.727 -4.621 1 93.69 58 ASN B N 1
ATOM 2646 C CA . ASN B 1 58 ? -10.914 -7.512 -3.326 1 93.69 58 ASN B CA 1
ATOM 2647 C C . ASN B 1 58 ? -10.289 -6.125 -3.232 1 93.69 58 ASN B C 1
ATOM 2649 O O . ASN B 1 58 ? -10.14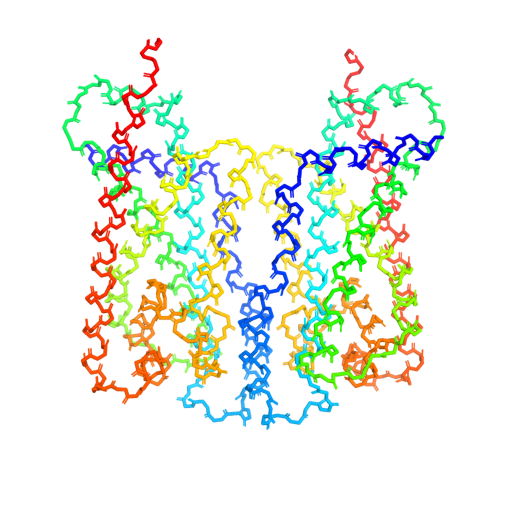8 -5.574 -2.139 1 93.69 58 ASN B O 1
ATOM 2653 N N . LEU B 1 59 ? -9.969 -5.559 -4.367 1 94.19 59 LEU B N 1
ATOM 2654 C CA . LEU B 1 59 ? -9.289 -4.27 -4.371 1 94.19 59 LEU B CA 1
ATOM 2655 C C . LEU B 1 59 ? -10.242 -3.152 -3.943 1 94.19 59 LEU B C 1
ATOM 2657 O O . LEU B 1 59 ? -9.797 -2.047 -3.619 1 94.19 59 LEU B O 1
ATOM 2661 N N . ILE B 1 60 ? -11.508 -3.463 -3.844 1 94.25 60 ILE B N 1
ATOM 2662 C CA . ILE B 1 60 ? -12.484 -2.496 -3.344 1 94.25 60 ILE B CA 1
ATOM 2663 C C . ILE B 1 60 ? -12.203 -2.203 -1.87 1 94.25 60 ILE B C 1
ATOM 2665 O O . ILE B 1 60 ? -12.57 -1.141 -1.362 1 94.25 60 ILE B O 1
ATOM 2669 N N . SER B 1 61 ? -11.555 -3.211 -1.233 1 96.12 61 SER B N 1
ATOM 2670 C CA . SER B 1 61 ? -11.219 -3.039 0.178 1 96.12 61 SER B CA 1
ATOM 2671 C C . SER B 1 61 ? -10.266 -1.867 0.382 1 96.12 61 SER B C 1
ATOM 2673 O O . SER B 1 61 ? -10.266 -1.239 1.443 1 96.12 61 SER B O 1
ATOM 2675 N N . ILE B 1 62 ? -9.477 -1.548 -0.655 1 95.88 62 ILE B N 1
ATOM 2676 C CA . ILE B 1 62 ? -8.547 -0.425 -0.548 1 95.88 62 ILE B CA 1
ATOM 2677 C C . ILE B 1 62 ? -9.328 0.863 -0.291 1 95.88 62 ILE B C 1
ATOM 2679 O O . ILE B 1 62 ? -9 1.619 0.628 1 95.88 62 ILE B O 1
ATOM 2683 N N . VAL B 1 63 ? -10.383 1.034 -1.012 1 95.81 63 VAL B N 1
ATOM 2684 C CA . VAL B 1 63 ? -11.188 2.244 -0.879 1 95.81 63 VAL B CA 1
ATOM 2685 C C . VAL B 1 63 ? -12.023 2.176 0.398 1 95.81 63 VAL B C 1
ATOM 2687 O O . VAL B 1 63 ? -12.07 3.135 1.171 1 95.81 63 VAL B O 1
ATOM 2690 N N . SER B 1 64 ? -12.609 1.028 0.645 1 97 64 SER B N 1
ATOM 2691 C CA . SER B 1 64 ? -13.555 0.869 1.749 1 97 64 SER B CA 1
ATOM 2692 C C . SER B 1 64 ? -12.844 0.985 3.096 1 97 64 SER B C 1
ATOM 2694 O O . SER B 1 64 ? -13.453 1.403 4.086 1 97 64 SER B O 1
ATOM 2696 N N . ILE B 1 65 ? -11.633 0.622 3.133 1 97.44 65 ILE B N 1
ATOM 2697 C CA . ILE B 1 65 ? -10.891 0.685 4.387 1 97.44 65 ILE B CA 1
ATOM 2698 C C . ILE B 1 65 ? -10.242 2.061 4.535 1 97.44 65 ILE B C 1
ATOM 2700 O O . ILE B 1 65 ? -10.367 2.703 5.582 1 97.44 65 ILE B O 1
ATOM 2704 N N . THR B 1 66 ? -9.641 2.537 3.467 1 95.25 66 THR B N 1
ATOM 2705 C CA . THR B 1 66 ? -8.797 3.727 3.541 1 95.25 66 THR B CA 1
ATOM 2706 C C . THR B 1 66 ? -9.648 4.98 3.719 1 95.25 66 THR B C 1
ATOM 2708 O O . THR B 1 66 ? -9.352 5.824 4.566 1 95.25 66 THR B O 1
ATOM 2711 N N . LEU B 1 67 ? -10.688 5.098 2.994 1 95.06 67 LEU B N 1
ATOM 2712 C CA . LEU B 1 67 ? -11.492 6.312 2.959 1 95.06 67 LEU B CA 1
ATOM 2713 C C . LEU B 1 67 ? -12.047 6.641 4.344 1 95.06 67 LEU B C 1
ATOM 2715 O O . LEU B 1 67 ? -11.75 7.699 4.902 1 95.06 67 LEU B O 1
ATOM 2719 N N . PRO B 1 68 ? -12.773 5.73 4.965 1 96.81 68 PRO B N 1
ATOM 2720 C CA . PRO B 1 68 ? -13.32 6.07 6.281 1 96.81 68 PRO B CA 1
ATOM 2721 C C . PRO B 1 68 ? -12.242 6.227 7.348 1 96.81 68 PRO B C 1
ATOM 2723 O O . PRO B 1 68 ? -12.344 7.098 8.211 1 96.81 68 PRO B O 1
ATOM 2726 N N . ILE B 1 69 ? -11.227 5.43 7.312 1 96.12 69 ILE B N 1
ATOM 2727 C CA . ILE B 1 69 ? -10.188 5.48 8.328 1 96.12 69 ILE B CA 1
ATOM 2728 C C . ILE B 1 69 ? -9.469 6.828 8.273 1 96.12 69 ILE B C 1
ATOM 2730 O O . ILE B 1 69 ? -9.266 7.473 9.305 1 96.12 69 ILE B O 1
ATOM 2734 N N . PHE B 1 70 ? -9.211 7.309 7.121 1 91.38 70 PHE B N 1
ATOM 2735 C CA . PHE B 1 70 ? -8.469 8.555 6.984 1 91.38 70 PHE B CA 1
ATOM 2736 C C . PHE B 1 70 ? -9.352 9.75 7.32 1 91.38 70 PHE B C 1
ATOM 2738 O O . PHE B 1 70 ? -8.891 10.719 7.934 1 91.38 70 PHE B O 1
ATOM 2745 N N . PHE B 1 71 ? -10.57 9.672 7.031 1 92.31 71 PHE B N 1
ATOM 2746 C CA . PHE B 1 71 ? -11.438 10.812 7.285 1 92.31 71 PHE B CA 1
ATOM 2747 C C . PHE B 1 71 ? -11.922 10.812 8.734 1 92.31 71 PHE B C 1
ATOM 2749 O O . PHE B 1 71 ? -12.492 11.797 9.203 1 92.31 71 PHE B O 1
ATOM 2756 N N . SER B 1 72 ? -11.703 9.719 9.398 1 93 72 SER B N 1
ATOM 2757 C CA . SER B 1 72 ? -11.992 9.719 10.828 1 93 72 SER B CA 1
ATOM 2758 C C . SER B 1 72 ? -11.117 10.727 11.562 1 93 72 SER B C 1
ATOM 2760 O O . SER B 1 72 ? -11.531 11.297 12.57 1 93 72 SER B O 1
ATOM 2762 N N . ASN B 1 73 ? -9.914 10.875 11.07 1 88.5 73 ASN B N 1
ATOM 2763 C CA . ASN B 1 73 ? -9.023 11.875 11.641 1 88.5 73 ASN B CA 1
ATOM 2764 C C . ASN B 1 73 ? -9.609 13.281 11.547 1 88.5 73 ASN B C 1
ATOM 2766 O O . ASN B 1 73 ? -9.516 14.07 12.492 1 88.5 73 ASN B O 1
ATOM 2770 N N . GLN B 1 74 ? -10.133 13.578 10.43 1 85.25 74 GLN B N 1
ATOM 2771 C CA . GLN B 1 74 ? -10.773 14.867 10.242 1 85.25 74 GLN B CA 1
ATOM 2772 C C . GLN B 1 74 ? -11.953 15.039 11.195 1 85.25 74 GLN B C 1
ATOM 2774 O O . GLN B 1 74 ? -12.211 16.141 11.688 1 85.25 74 GLN B O 1
ATOM 2779 N N . LEU B 1 75 ? -12.648 14.023 11.367 1 86.06 75 LEU B N 1
ATOM 2780 C CA . LEU B 1 75 ? -13.781 14.062 12.289 1 86.06 75 LEU B CA 1
ATOM 2781 C C . LEU B 1 75 ? -13.32 14.43 13.695 1 86.06 75 LEU B C 1
ATOM 2783 O O . LEU B 1 75 ? -13.906 15.305 14.336 1 86.06 75 LEU B O 1
ATOM 2787 N N . ILE B 1 76 ? -12.344 13.773 14.148 1 85.62 76 ILE B N 1
ATOM 2788 C CA . ILE B 1 76 ? -11.859 14.016 15.5 1 85.62 76 ILE B CA 1
ATOM 2789 C C . ILE B 1 76 ? -11.305 15.438 15.602 1 85.62 76 ILE B C 1
ATOM 2791 O O . ILE B 1 76 ? -11.5 16.109 16.609 1 85.62 76 ILE B O 1
ATOM 2795 N N . PHE B 1 77 ? -10.734 15.852 14.562 1 82.75 77 PHE B N 1
ATOM 2796 C CA . PHE B 1 77 ? -10.242 17.234 14.531 1 82.75 77 PHE B CA 1
ATOM 2797 C C . PHE B 1 77 ? -11.391 18.219 14.641 1 82.75 77 PHE B C 1
ATOM 2799 O O . PHE B 1 77 ? -11.312 19.188 15.398 1 82.75 77 PHE B O 1
ATOM 2806 N N . GLU B 1 78 ? -12.414 17.953 13.93 1 82.12 78 GLU B N 1
ATOM 2807 C CA . GLU B 1 78 ? -13.594 18.812 13.969 1 82.12 78 GLU B CA 1
ATOM 2808 C C . GLU B 1 78 ? -14.289 18.734 15.32 1 82.12 78 GLU B C 1
ATOM 2810 O O . GLU B 1 78 ? -14.844 19.734 15.797 1 82.12 78 GLU B O 1
ATOM 2815 N N . PHE B 1 79 ? -14.211 17.625 15.789 1 80.06 79 PHE B N 1
ATOM 2816 C CA . PHE B 1 79 ? -14.828 17.359 17.078 1 80.06 79 PHE B CA 1
ATOM 2817 C C . PHE B 1 79 ? -14.117 18.141 18.188 1 80.06 79 PHE B C 1
ATOM 2819 O O . PHE B 1 79 ? -14.758 18.609 19.125 1 80.06 79 PHE B O 1
ATOM 2826 N N . THR B 1 80 ? -12.883 18.328 18.031 1 76.75 80 THR B N 1
ATOM 2827 C CA . THR B 1 80 ? -12.078 18.953 19.078 1 76.75 80 THR B CA 1
ATOM 2828 C C . THR B 1 80 ? -11.914 20.453 18.828 1 76.75 80 THR B C 1
ATOM 2830 O O . THR B 1 80 ? -11.977 21.25 19.766 1 76.75 80 THR B O 1
ATOM 2833 N N . TYR B 1 81 ? -11.812 20.766 17.516 1 74.19 81 TYR B N 1
ATOM 2834 C CA . TYR B 1 81 ? -11.414 22.156 17.25 1 74.19 81 TYR B CA 1
ATOM 2835 C C . TYR B 1 81 ? -12.398 22.828 16.297 1 74.19 81 TYR B C 1
ATOM 2837 O O . TYR B 1 81 ? -12.305 24.031 16.047 1 74.19 81 TYR B O 1
ATOM 2845 N N . GLY B 1 82 ? -13.336 22.047 15.82 1 73.62 82 GLY B N 1
ATOM 2846 C CA . GLY B 1 82 ? -14.07 22.594 14.688 1 73.62 82 GLY B CA 1
ATOM 2847 C C . GLY B 1 82 ? -15.555 22.75 14.969 1 73.62 82 GLY B C 1
ATOM 2848 O O . GLY B 1 82 ? -15.953 23.062 16.094 1 73.62 82 GLY B O 1
ATOM 2849 N N . SER B 1 83 ? -16.312 22.641 13.906 1 70 83 SER B N 1
ATOM 2850 C CA . SER B 1 83 ? -17.734 22.953 13.828 1 70 83 SER B CA 1
ATOM 2851 C C . SER B 1 83 ? -18.562 22 14.688 1 70 83 SER B C 1
ATOM 2853 O O . SER B 1 83 ? -19.641 22.359 15.172 1 70 83 SER B O 1
ATOM 2855 N N . LEU B 1 84 ? -18.016 20.906 14.969 1 72.31 84 LEU B N 1
ATOM 2856 C CA . LEU B 1 84 ? -18.812 19.922 15.695 1 72.31 84 LEU B CA 1
ATOM 2857 C C . LEU B 1 84 ? -18.797 20.219 17.188 1 72.31 84 LEU B C 1
ATOM 2859 O O . LEU B 1 84 ? -19.625 19.688 17.938 1 72.31 84 LEU B O 1
ATOM 2863 N N . LYS B 1 85 ? -17.859 21.047 17.453 1 72.5 85 LYS B N 1
ATOM 2864 C CA . LYS B 1 85 ? -17.859 21.516 18.828 1 72.5 85 LYS B CA 1
ATOM 2865 C C . LYS B 1 85 ? -19.172 22.234 19.172 1 72.5 85 LYS B C 1
ATOM 2867 O O . LYS B 1 85 ? -19.719 22.062 20.266 1 72.5 85 LYS B O 1
ATOM 2872 N N . VAL B 1 86 ? -19.688 22.906 18.188 1 69.94 86 VAL B N 1
ATOM 2873 C CA . VAL B 1 86 ? -20.906 23.672 18.375 1 69.94 86 VAL B CA 1
ATOM 2874 C C . VAL B 1 86 ? -22.094 22.734 18.5 1 69.94 86 VAL B C 1
ATOM 2876 O O . VAL B 1 86 ? -22.969 22.938 19.359 1 69.94 86 VAL B O 1
ATOM 2879 N N . VAL B 1 87 ? -22.062 21.75 17.719 1 72.12 87 VAL B N 1
ATOM 2880 C CA . VAL B 1 87 ? -23.172 20.781 17.719 1 72.12 87 VAL B CA 1
ATOM 2881 C C . VAL B 1 87 ? -23.203 20.047 19.047 1 72.12 87 VAL B C 1
ATOM 2883 O O . VAL 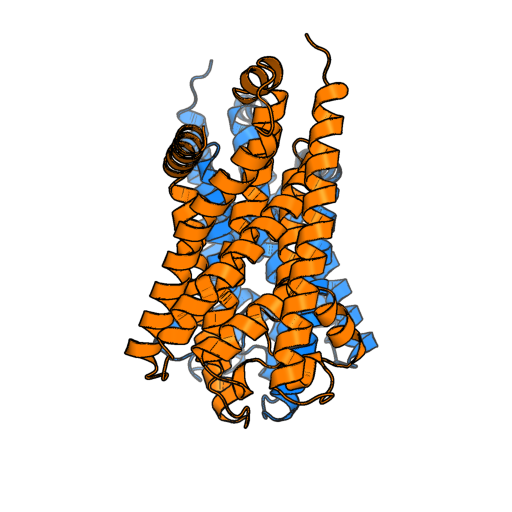B 1 87 ? -24.281 19.797 19.609 1 72.12 87 VAL B O 1
ATOM 2886 N N . ARG B 1 88 ? -22.047 19.766 19.484 1 70 88 ARG B N 1
ATOM 2887 C CA . ARG B 1 88 ? -21.922 19.094 20.766 1 70 88 ARG B CA 1
ATOM 2888 C C . ARG B 1 88 ? -22.484 19.953 21.891 1 70 88 ARG B C 1
ATOM 2890 O O . ARG B 1 88 ? -23.188 19.453 22.781 1 70 88 ARG B O 1
ATOM 2897 N N . LEU B 1 89 ? -22.25 21.156 21.672 1 68.56 89 LEU B N 1
ATOM 2898 C CA . LEU B 1 89 ? -22.641 22.094 22.719 1 68.56 89 LEU B CA 1
ATOM 2899 C C . LEU B 1 89 ? -24.141 22.375 22.672 1 68.56 89 LEU B C 1
ATOM 2901 O O . LEU B 1 89 ? -24.734 22.75 23.672 1 68.56 89 LEU B O 1
ATOM 2905 N N . MET B 1 90 ? -24.672 22.156 21.484 1 73.12 90 MET B N 1
ATOM 2906 C CA . MET B 1 90 ? -26.094 22.438 21.328 1 73.12 90 MET B CA 1
ATOM 2907 C C . MET B 1 90 ? -26.938 21.328 21.938 1 73.12 90 MET B C 1
ATOM 2909 O O . MET B 1 90 ? -28.156 21.5 22.109 1 73.12 90 MET B O 1
ATOM 2913 N N . GLY B 1 91 ? -26.359 20.312 22.359 1 70.38 91 GLY B N 1
ATOM 2914 C CA . GLY B 1 91 ? -27.062 19.266 23.078 1 70.38 91 GLY B CA 1
ATOM 2915 C C . GLY B 1 91 ? -28.047 18.5 22.219 1 70.38 91 GLY B C 1
ATOM 2916 O O . GLY B 1 91 ? -29.125 18.109 22.672 1 70.38 91 GLY B O 1
ATOM 2917 N N . ILE B 1 92 ? -27.75 18.438 21 1 74.31 92 ILE B N 1
ATOM 2918 C CA . ILE B 1 92 ? -28.625 17.703 20.125 1 74.31 92 ILE B CA 1
ATOM 2919 C C . ILE B 1 92 ? -28.531 16.203 20.422 1 74.31 92 ILE B C 1
ATOM 2921 O O . ILE B 1 92 ? -27.422 15.664 20.547 1 74.31 92 ILE B O 1
ATOM 2925 N N . LYS B 1 93 ? -29.672 15.734 20.688 1 76.81 93 LYS B N 1
ATOM 2926 C CA . LYS B 1 93 ? -29.719 14.312 21 1 76.81 93 LYS B CA 1
ATOM 2927 C C . LYS B 1 93 ? -29.344 13.477 19.781 1 76.81 93 LYS B C 1
ATOM 2929 O O . LYS B 1 93 ? -29.703 13.82 18.641 1 76.81 93 LYS B O 1
ATOM 2934 N N . TYR B 1 94 ? -28.609 12.414 19.875 1 80.69 94 TYR B N 1
ATOM 2935 C CA . TYR B 1 94 ? -28.281 11.375 18.891 1 80.69 94 TYR B CA 1
ATOM 2936 C C . TYR B 1 94 ? -27.438 11.945 17.766 1 80.69 94 TYR B C 1
ATOM 2938 O O . TYR B 1 94 ? -27.406 11.383 16.656 1 80.69 94 TYR B O 1
ATOM 2946 N N . TRP B 1 95 ? -26.844 13.055 18 1 82.44 95 TRP B N 1
ATOM 2947 C CA . TRP B 1 95 ? -26.094 13.703 16.922 1 82.44 95 TRP B CA 1
ATOM 2948 C C . TRP B 1 95 ? -24.906 12.836 16.484 1 82.44 95 TRP B C 1
ATOM 2950 O O . TRP B 1 95 ? -24.531 12.836 15.312 1 82.44 95 TRP B O 1
ATOM 2960 N N . LYS B 1 96 ? -24.406 12.055 17.391 1 86.94 96 LYS B N 1
ATOM 2961 C CA . LYS B 1 96 ? -23.281 11.18 17.062 1 86.94 96 LYS B CA 1
ATOM 2962 C C . LYS B 1 96 ? -23.703 10.094 16.078 1 86.94 96 LYS B C 1
ATOM 2964 O O . LYS B 1 96 ? -22.953 9.742 15.164 1 86.94 96 LYS B O 1
ATOM 2969 N N . ALA B 1 97 ? -24.891 9.648 16.297 1 87.56 97 ALA B N 1
ATOM 2970 C CA . ALA B 1 97 ? -25.422 8.633 15.391 1 87.56 97 ALA B CA 1
ATOM 2971 C C . ALA B 1 97 ? -25.656 9.203 13.992 1 87.56 97 ALA B C 1
ATOM 2973 O O . ALA B 1 97 ? -25.359 8.547 12.992 1 87.56 97 ALA B O 1
ATOM 2974 N N . TYR B 1 98 ? -26.141 10.375 13.977 1 88.56 98 TYR B N 1
ATOM 2975 C CA . TYR B 1 98 ? -26.375 11.023 12.688 1 88.56 98 TYR B CA 1
ATOM 2976 C C . TYR B 1 98 ? -25.062 11.289 11.961 1 88.56 98 TYR B C 1
ATOM 2978 O O . TYR B 1 98 ? -24.984 11.156 10.742 1 88.56 98 TYR B O 1
ATOM 2986 N N . LEU B 1 99 ? -24.109 11.586 12.727 1 89.25 99 LEU B N 1
ATOM 2987 C CA . LEU B 1 99 ? -22.797 11.859 12.164 1 89.25 99 LEU B CA 1
ATOM 2988 C C . LEU B 1 99 ? -22.203 10.594 11.562 1 89.25 99 LEU B C 1
ATOM 2990 O O . LEU B 1 99 ? -21.734 10.609 10.414 1 89.25 99 LEU B O 1
ATOM 2994 N N . LEU B 1 100 ? -22.25 9.578 12.305 1 91.62 100 LEU B N 1
ATOM 2995 C CA . LEU B 1 100 ? -21.703 8.312 11.844 1 91.62 100 LEU B CA 1
ATOM 2996 C C . LEU B 1 100 ? -22.453 7.805 10.625 1 91.62 100 LEU B C 1
ATOM 2998 O O . LEU B 1 100 ? -21.844 7.332 9.664 1 91.62 100 LEU B O 1
ATOM 3002 N N . LEU B 1 101 ? -23.734 7.914 10.68 1 93.69 101 LEU B N 1
ATOM 3003 C CA . LEU B 1 101 ? -24.578 7.438 9.586 1 93.69 101 LEU B CA 1
ATOM 3004 C C . LEU B 1 101 ? -24.359 8.273 8.328 1 93.69 101 LEU B C 1
ATOM 3006 O O . LEU B 1 101 ? -24.219 7.73 7.227 1 93.69 101 LEU B O 1
ATOM 3010 N N . SER B 1 102 ? -24.344 9.578 8.5 1 94.25 102 SER B N 1
ATOM 3011 C CA . SER B 1 102 ? -24.188 10.461 7.355 1 94.25 102 SER B CA 1
ATOM 3012 C C . SER B 1 102 ? -22.828 10.266 6.676 1 94.25 102 SER B C 1
ATOM 3014 O O . SER B 1 102 ? -22.766 10.117 5.457 1 94.25 102 SER B O 1
ATOM 3016 N N . ASP B 1 103 ? -21.812 10.188 7.488 1 95.56 103 ASP B N 1
ATOM 3017 C CA . ASP B 1 103 ? -20.469 10.008 6.918 1 95.56 103 ASP B CA 1
ATOM 3018 C C . ASP B 1 103 ? -20.359 8.656 6.223 1 95.56 103 ASP B C 1
ATOM 3020 O O . ASP B 1 103 ? -19.797 8.555 5.125 1 95.56 103 ASP B O 1
ATOM 3024 N N . SER B 1 104 ? -20.891 7.672 6.832 1 96.88 104 SER B N 1
ATOM 3025 C CA . SER B 1 104 ? -20.812 6.328 6.266 1 96.88 104 SER B CA 1
ATOM 3026 C C . SER B 1 104 ? -21.578 6.238 4.949 1 96.88 104 SER B C 1
ATOM 3028 O O . SER B 1 104 ? -21.172 5.508 4.043 1 96.88 104 SER B O 1
ATOM 3030 N N . LEU B 1 105 ? -22.625 6.941 4.844 1 97.06 105 LEU B N 1
ATOM 3031 C CA . LEU B 1 105 ? -23.406 6.945 3.609 1 97.06 105 LEU B CA 1
ATOM 3032 C C . LEU B 1 105 ? -22.641 7.605 2.477 1 97.06 105 LEU B C 1
ATOM 3034 O O . LEU B 1 105 ? -22.688 7.141 1.333 1 97.06 105 LEU B O 1
ATOM 3038 N N . VAL B 1 106 ? -21.969 8.617 2.783 1 95.62 106 VAL B N 1
ATOM 3039 C CA . VAL B 1 106 ? -21.188 9.305 1.77 1 95.62 106 VAL B CA 1
ATOM 3040 C C . VAL B 1 106 ? -20.031 8.406 1.315 1 95.62 106 VAL B C 1
ATOM 3042 O O . VAL B 1 106 ? -19.766 8.289 0.117 1 95.62 106 VAL B O 1
ATOM 3045 N N . PHE B 1 107 ? -19.359 7.746 2.301 1 96.75 107 PHE B N 1
ATOM 3046 C CA . PHE B 1 107 ? -18.297 6.809 1.969 1 96.75 107 PHE B CA 1
ATOM 3047 C C . PHE B 1 107 ? -18.828 5.664 1.113 1 96.75 107 PHE B C 1
ATOM 3049 O O . PHE B 1 107 ? -18.141 5.195 0.198 1 96.75 107 PHE B O 1
ATOM 3056 N N . LEU B 1 108 ? -20.031 5.289 1.431 1 97.44 108 LEU B N 1
ATOM 3057 C CA . LEU B 1 108 ? -20.656 4.199 0.695 1 97.44 108 LEU B CA 1
ATOM 3058 C C . LEU B 1 108 ? -20.844 4.57 -0.773 1 97.44 108 LEU B C 1
ATOM 3060 O O . LEU B 1 108 ? -20.609 3.746 -1.659 1 97.44 108 LEU B O 1
ATOM 3064 N N . ALA B 1 109 ? -21.234 5.742 -1.012 1 95.81 109 ALA B N 1
ATOM 3065 C CA . ALA B 1 109 ? -21.453 6.188 -2.385 1 95.81 109 ALA B CA 1
ATOM 3066 C C . ALA B 1 109 ? -20.172 6.086 -3.211 1 95.81 109 ALA B C 1
ATOM 3068 O O . ALA B 1 109 ? -20.188 5.578 -4.336 1 95.81 109 ALA B O 1
ATOM 3069 N N . ILE B 1 110 ? -19.125 6.457 -2.635 1 94.75 110 ILE B N 1
ATOM 3070 C CA . ILE B 1 110 ? -17.844 6.441 -3.334 1 94.75 110 ILE B CA 1
ATOM 3071 C C . ILE B 1 110 ? -17.375 5.004 -3.531 1 94.75 110 ILE B C 1
ATOM 3073 O O . ILE B 1 110 ? -16.953 4.625 -4.625 1 94.75 110 ILE B O 1
ATOM 3077 N N . THR B 1 111 ? -17.469 4.246 -2.486 1 96 111 THR B N 1
ATOM 3078 C CA . THR B 1 111 ? -17.031 2.857 -2.545 1 96 111 THR B CA 1
ATOM 3079 C C . THR B 1 111 ? -17.891 2.057 -3.514 1 96 111 THR B C 1
ATOM 3081 O O . THR B 1 111 ? -17.391 1.195 -4.238 1 96 111 THR B O 1
ATOM 3084 N N . PHE B 1 112 ? -19.141 2.342 -3.494 1 96.19 112 PHE B N 1
ATOM 3085 C CA . PHE B 1 112 ? -20.047 1.635 -4.391 1 96.19 112 PHE B CA 1
ATOM 3086 C C . PHE B 1 112 ? -19.766 1.997 -5.844 1 96.19 112 PHE B C 1
ATOM 3088 O O . PHE B 1 112 ? -19.859 1.146 -6.73 1 96.19 112 PHE B O 1
ATOM 3095 N N . LEU B 1 113 ? -19.5 3.213 -6.066 1 95 113 LEU B N 1
ATOM 3096 C CA . LEU B 1 113 ? -19.109 3.623 -7.41 1 95 113 LEU B CA 1
ATOM 3097 C C . LEU B 1 113 ? -17.844 2.891 -7.855 1 95 113 LEU B C 1
ATOM 3099 O O . LEU B 1 113 ? -17.75 2.449 -9 1 95 113 LEU B O 1
ATOM 3103 N N . ASN B 1 114 ? -16.906 2.779 -6.98 1 95.06 114 ASN B N 1
ATOM 3104 C CA . ASN B 1 114 ? -15.688 2.035 -7.27 1 95.06 114 ASN B CA 1
ATOM 3105 C C . ASN B 1 114 ? -15.992 0.576 -7.605 1 95.06 114 ASN B C 1
ATOM 3107 O O . ASN B 1 114 ? -15.461 0.038 -8.578 1 95.06 114 ASN B O 1
ATOM 3111 N N . LEU B 1 115 ? -16.859 -0.048 -6.812 1 94.81 115 LEU B N 1
ATOM 3112 C CA . LEU B 1 115 ? -17.266 -1.433 -7.043 1 94.81 115 LEU B CA 1
ATOM 3113 C C . LEU B 1 115 ? -17.891 -1.596 -8.422 1 94.81 115 LEU B C 1
ATOM 3115 O O . LEU B 1 115 ? -17.547 -2.523 -9.156 1 94.81 115 LEU B O 1
ATOM 3119 N N . THR B 1 116 ? -18.766 -0.715 -8.797 1 94.19 116 THR B N 1
ATOM 3120 C CA . THR B 1 116 ? -19.484 -0.803 -10.062 1 94.19 116 THR B CA 1
ATOM 3121 C C . THR B 1 116 ? -18.531 -0.654 -11.242 1 94.19 116 THR B C 1
ATOM 3123 O O . THR B 1 116 ? -18.656 -1.371 -12.234 1 94.19 116 THR B O 1
ATOM 3126 N N . ILE B 1 117 ? -17.578 0.191 -11.117 1 94.31 117 ILE B N 1
ATOM 3127 C CA . ILE B 1 117 ? -16.625 0.404 -12.203 1 94.31 117 ILE B CA 1
ATOM 3128 C C . ILE B 1 117 ? -15.727 -0.825 -12.352 1 94.31 117 ILE B C 1
ATOM 3130 O O . ILE B 1 117 ? -15.445 -1.263 -13.469 1 94.31 117 ILE B O 1
ATOM 3134 N N . VAL B 1 118 ? -15.289 -1.328 -11.234 1 93.69 118 VAL B N 1
ATOM 3135 C CA . VAL B 1 118 ? -14.438 -2.514 -11.266 1 93.69 118 VAL B CA 1
ATOM 3136 C C . VAL B 1 118 ? -15.195 -3.678 -11.898 1 93.69 118 VAL B C 1
ATOM 3138 O O . VAL B 1 118 ? -14.648 -4.406 -12.727 1 93.69 118 VAL B O 1
ATOM 3141 N N . LEU B 1 119 ? -16.453 -3.867 -11.531 1 93.06 119 LEU B N 1
ATOM 3142 C CA . LEU B 1 119 ? -17.281 -4.938 -12.094 1 93.06 119 LEU B CA 1
ATOM 3143 C C . LEU B 1 119 ? -17.516 -4.723 -13.586 1 93.06 119 LEU B C 1
ATOM 3145 O O . LEU B 1 119 ? -17.531 -5.68 -14.359 1 93.06 119 LEU B O 1
ATOM 3149 N N . LEU B 1 120 ? -17.672 -3.508 -13.953 1 93.25 120 LEU B N 1
ATOM 3150 C CA . LEU B 1 120 ? -17.844 -3.184 -15.367 1 93.25 120 LEU B CA 1
ATOM 3151 C C . LEU B 1 120 ? -16.594 -3.541 -16.156 1 93.25 120 LEU B C 1
ATOM 3153 O O . LEU B 1 120 ? -16.688 -4.074 -17.266 1 93.25 120 LEU B O 1
ATOM 3157 N N . VAL B 1 121 ? -15.461 -3.275 -15.602 1 92.56 121 VAL B N 1
ATOM 3158 C CA . VAL B 1 121 ? -14.195 -3.609 -16.25 1 92.56 121 VAL B CA 1
ATOM 3159 C C . VAL B 1 121 ? -14.07 -5.125 -16.375 1 92.56 121 VAL B C 1
ATOM 3161 O O . VAL B 1 121 ? -13.656 -5.629 -17.422 1 92.56 121 VAL B O 1
ATOM 3164 N N . LEU B 1 122 ? -14.43 -5.805 -15.336 1 91.06 122 LEU B N 1
ATOM 3165 C CA . LEU B 1 122 ? -14.375 -7.262 -15.359 1 91.06 122 LEU B CA 1
ATOM 3166 C C . LEU B 1 122 ? -15.305 -7.828 -16.422 1 91.06 122 LEU B C 1
ATOM 3168 O O . LEU B 1 122 ? -14.938 -8.766 -17.141 1 91.06 122 LEU B O 1
ATOM 3172 N N . TYR B 1 123 ? -16.438 -7.234 -16.516 1 91.75 123 TYR B N 1
ATOM 3173 C CA . TYR B 1 123 ? -17.438 -7.699 -17.469 1 91.75 123 TYR B CA 1
ATOM 3174 C C . TYR B 1 123 ? -16.984 -7.406 -18.906 1 91.75 123 TYR B C 1
ATOM 3176 O O . TYR B 1 123 ? -17.047 -8.281 -19.766 1 91.75 123 TYR B O 1
ATOM 3184 N N . LEU B 1 124 ? -16.484 -6.277 -19.172 1 93.38 124 LEU B N 1
ATOM 3185 C CA . LEU B 1 124 ? -16.172 -5.824 -20.516 1 93.38 124 LEU B CA 1
ATOM 3186 C C . LEU B 1 124 ? -14.859 -6.414 -21 1 93.38 124 LEU B C 1
ATOM 3188 O O . LEU B 1 124 ? -14.75 -6.824 -22.156 1 93.38 124 LEU B O 1
ATOM 3192 N N . LEU B 1 125 ? -13.867 -6.551 -20.125 1 90.75 125 LEU B N 1
ATOM 3193 C CA . LEU B 1 125 ? -12.516 -6.902 -20.562 1 90.75 125 LEU B CA 1
ATOM 3194 C C . LEU B 1 125 ? -12.25 -8.391 -20.344 1 90.75 125 LEU B C 1
ATOM 3196 O O . LEU B 1 125 ? -11.461 -8.992 -21.078 1 90.75 125 LEU B O 1
ATOM 3200 N N . TYR B 1 126 ? -12.883 -8.93 -19.375 1 89.88 126 TYR B N 1
ATOM 3201 C CA . TYR B 1 126 ? -12.516 -10.305 -19.047 1 89.88 126 TYR B CA 1
ATOM 3202 C C . TYR B 1 126 ? -13.703 -11.242 -19.172 1 89.88 126 TYR B C 1
ATOM 3204 O O . TYR B 1 126 ? -13.602 -12.43 -18.859 1 89.88 126 TYR B O 1
ATOM 3212 N N . LYS B 1 127 ? -14.859 -10.812 -19.578 1 90.69 127 LYS B N 1
ATOM 3213 C CA . LYS B 1 127 ? -16.062 -11.586 -19.844 1 90.69 127 LYS B CA 1
ATOM 3214 C C . LYS B 1 127 ? -16.469 -12.422 -18.625 1 90.69 127 LYS B C 1
ATOM 3216 O O . LYS B 1 127 ? -16.828 -13.594 -18.766 1 90.69 127 LYS B O 1
ATOM 3221 N N . VAL B 1 128 ? -16.25 -11.844 -17.516 1 89.06 128 VAL B N 1
ATOM 3222 C CA . VAL B 1 128 ? -16.672 -12.492 -16.281 1 89.06 128 VAL B CA 1
ATOM 3223 C C . VAL B 1 128 ? -18.188 -12.328 -16.094 1 89.06 128 VAL B C 1
ATOM 3225 O O . VAL B 1 128 ? -18.719 -11.242 -16.328 1 89.06 128 VAL B O 1
ATOM 3228 N N . THR B 1 129 ? -18.891 -13.43 -15.758 1 90.5 129 THR B N 1
ATOM 3229 C CA . THR B 1 129 ? -20.312 -13.367 -15.469 1 90.5 129 THR B CA 1
ATOM 3230 C C . THR B 1 129 ? -20.562 -12.758 -14.086 1 90.5 129 THR B C 1
ATOM 3232 O O . THR B 1 129 ? -20.031 -13.242 -13.086 1 90.5 129 THR B O 1
ATOM 3235 N N . ILE B 1 130 ? -21.266 -11.703 -14.086 1 91.94 130 ILE B N 1
ATOM 3236 C CA . ILE B 1 130 ? -21.547 -10.984 -12.852 1 91.94 130 ILE B CA 1
ATOM 3237 C C . ILE B 1 130 ? -23.031 -11.109 -12.508 1 91.94 130 ILE B C 1
ATOM 3239 O O . ILE B 1 130 ? -23.891 -10.922 -13.375 1 91.94 130 ILE B O 1
ATOM 3243 N N . ASN B 1 131 ? -23.344 -11.484 -11.289 1 93.31 131 ASN B N 1
ATOM 3244 C CA . ASN B 1 131 ? -24.719 -11.508 -10.797 1 93.31 131 ASN B CA 1
ATOM 3245 C C . ASN B 1 131 ? -25.188 -10.117 -10.406 1 93.31 131 ASN B C 1
ATOM 3247 O O . ASN B 1 131 ? -24.766 -9.57 -9.383 1 93.31 131 ASN B O 1
ATOM 3251 N N . LEU B 1 132 ? -26.125 -9.586 -11.102 1 92.06 132 LEU B N 1
ATOM 3252 C CA . LEU B 1 132 ? -26.609 -8.227 -10.875 1 92.06 132 LEU B CA 1
ATOM 3253 C C . LEU B 1 132 ? -27.266 -8.102 -9.508 1 92.06 132 LEU B C 1
ATOM 3255 O O . LEU B 1 132 ? -27.141 -7.066 -8.852 1 92.06 132 LEU B O 1
ATOM 3259 N N . LEU B 1 133 ? -27.953 -9.125 -9.148 1 93.69 133 LEU B N 1
ATOM 3260 C CA . LEU B 1 133 ? -28.562 -9.117 -7.82 1 93.69 133 LEU B CA 1
ATOM 3261 C C . LEU B 1 133 ? -27.5 -9.07 -6.73 1 93.69 133 LEU B C 1
ATOM 3263 O O . LEU B 1 133 ? -27.719 -8.492 -5.664 1 93.69 133 LEU B O 1
ATOM 3267 N N . GLY B 1 134 ? -26.406 -9.711 -7.051 1 94.69 134 GLY B N 1
ATOM 3268 C CA . GLY B 1 134 ? -25.297 -9.695 -6.117 1 94.69 134 GLY B CA 1
ATOM 3269 C C . GLY B 1 134 ? -24.734 -8.297 -5.871 1 94.69 134 GLY B C 1
ATOM 3270 O O . GLY B 1 134 ? -24.281 -7.996 -4.77 1 94.69 134 GLY B O 1
ATOM 3271 N N . ILE B 1 135 ? -24.844 -7.465 -6.898 1 94.5 135 ILE B N 1
ATOM 3272 C CA . ILE B 1 135 ? -24.375 -6.09 -6.77 1 94.5 135 ILE B CA 1
ATOM 3273 C C . ILE B 1 135 ? -25.266 -5.336 -5.781 1 94.5 135 ILE B C 1
ATOM 3275 O O . ILE B 1 135 ? -24.766 -4.605 -4.922 1 94.5 135 ILE B O 1
ATOM 3279 N N . ILE B 1 136 ? -26.5 -5.582 -5.832 1 95.38 136 ILE B N 1
ATOM 3280 C CA . ILE B 1 136 ? -27.453 -4.914 -4.957 1 95.38 136 ILE B CA 1
ATOM 3281 C C . ILE B 1 136 ? -27.281 -5.406 -3.525 1 95.38 136 ILE B C 1
ATOM 3283 O O . ILE B 1 136 ? -27.297 -4.613 -2.58 1 95.38 136 ILE B O 1
ATOM 3287 N N . ILE B 1 137 ? -27.109 -6.695 -3.391 1 96.19 137 ILE B N 1
ATOM 3288 C CA . ILE B 1 137 ? -26.938 -7.305 -2.076 1 96.19 137 ILE B CA 1
ATOM 3289 C C . ILE B 1 137 ? -25.625 -6.812 -1.446 1 96.19 137 ILE B C 1
ATOM 3291 O O . ILE B 1 137 ? -25.5 -6.785 -0.22 1 96.19 137 ILE B O 1
ATOM 3295 N N . SER B 1 138 ? -24.672 -6.383 -2.271 1 96 138 SER B N 1
ATOM 3296 C CA . SER B 1 138 ? -23.375 -5.91 -1.779 1 96 138 SER B CA 1
ATOM 3297 C C . SER B 1 138 ? -23.5 -4.539 -1.117 1 96 138 SER B C 1
ATOM 3299 O O . SER B 1 138 ? -22.641 -4.145 -0.329 1 96 138 SER B O 1
ATOM 3301 N N . LEU B 1 139 ? -24.594 -3.818 -1.405 1 96.62 139 LEU B N 1
ATOM 3302 C CA . LEU B 1 139 ? -24.766 -2.463 -0.895 1 96.62 139 LEU B CA 1
ATOM 3303 C C . LEU B 1 139 ? -24.828 -2.457 0.629 1 96.62 139 LEU B C 1
ATOM 3305 O O . LEU B 1 139 ? -24.016 -1.781 1.277 1 96.62 139 LEU B O 1
ATOM 3309 N N . PRO B 1 140 ? -25.703 -3.24 1.228 1 97.31 140 PRO B N 1
ATOM 3310 C CA . PRO B 1 140 ? -25.719 -3.238 2.691 1 97.31 140 PRO B CA 1
ATOM 3311 C C . PRO B 1 140 ? -24.422 -3.801 3.297 1 97.31 140 PRO B C 1
ATOM 3313 O O . PRO B 1 140 ? -24 -3.365 4.371 1 97.31 140 PRO B O 1
ATOM 3316 N N . ILE B 1 141 ? -23.812 -4.738 2.672 1 98.06 141 ILE B N 1
ATOM 3317 C CA . ILE B 1 141 ? -22.562 -5.32 3.158 1 98.06 141 ILE B CA 1
ATOM 3318 C C . ILE B 1 141 ? -21.469 -4.258 3.17 1 98.06 141 ILE B C 1
ATOM 3320 O O . ILE B 1 141 ? -20.75 -4.117 4.156 1 98.06 141 ILE B O 1
ATOM 3324 N N . LEU B 1 142 ? -21.391 -3.471 2.1 1 98 142 LEU B N 1
ATOM 3325 C CA . LEU B 1 142 ? -20.406 -2.404 2.008 1 98 142 LEU B CA 1
ATOM 3326 C C . LEU B 1 142 ? -20.703 -1.295 3.012 1 98 142 LEU B C 1
ATOM 3328 O O . LEU B 1 142 ? -19.781 -0.668 3.543 1 98 142 LEU B O 1
ATOM 3332 N N . PHE B 1 143 ? -21.969 -1.037 3.203 1 98.19 143 PHE B N 1
ATOM 3333 C CA . PHE B 1 143 ? -22.344 -0.039 4.195 1 98.19 143 PHE B CA 1
ATOM 3334 C C . PHE B 1 143 ? -21.797 -0.41 5.57 1 98.19 143 PHE B C 1
ATOM 3336 O O . PHE B 1 143 ? -21.25 0.438 6.277 1 98.19 143 PHE B O 1
ATOM 3343 N N . ILE B 1 144 ? -21.938 -1.647 5.906 1 98.25 144 ILE B N 1
ATOM 3344 C CA . ILE B 1 144 ? -21.438 -2.15 7.176 1 98.25 144 ILE B CA 1
ATOM 3345 C C . ILE B 1 144 ? -19.906 -2.004 7.211 1 98.25 144 ILE B C 1
ATOM 3347 O O . ILE B 1 144 ? -19.344 -1.625 8.242 1 98.25 144 ILE B O 1
ATOM 3351 N N . ALA B 1 145 ? -19.281 -2.285 6.113 1 98.38 145 ALA B N 1
ATOM 3352 C CA . ALA B 1 145 ? -17.828 -2.135 6.008 1 98.38 145 ALA B CA 1
ATOM 3353 C C . ALA B 1 145 ? -17.406 -0.697 6.297 1 98.38 145 ALA B C 1
ATOM 3355 O O . ALA B 1 145 ? -16.391 -0.462 6.961 1 98.38 145 ALA B O 1
ATOM 3356 N N . MET B 1 146 ? -18.203 0.288 5.766 1 98.31 146 MET B N 1
ATOM 3357 C CA . MET B 1 146 ? -17.891 1.693 6.008 1 98.31 146 MET B CA 1
ATOM 3358 C C . MET B 1 146 ? -17.969 2.02 7.496 1 98.31 146 MET B C 1
ATOM 3360 O O . MET B 1 146 ? -17.094 2.705 8.031 1 98.31 146 MET B O 1
ATOM 3364 N N . ILE B 1 147 ? -18.953 1.478 8.086 1 98.12 147 ILE B N 1
ATOM 3365 C CA . ILE B 1 147 ? -19.156 1.739 9.508 1 98.12 147 ILE B CA 1
ATOM 3366 C C . ILE B 1 147 ? -18.016 1.148 10.32 1 98.12 147 ILE B C 1
ATOM 3368 O O . ILE B 1 147 ? -17.5 1.79 11.234 1 98.12 147 ILE B O 1
ATOM 3372 N N . ILE B 1 148 ? -17.609 -0.025 9.992 1 98.5 148 ILE B N 1
ATOM 3373 C CA . ILE B 1 148 ? -16.516 -0.696 10.703 1 98.5 148 ILE B CA 1
ATOM 3374 C C . ILE B 1 148 ? -15.234 0.115 10.562 1 98.5 148 ILE B C 1
ATOM 3376 O O . ILE B 1 148 ? -14.594 0.449 11.562 1 98.5 148 ILE B O 1
ATOM 3380 N N . SER B 1 149 ? -14.883 0.449 9.359 1 98.5 149 SER B N 1
ATOM 3381 C CA . SER B 1 149 ? -13.648 1.184 9.109 1 98.5 149 SER B CA 1
ATOM 3382 C C . SER B 1 149 ? -13.672 2.551 9.781 1 98.5 149 SER B C 1
ATOM 3384 O O . SER B 1 149 ? -12.664 2.988 10.344 1 98.5 149 SER B O 1
ATOM 3386 N N . TYR B 1 150 ? -14.797 3.195 9.672 1 97.94 150 TYR B N 1
ATOM 3387 C CA . TYR B 1 150 ? -14.93 4.508 10.297 1 97.94 150 TYR B CA 1
ATOM 3388 C C . TYR B 1 150 ? -14.789 4.414 11.812 1 97.94 150 TYR B C 1
ATOM 3390 O O . TYR B 1 150 ? -14.102 5.234 12.43 1 97.94 150 TYR B O 1
ATOM 3398 N N . SER B 1 151 ? -15.398 3.412 12.367 1 98.19 151 SER B N 1
ATOM 3399 C CA . SER B 1 151 ? -15.336 3.203 13.812 1 98.19 151 SER B CA 1
ATOM 3400 C C . SER B 1 151 ? -13.906 2.898 14.266 1 98.19 151 SER B C 1
ATOM 3402 O O . SER B 1 151 ? -13.445 3.436 15.266 1 98.19 151 SER B O 1
ATOM 3404 N N . ILE B 1 152 ? -13.25 2.084 13.547 1 97.94 152 ILE B N 1
ATOM 3405 C CA . ILE B 1 152 ? -11.859 1.767 13.867 1 97.94 152 ILE B CA 1
ATOM 3406 C C . ILE B 1 152 ? -11.023 3.039 13.82 1 97.94 152 ILE B C 1
ATOM 3408 O O . ILE B 1 152 ? -10.227 3.299 14.727 1 97.94 152 ILE B O 1
ATOM 3412 N N . GLY B 1 153 ? -11.227 3.801 12.75 1 97 153 GLY B N 1
ATOM 3413 C CA . GLY B 1 153 ? -10.516 5.062 12.633 1 97 153 GLY B CA 1
ATOM 3414 C C . GLY B 1 153 ? -10.773 6.012 13.781 1 97 153 GLY B C 1
ATOM 3415 O O . GLY B 1 153 ? -9.852 6.645 14.297 1 97 153 GLY B O 1
ATOM 3416 N N . ILE B 1 154 ? -12.023 6.082 14.164 1 95.62 154 ILE B N 1
ATOM 3417 C CA . ILE B 1 154 ? -12.414 6.969 15.25 1 95.62 154 ILE B CA 1
ATOM 3418 C C . ILE B 1 154 ? -11.719 6.543 16.547 1 95.62 154 ILE B C 1
ATOM 3420 O O . ILE B 1 154 ? -11.188 7.383 17.281 1 95.62 154 ILE B O 1
ATOM 3424 N N . ILE B 1 155 ? -11.719 5.289 16.766 1 96.56 155 ILE B N 1
ATOM 3425 C CA . ILE B 1 155 ? -11.094 4.773 17.984 1 96.56 155 ILE B CA 1
ATOM 3426 C C . ILE B 1 155 ? -9.609 5.125 17.984 1 96.56 155 ILE B C 1
ATOM 3428 O O . ILE B 1 155 ? -9.094 5.668 18.969 1 96.56 155 ILE B O 1
ATOM 3432 N N . ILE B 1 156 ? -8.938 4.934 16.906 1 95.31 156 ILE B N 1
ATOM 3433 C CA . ILE B 1 156 ? -7.508 5.195 16.828 1 95.31 156 ILE B CA 1
ATOM 3434 C C . ILE B 1 156 ? -7.25 6.699 16.938 1 95.31 156 ILE B C 1
ATOM 3436 O O . ILE B 1 156 ? -6.391 7.137 17.703 1 95.31 156 ILE B O 1
ATOM 3440 N N . SER B 1 157 ? -7.977 7.453 16.156 1 92.62 157 SER B N 1
ATOM 3441 C CA . SER B 1 157 ? -7.777 8.898 16.109 1 92.62 157 SER B CA 1
ATOM 3442 C C . SER B 1 157 ? -8.117 9.555 17.453 1 92.62 157 SER B C 1
ATOM 3444 O O . SER B 1 157 ? -7.672 10.664 17.734 1 92.62 157 SER B O 1
ATOM 3446 N N . SER B 1 158 ? -8.906 8.883 18.234 1 91 158 SER B N 1
ATOM 3447 C CA . SER B 1 158 ? -9.273 9.43 19.531 1 91 158 SER B CA 1
ATOM 3448 C C . SER B 1 158 ? -8.148 9.266 20.547 1 91 158 SER B C 1
ATOM 3450 O O . SER B 1 158 ? -8.055 10.023 21.516 1 91 158 SER B O 1
ATOM 3452 N N . PHE B 1 159 ? -7.297 8.289 20.359 1 91.56 159 PHE B N 1
ATOM 3453 C CA . PHE B 1 159 ? -6.234 8.023 21.312 1 91.56 159 PHE B CA 1
ATOM 3454 C C . PHE B 1 159 ? -4.953 8.742 20.922 1 91.56 159 PHE B C 1
ATOM 3456 O O . PHE B 1 159 ? -4.07 8.945 21.766 1 91.56 159 PHE B O 1
ATOM 3463 N N . PHE B 1 160 ? -4.812 9.055 19.703 1 86.69 160 PHE B N 1
ATOM 3464 C CA . PHE B 1 160 ? -3.555 9.617 19.219 1 86.69 160 PHE B CA 1
ATOM 3465 C C . PHE B 1 160 ? -3.793 10.945 18.5 1 86.69 160 PHE B C 1
ATOM 3467 O O . PHE B 1 160 ? -4.93 11.273 18.172 1 86.69 160 PHE B O 1
ATOM 3474 N N . THR B 1 161 ? -2.738 11.758 18.484 1 77.94 161 THR B N 1
ATOM 3475 C CA . THR B 1 161 ? -2.865 13.047 17.797 1 77.94 161 THR B CA 1
ATOM 3476 C C . THR B 1 161 ? -1.61 13.359 17 1 77.94 161 THR B C 1
ATOM 3478 O O . THR B 1 161 ? -0.567 12.734 17.188 1 77.94 161 THR B O 1
ATOM 3481 N N . GLY B 1 162 ? -1.904 14.203 15.984 1 74.06 162 GLY B N 1
ATOM 3482 C CA . GLY B 1 162 ? -0.776 14.805 15.289 1 74.06 162 GLY B CA 1
ATOM 3483 C C . GLY B 1 162 ? -0.019 13.82 14.422 1 74.06 162 GLY B C 1
ATOM 3484 O O . GLY B 1 162 ? -0.624 13.07 13.648 1 74.06 162 GLY B O 1
ATOM 3485 N N . GLY B 1 163 ? 1.231 13.883 14.477 1 74.62 163 GLY B N 1
ATOM 3486 C CA . GLY B 1 163 ? 2.172 13.141 13.648 1 74.62 163 GLY B CA 1
ATOM 3487 C C . GLY B 1 163 ? 2.066 11.641 13.82 1 74.62 163 GLY B C 1
ATOM 3488 O O . GLY B 1 163 ? 2.266 10.883 12.867 1 74.62 163 GLY B O 1
ATOM 3489 N N . SER B 1 164 ? 1.65 11.156 14.953 1 81.38 164 SER B N 1
ATOM 3490 C CA . SER B 1 164 ? 1.525 9.727 15.211 1 81.38 164 SER B CA 1
ATOM 3491 C C . SER B 1 164 ? 0.409 9.117 14.367 1 81.38 164 SER B C 1
ATOM 3493 O O . SER B 1 164 ? 0.525 7.977 13.914 1 81.38 164 SER B O 1
ATOM 3495 N N . LEU B 1 165 ? -0.609 9.883 14.102 1 85.5 165 LEU B N 1
ATOM 3496 C CA . LEU B 1 165 ? -1.744 9.375 13.336 1 85.5 165 LEU B CA 1
ATOM 3497 C C . LEU B 1 165 ? -1.363 9.164 11.875 1 85.5 165 LEU B C 1
ATOM 3499 O O . LEU B 1 165 ? -1.879 8.258 11.219 1 85.5 165 LEU B O 1
ATOM 3503 N N . ASN B 1 166 ? -0.433 9.93 11.453 1 81.38 166 ASN B N 1
ATOM 3504 C CA . ASN B 1 166 ? 0.006 9.805 10.062 1 81.38 166 ASN B CA 1
ATOM 3505 C C . ASN B 1 166 ? 0.669 8.461 9.805 1 81.38 166 ASN B C 1
ATOM 3507 O O . ASN B 1 166 ? 0.766 8.023 8.648 1 81.38 166 ASN B O 1
ATOM 3511 N N . ILE B 1 167 ? 1.017 7.824 10.828 1 84.19 167 ILE B N 1
ATOM 3512 C CA . ILE B 1 167 ? 1.693 6.539 10.695 1 84.19 167 ILE B CA 1
ATOM 3513 C C . ILE B 1 167 ? 0.755 5.414 11.125 1 84.19 167 ILE B C 1
ATOM 3515 O O . ILE B 1 167 ? 0.705 4.363 10.484 1 84.19 167 ILE B O 1
ATOM 3519 N N . LEU B 1 168 ? 0.078 5.707 12.164 1 88.69 168 LEU B N 1
ATOM 3520 C CA . LEU B 1 168 ? -0.734 4.656 12.773 1 88.69 168 LEU B CA 1
ATOM 3521 C C . LEU B 1 168 ? -1.913 4.297 11.875 1 88.69 168 LEU B C 1
ATOM 3523 O O . LEU B 1 168 ? -2.26 3.123 11.734 1 88.69 168 LEU B O 1
ATOM 3527 N N . LEU B 1 169 ? -2.525 5.32 11.281 1 92.94 169 LEU B N 1
ATOM 3528 C CA . LEU B 1 169 ? -3.693 5.047 10.453 1 92.94 169 LEU B CA 1
ATOM 3529 C C . LEU B 1 169 ? -3.312 4.215 9.234 1 92.94 169 LEU B C 1
ATOM 3531 O O . LEU B 1 169 ? -3.924 3.18 8.969 1 92.94 169 LEU B O 1
ATOM 3535 N N . PRO B 1 170 ? -2.236 4.562 8.578 1 91 170 PRO B N 1
ATOM 3536 C CA . PRO B 1 170 ? -1.817 3.713 7.457 1 91 170 PRO B CA 1
ATOM 3537 C C . PRO B 1 170 ? -1.396 2.314 7.906 1 91 170 PRO B C 1
ATOM 3539 O O . PRO B 1 170 ? -1.596 1.342 7.176 1 91 170 PRO B O 1
ATOM 3542 N N . LEU B 1 171 ? -0.851 2.225 9.039 1 92.31 171 LEU B N 1
ATOM 3543 C CA . LEU B 1 171 ? -0.438 0.918 9.539 1 92.31 171 LEU B CA 1
ATOM 3544 C C . LEU B 1 171 ? -1.647 0.018 9.773 1 92.31 171 LEU B C 1
ATOM 3546 O O . LEU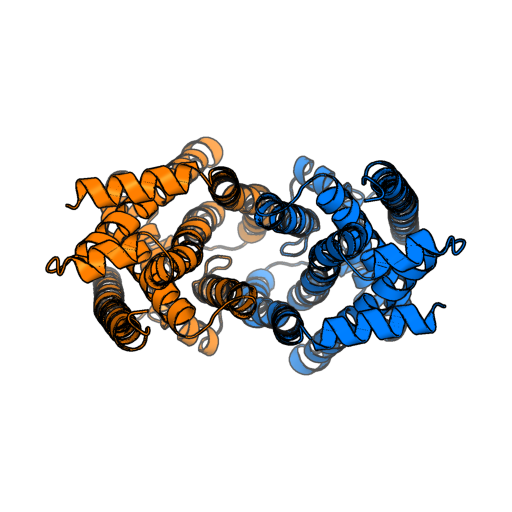 B 1 171 ? -1.646 -1.146 9.367 1 92.31 171 LEU B O 1
ATOM 3550 N N . VAL B 1 172 ? -2.592 0.577 10.406 1 94.25 172 VAL B N 1
ATOM 3551 C CA . VAL B 1 172 ? -3.811 -0.183 10.672 1 94.25 172 VAL B CA 1
ATOM 3552 C C . VAL B 1 172 ? -4.465 -0.576 9.352 1 94.25 172 VAL B C 1
ATOM 3554 O O . VAL B 1 172 ? -4.918 -1.713 9.188 1 94.25 172 VAL B O 1
ATOM 3557 N N . GLN B 1 173 ? -4.508 0.407 8.484 1 95.31 173 GLN B N 1
ATOM 3558 C CA . GLN B 1 173 ? -5.051 0.135 7.16 1 95.31 173 GLN B CA 1
ATOM 3559 C C . GLN B 1 173 ? -4.309 -1.018 6.488 1 95.31 173 GLN B C 1
ATOM 3561 O O . GLN B 1 173 ? -4.934 -1.91 5.91 1 95.31 173 GLN B O 1
ATOM 3566 N N . LEU B 1 174 ? -3.016 -1.041 6.57 1 95.25 174 LEU B N 1
ATOM 3567 C CA . LEU B 1 174 ? -2.191 -2.07 5.945 1 95.25 174 LEU B CA 1
ATOM 3568 C C . LEU B 1 174 ? -2.477 -3.438 6.555 1 95.25 174 LEU B C 1
ATOM 3570 O O . LEU B 1 174 ? -2.623 -4.426 5.832 1 95.25 174 LEU B O 1
ATOM 3574 N N . ILE B 1 175 ? -2.512 -3.463 7.805 1 95 175 ILE B N 1
ATOM 3575 C CA . ILE B 1 175 ? -2.752 -4.715 8.516 1 95 175 ILE B CA 1
ATOM 3576 C C . ILE B 1 175 ? -4.105 -5.289 8.102 1 95 175 ILE B C 1
ATOM 3578 O O . ILE B 1 175 ? -4.211 -6.48 7.793 1 95 175 ILE B O 1
ATOM 3582 N N . LEU B 1 176 ? -5.086 -4.457 8.023 1 96.69 176 LEU B N 1
ATOM 3583 C CA . LEU B 1 176 ? -6.418 -4.902 7.633 1 96.69 176 LEU B CA 1
ATOM 3584 C C . LEU B 1 176 ? -6.422 -5.414 6.199 1 96.69 176 LEU B C 1
ATOM 3586 O O . LEU B 1 176 ? -7.047 -6.438 5.902 1 96.69 176 LEU B O 1
ATOM 3590 N N . LEU B 1 177 ? -5.723 -4.758 5.375 1 96.94 177 LEU B N 1
ATOM 3591 C CA . LEU B 1 177 ? -5.691 -5.152 3.973 1 96.94 177 LEU B CA 1
ATOM 3592 C C . LEU B 1 177 ? -4.953 -6.473 3.795 1 96.94 177 LEU B C 1
ATOM 3594 O O . LEU B 1 177 ? -5.422 -7.363 3.08 1 96.94 177 LEU B O 1
ATOM 3598 N N . LEU B 1 178 ? -3.842 -6.605 4.469 1 96.25 178 LEU B N 1
ATOM 3599 C CA . LEU B 1 178 ? -2.971 -7.758 4.266 1 96.25 178 LEU B CA 1
ATOM 3600 C C . LEU B 1 178 ? -3.59 -9.016 4.863 1 96.25 178 LEU B C 1
ATOM 3602 O O . LEU B 1 178 ? -3.469 -10.102 4.289 1 96.25 178 LEU B O 1
ATOM 3606 N N . PHE B 1 179 ? -4.312 -8.859 5.859 1 95.06 179 PHE B N 1
ATOM 3607 C CA . PHE B 1 179 ? -4.801 -10.047 6.539 1 95.06 179 PHE B CA 1
ATOM 3608 C C . PHE B 1 179 ? -6.242 -10.344 6.148 1 95.06 179 PHE B C 1
ATOM 3610 O O . PHE B 1 179 ? -6.871 -11.242 6.711 1 95.06 179 PHE B O 1
ATOM 3617 N N . SER B 1 180 ? -6.762 -9.602 5.191 1 95.38 180 SER B N 1
ATOM 3618 C CA . SER B 1 180 ? -8.125 -9.844 4.715 1 95.38 180 SER B CA 1
ATOM 3619 C C . SER B 1 180 ? -8.117 -10.578 3.379 1 95.38 180 SER B C 1
ATOM 3621 O O . SER B 1 180 ? -9.172 -10.82 2.793 1 95.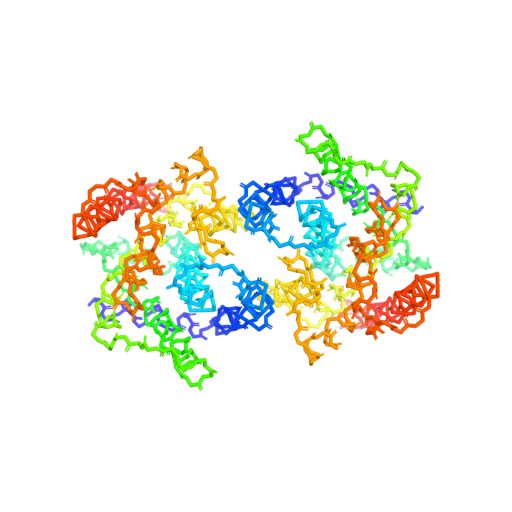38 180 SER B O 1
ATOM 3623 N N . GLY B 1 181 ? -6.98 -10.938 2.914 1 92.44 181 GLY B N 1
ATOM 3624 C CA . GLY B 1 181 ? -6.898 -11.633 1.639 1 92.44 181 GLY B CA 1
ATOM 3625 C C . GLY B 1 181 ? -7.105 -10.719 0.446 1 92.44 181 GLY B C 1
ATOM 3626 O O . GLY B 1 181 ? -7.605 -11.148 -0.594 1 92.44 181 GLY B O 1
ATOM 3627 N N . THR B 1 182 ? -6.77 -9.477 0.604 1 94.5 182 THR B N 1
ATOM 3628 C CA . THR B 1 182 ? -6.984 -8.477 -0.439 1 94.5 182 THR B CA 1
ATOM 3629 C C . THR B 1 182 ? -6.09 -8.758 -1.645 1 94.5 182 THR B C 1
ATOM 3631 O O . THR B 1 182 ? -6.512 -8.586 -2.789 1 94.5 182 THR B O 1
ATOM 3634 N N . TYR B 1 183 ? -4.898 -9.281 -1.353 1 94.88 183 TYR B N 1
ATOM 3635 C CA . TYR B 1 183 ? -3.914 -9.328 -2.428 1 94.88 183 TYR B CA 1
ATOM 3636 C C . TYR B 1 183 ? -3.592 -10.766 -2.812 1 94.88 183 TYR B C 1
ATOM 3638 O O . TYR B 1 183 ? -2.869 -11.008 -3.781 1 94.88 183 TYR B O 1
ATOM 3646 N N . TYR B 1 184 ? -4.109 -11.695 -2.109 1 93.44 184 TYR B N 1
ATOM 3647 C CA . TYR B 1 184 ? -3.762 -13.102 -2.295 1 93.44 184 TYR B CA 1
ATOM 3648 C C . TYR B 1 184 ? -4.91 -14.008 -1.872 1 93.44 184 TYR B C 1
ATOM 3650 O O . TYR B 1 184 ? -5.711 -13.641 -1.007 1 93.44 184 TYR B O 1
ATOM 3658 N N . PRO B 1 185 ? -4.957 -15.125 -2.49 1 93.25 185 PRO B N 1
ATOM 3659 C CA . PRO B 1 185 ? -5.996 -16.078 -2.08 1 93.25 185 PRO B CA 1
ATOM 3660 C C . PRO B 1 185 ? -5.695 -16.734 -0.732 1 93.25 185 PRO B C 1
ATOM 3662 O O . PRO B 1 185 ? -4.547 -17.094 -0.461 1 93.25 185 PRO B O 1
ATOM 3665 N N . LEU B 1 186 ? -6.719 -16.953 0.004 1 94.31 186 LEU B N 1
ATOM 3666 C CA . LEU B 1 186 ? -6.594 -17.516 1.346 1 94.31 186 LEU B CA 1
ATOM 3667 C C . LEU B 1 186 ? -6.312 -19.016 1.29 1 94.31 186 LEU B C 1
ATOM 3669 O O . LEU B 1 186 ? -5.809 -19.594 2.254 1 94.31 186 LEU B O 1
ATOM 3673 N N . GLU B 1 187 ? -6.66 -19.609 0.188 1 93.38 187 GLU B N 1
ATOM 3674 C CA . GLU B 1 187 ? -6.531 -21.047 0.07 1 93.38 187 GLU B CA 1
ATOM 3675 C C . GLU B 1 187 ? -5.074 -21.484 0.178 1 93.38 187 GLU B C 1
ATOM 3677 O O . GLU B 1 187 ? -4.785 -22.625 0.538 1 93.38 187 GLU B O 1
ATOM 3682 N N . PHE B 1 188 ? -4.16 -20.547 -0.055 1 93.19 188 PHE B N 1
ATOM 3683 C CA . PHE B 1 188 ? -2.75 -20.922 -0.09 1 93.19 188 PHE B CA 1
ATOM 3684 C C . PHE B 1 188 ? -2.055 -20.516 1.207 1 93.19 188 PHE B C 1
ATOM 3686 O O . PHE B 1 188 ? -0.85 -20.734 1.361 1 93.19 188 PHE B O 1
ATOM 3693 N N . LEU B 1 189 ? -2.805 -20 2.121 1 93.69 189 LEU B N 1
ATOM 3694 C CA . LEU B 1 189 ? -2.254 -19.672 3.43 1 93.69 189 LEU B CA 1
ATOM 3695 C C . LEU B 1 189 ? -2.227 -20.891 4.34 1 93.69 189 LEU B C 1
ATOM 3697 O O . LEU B 1 189 ? -3.172 -21.688 4.348 1 93.69 189 LEU B O 1
ATOM 3701 N N . PRO B 1 190 ? -1.112 -20.922 5.027 1 92.38 190 PRO B N 1
ATOM 3702 C CA . PRO B 1 190 ? -1.11 -21.984 6.035 1 92.38 190 PRO B CA 1
ATOM 3703 C C . PRO B 1 190 ? -2.109 -21.734 7.16 1 92.38 190 PRO B C 1
ATOM 3705 O O . PRO B 1 190 ? -2.57 -20.609 7.34 1 92.38 190 PRO B O 1
ATOM 3708 N N . LYS B 1 191 ? -2.383 -22.672 7.969 1 90.81 191 LYS B N 1
ATOM 3709 C CA . LYS B 1 191 ? -3.467 -22.672 8.953 1 90.81 191 LYS B CA 1
ATOM 3710 C C . LYS B 1 191 ? -3.289 -21.531 9.961 1 90.81 191 LYS B C 1
ATOM 3712 O O . LYS B 1 191 ? -4.23 -20.781 10.234 1 90.81 191 LYS B O 1
ATOM 3717 N N . PRO B 1 192 ? -2.102 -21.297 10.516 1 90.69 192 PRO B N 1
ATOM 3718 C CA . PRO B 1 192 ? -1.971 -20.219 11.5 1 90.69 192 PRO B CA 1
ATOM 3719 C C . PRO B 1 192 ? -2.312 -18.844 10.93 1 90.69 192 PRO B C 1
ATOM 3721 O O . PRO B 1 192 ? -2.986 -18.047 11.586 1 90.69 192 PRO B O 1
ATOM 3724 N N . GLU B 1 193 ? -1.877 -18.594 9.719 1 91.06 193 GLU B N 1
ATOM 3725 C CA . GLU B 1 193 ? -2.156 -17.312 9.102 1 91.06 193 GLU B CA 1
ATOM 3726 C C . GLU B 1 193 ? -3.629 -17.188 8.719 1 91.06 193 GLU B C 1
ATOM 3728 O O . GLU B 1 193 ? -4.195 -16.094 8.75 1 91.06 193 GLU B O 1
ATOM 3733 N N . ARG B 1 194 ? -4.195 -18.25 8.391 1 92.56 194 ARG B N 1
ATOM 3734 C CA . ARG B 1 194 ? -5.609 -18.25 8.031 1 92.56 194 ARG B CA 1
ATOM 3735 C C . ARG B 1 194 ? -6.48 -17.906 9.234 1 92.56 194 ARG B C 1
ATOM 3737 O O . ARG B 1 194 ? -7.523 -17.266 9.102 1 92.56 194 ARG B O 1
ATOM 3744 N N . ILE B 1 195 ? -6.023 -18.312 10.406 1 92.38 195 ILE B N 1
ATOM 3745 C CA . ILE B 1 195 ? -6.742 -18 11.633 1 92.38 195 ILE B CA 1
ATOM 3746 C C . ILE B 1 195 ? -6.703 -16.484 11.875 1 92.38 195 ILE B C 1
ATOM 3748 O O . ILE B 1 195 ? -7.707 -15.891 12.281 1 92.38 195 ILE B O 1
ATOM 3752 N N . ILE B 1 196 ? -5.602 -15.945 11.578 1 93.81 196 ILE B N 1
ATOM 3753 C CA . ILE B 1 196 ? -5.461 -14.5 11.734 1 93.81 196 ILE B CA 1
ATOM 3754 C C . ILE B 1 196 ? -6.371 -13.789 10.734 1 93.81 196 ILE B C 1
ATOM 3756 O O . ILE B 1 196 ? -7.02 -12.797 11.086 1 93.81 196 ILE B O 1
ATOM 3760 N N . SER B 1 197 ? -6.383 -14.32 9.578 1 94.38 197 SER B N 1
ATOM 3761 C CA . SER B 1 197 ? -7.234 -13.727 8.555 1 94.38 197 SER B CA 1
ATOM 3762 C C . SER B 1 197 ? -8.711 -13.844 8.922 1 94.38 197 SER B C 1
ATOM 3764 O O . SER B 1 197 ? -9.516 -12.977 8.57 1 94.38 197 SER B O 1
ATOM 3766 N N . PHE B 1 198 ? -9.062 -14.93 9.648 1 95.19 198 PHE B N 1
ATOM 3767 C CA . PHE B 1 198 ? -10.438 -15.156 10.07 1 95.19 198 PHE B CA 1
ATOM 3768 C C . PHE B 1 198 ? -10.891 -14.07 11.039 1 95.19 198 PHE B C 1
ATOM 3770 O O . PHE B 1 198 ? -12.07 -13.711 11.07 1 95.19 198 PHE B O 1
ATOM 3777 N N . LEU B 1 199 ? -9.984 -13.469 11.695 1 95.19 199 LEU B N 1
ATOM 3778 C CA . LEU B 1 199 ? -10.297 -12.523 12.758 1 95.19 199 LEU B CA 1
ATOM 3779 C C . LEU B 1 199 ? -10.641 -11.156 12.18 1 95.19 199 LEU B C 1
ATOM 3781 O O . LEU B 1 199 ? -11.32 -10.359 12.836 1 95.19 199 LEU B O 1
ATOM 3785 N N . THR B 1 200 ? -10.227 -10.922 10.984 1 96 200 THR B N 1
ATOM 3786 C CA . THR B 1 200 ? -10.516 -9.625 10.383 1 96 200 THR B CA 1
ATOM 3787 C C . THR B 1 200 ? -11.914 -9.617 9.773 1 96 200 THR B C 1
ATOM 3789 O O . THR B 1 200 ? -12.258 -10.5 8.992 1 96 200 THR B O 1
ATOM 3792 N N . PRO B 1 201 ? -12.68 -8.594 10.117 1 97.38 201 PRO B N 1
ATOM 3793 C CA . PRO B 1 201 ? -14.031 -8.547 9.562 1 97.38 201 PRO B CA 1
ATOM 3794 C C . PRO B 1 201 ? -14.039 -8.406 8.047 1 97.38 201 PRO B C 1
ATOM 3796 O O . PRO B 1 201 ? -15 -8.82 7.387 1 97.38 201 PRO B O 1
ATOM 3799 N N . TYR B 1 202 ? -13 -7.914 7.512 1 97.62 202 TYR B N 1
ATOM 3800 C CA . TYR B 1 202 ? -12.961 -7.66 6.078 1 97.62 202 TYR B CA 1
ATOM 3801 C C . TYR B 1 202 ? -12.82 -8.961 5.293 1 97.62 202 TYR B C 1
ATOM 3803 O O . TYR B 1 202 ? -13.234 -9.047 4.137 1 97.62 202 TYR B O 1
ATOM 3811 N N . THR B 1 203 ? -12.164 -9.945 5.965 1 97.75 203 THR B N 1
ATOM 3812 C CA . THR B 1 203 ? -12.141 -11.258 5.328 1 97.75 203 THR B CA 1
ATOM 3813 C C . THR B 1 203 ? -13.562 -11.734 5.023 1 97.75 203 THR B C 1
ATOM 3815 O O . THR B 1 203 ? -13.844 -12.18 3.91 1 97.75 203 THR B O 1
ATOM 3818 N N . HIS B 1 204 ? -14.406 -11.531 5.938 1 98.19 204 HIS B N 1
ATOM 3819 C CA . HIS B 1 204 ? -15.797 -11.977 5.812 1 98.19 204 HIS B CA 1
ATOM 3820 C C . HIS B 1 204 ? -16.578 -11.07 4.879 1 98.19 204 HIS B C 1
ATOM 3822 O O . HIS B 1 204 ? -17.391 -11.547 4.074 1 98.19 204 HIS B O 1
ATOM 3828 N N . ILE B 1 205 ? -16.359 -9.844 4.953 1 98.19 205 ILE B N 1
ATOM 3829 C CA . ILE B 1 205 ? -17.062 -8.875 4.109 1 98.19 205 ILE B CA 1
ATOM 3830 C C . ILE B 1 205 ? -16.75 -9.156 2.643 1 98.19 205 ILE B C 1
ATOM 3832 O O . ILE B 1 205 ? -17.656 -9.242 1.812 1 98.19 205 ILE B O 1
ATOM 3836 N N . LEU B 1 206 ? -15.477 -9.344 2.367 1 97.38 206 LEU B N 1
ATOM 3837 C CA . LEU B 1 206 ? -15.062 -9.586 0.989 1 97.38 206 LEU B CA 1
ATOM 3838 C C . LEU B 1 206 ? -15.562 -10.945 0.501 1 97.38 206 LEU B C 1
ATOM 3840 O O . LEU B 1 206 ? -15.977 -11.078 -0.654 1 97.38 206 LEU B O 1
ATOM 3844 N N . ALA B 1 207 ? -15.539 -11.898 1.375 1 97.88 207 ALA B N 1
ATOM 3845 C CA . ALA B 1 207 ? -16.047 -13.219 1.018 1 97.88 207 ALA B CA 1
ATOM 3846 C C . ALA B 1 207 ? -17.531 -13.156 0.653 1 97.88 207 ALA B C 1
ATOM 3848 O O . ALA B 1 207 ? -17.969 -13.781 -0.312 1 97.88 207 ALA B O 1
ATOM 3849 N N . LEU B 1 208 ? -18.266 -12.406 1.392 1 98.12 208 LEU B N 1
ATOM 3850 C CA . LEU B 1 208 ? -19.703 -12.266 1.139 1 98.12 208 LEU B CA 1
ATOM 3851 C C . LEU B 1 208 ? -19.953 -11.547 -0.181 1 98.12 208 LEU B C 1
ATOM 3853 O O . LEU B 1 208 ? -20.812 -11.961 -0.967 1 98.12 208 LEU B O 1
ATOM 3857 N N . VAL B 1 209 ? -19.219 -10.508 -0.424 1 96.81 209 VAL B N 1
ATOM 3858 C CA . VAL B 1 209 ? -19.391 -9.766 -1.67 1 96.81 209 VAL B CA 1
ATOM 3859 C C . VAL B 1 209 ? -19.062 -10.672 -2.857 1 96.81 209 VAL B C 1
ATOM 3861 O O . VAL B 1 209 ? -19.812 -10.711 -3.836 1 96.81 209 VAL B O 1
ATOM 3864 N N . ARG B 1 210 ? -18 -11.406 -2.756 1 95.88 210 ARG B N 1
ATOM 3865 C CA . ARG B 1 210 ? -17.625 -12.312 -3.834 1 95.88 210 ARG B CA 1
ATOM 3866 C C . ARG B 1 210 ? -18.672 -13.414 -4.012 1 95.88 210 ARG B C 1
ATOM 3868 O O . ARG B 1 210 ? -19.016 -13.773 -5.137 1 95.88 210 ARG B O 1
ATOM 3875 N N . TYR B 1 211 ? -19.125 -13.906 -2.91 1 96.69 211 TYR B N 1
ATOM 3876 C CA . TYR B 1 211 ? -20.125 -14.969 -2.969 1 96.69 211 TYR B CA 1
ATOM 3877 C C . TYR B 1 211 ? -21.344 -14.516 -3.766 1 96.69 211 TYR B C 1
ATOM 3879 O O . TYR B 1 211 ? -21.812 -15.234 -4.656 1 96.69 211 TYR B O 1
ATOM 3887 N N . PHE B 1 212 ? -21.828 -13.352 -3.525 1 96.19 212 PHE B N 1
ATOM 3888 C CA . PHE B 1 212 ? -23.078 -12.898 -4.113 1 96.19 212 PHE B CA 1
ATOM 3889 C C . PHE B 1 212 ? -22.859 -12.367 -5.523 1 96.19 212 PHE B C 1
ATOM 3891 O O . PHE B 1 212 ? -23.781 -12.359 -6.348 1 96.19 212 PHE B O 1
ATOM 3898 N N . THR B 1 213 ? -21.641 -11.977 -5.883 1 93.94 213 THR B N 1
ATOM 3899 C CA . THR B 1 213 ? -21.422 -11.328 -7.172 1 93.94 213 THR B CA 1
ATOM 3900 C C . THR B 1 213 ? -20.859 -12.32 -8.188 1 93.94 213 THR B C 1
ATOM 3902 O O . THR B 1 213 ? -21.281 -12.336 -9.344 1 93.94 213 THR B O 1
ATOM 3905 N N . ILE B 1 214 ? -19.844 -13.148 -7.766 1 91.88 214 ILE B N 1
ATOM 3906 C CA . ILE B 1 214 ? -19.141 -13.945 -8.766 1 91.88 214 ILE B CA 1
ATOM 3907 C C . ILE B 1 214 ? -19.281 -15.43 -8.422 1 91.88 214 ILE B C 1
ATOM 3909 O O . ILE B 1 214 ? -18.906 -16.297 -9.219 1 91.88 214 ILE B O 1
ATOM 3913 N N . GLY B 1 215 ? -19.703 -15.789 -7.203 1 91.81 215 GLY B N 1
ATOM 3914 C CA . GLY B 1 215 ? -20.016 -17.188 -6.938 1 91.81 215 GLY B CA 1
ATOM 3915 C C . GLY B 1 215 ? -19.25 -17.75 -5.766 1 91.81 215 GLY B C 1
ATOM 3916 O O . GLY B 1 215 ? -18.359 -17.094 -5.219 1 91.81 215 GLY B O 1
ATOM 3917 N N . TYR B 1 216 ? -19.516 -18.984 -5.453 1 93.81 216 TYR B N 1
ATOM 3918 C CA . TYR B 1 216 ? -19.016 -19.641 -4.242 1 93.81 216 TYR B CA 1
ATOM 3919 C C . TYR B 1 216 ? -17.531 -19.984 -4.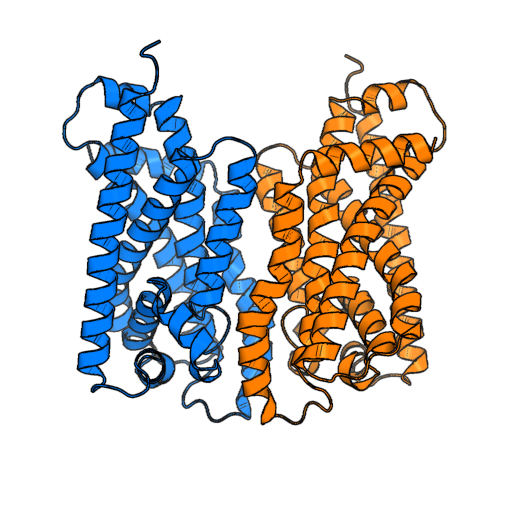371 1 93.81 216 TYR B C 1
ATOM 3921 O O . TYR B 1 216 ? -16.766 -19.797 -3.43 1 93.81 216 TYR B O 1
ATOM 3929 N N . ALA B 1 217 ? -17.109 -20.5 -5.516 1 90 217 ALA B N 1
ATOM 3930 C CA . ALA B 1 217 ? -15.727 -20.906 -5.688 1 90 217 ALA B CA 1
ATOM 3931 C C . ALA B 1 217 ? -14.773 -19.75 -5.438 1 90 217 ALA B C 1
ATOM 3933 O O . ALA B 1 217 ? -13.781 -19.891 -4.723 1 90 217 ALA B O 1
ATOM 3934 N N . ALA B 1 218 ? -15.156 -18.578 -5.875 1 91.19 218 ALA B N 1
ATOM 3935 C CA . ALA B 1 218 ? -14.305 -17.391 -5.754 1 91.19 218 ALA B CA 1
ATOM 3936 C C . ALA B 1 218 ? -14.445 -16.75 -4.375 1 91.19 218 ALA B C 1
ATOM 3938 O O . ALA B 1 218 ? -13.609 -15.945 -3.973 1 91.19 218 ALA B O 1
ATOM 3939 N N . SER B 1 219 ? -15.469 -17.078 -3.59 1 94.25 219 SER B N 1
ATOM 3940 C CA . SER B 1 219 ? -15.719 -16.469 -2.285 1 94.25 219 SER B CA 1
ATOM 3941 C C . SER B 1 219 ? -14.664 -16.891 -1.268 1 94.25 219 SER B C 1
ATOM 3943 O O . SER B 1 219 ? -14.406 -16.188 -0.3 1 94.25 219 SER B O 1
ATOM 3945 N N . GLN B 1 220 ? -14.062 -18.031 -1.385 1 93.38 220 GLN B N 1
ATOM 3946 C CA . GLN B 1 220 ? -13.047 -18.609 -0.51 1 93.38 220 GLN B CA 1
ATOM 3947 C C . GLN B 1 220 ? -13.609 -18.906 0.874 1 93.38 220 GLN B C 1
ATOM 3949 O O . GLN B 1 220 ? -12.859 -19.047 1.842 1 93.38 220 GLN B O 1
ATOM 3954 N N . LEU B 1 221 ? -14.984 -18.984 0.972 1 96.06 221 LEU B N 1
ATOM 3955 C CA . LEU B 1 221 ? -15.641 -19.297 2.236 1 96.06 221 LEU B CA 1
ATOM 3956 C C . LEU B 1 221 ? -15.227 -20.672 2.729 1 96.06 221 LEU B C 1
ATOM 3958 O O . LEU B 1 221 ? -15.07 -20.891 3.934 1 96.06 221 LEU B O 1
ATOM 396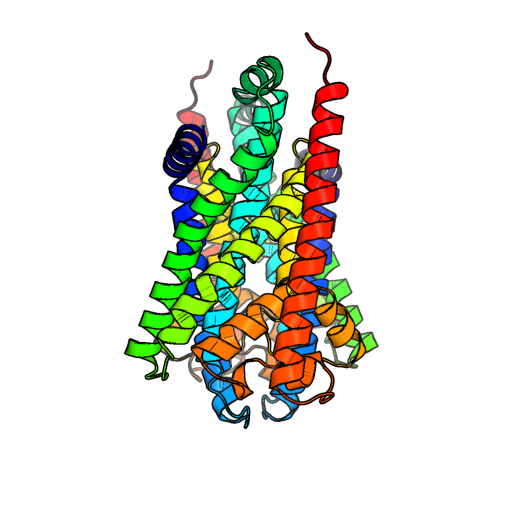2 N N . LYS B 1 222 ? -15.008 -21.562 1.79 1 94.5 222 LYS B N 1
ATOM 3963 C CA . LYS B 1 222 ? -14.594 -22.922 2.107 1 94.5 222 LYS B CA 1
ATOM 3964 C C . LYS B 1 222 ? -13.305 -22.938 2.934 1 94.5 222 LYS B C 1
ATOM 3966 O O . LYS B 1 222 ? -13.172 -23.719 3.873 1 94.5 222 LYS B O 1
ATOM 3971 N N . TYR B 1 223 ? -12.414 -21.969 2.697 1 93.12 223 TYR B N 1
ATOM 3972 C CA . TYR B 1 223 ? -11.102 -21.938 3.34 1 93.12 223 TYR B CA 1
ATOM 3973 C C . TYR B 1 223 ? -11.148 -21.141 4.629 1 93.12 223 TYR B C 1
ATOM 3975 O O . TYR B 1 223 ? -10.375 -21.391 5.555 1 93.12 223 TYR B O 1
ATOM 3983 N N . ILE B 1 224 ? -12.086 -20.172 4.629 1 94.62 224 ILE B N 1
ATOM 3984 C CA . ILE B 1 224 ? -12.266 -19.406 5.852 1 94.62 224 ILE B CA 1
ATOM 3985 C C . ILE B 1 224 ? -12.75 -20.328 6.973 1 94.62 224 ILE B C 1
ATOM 3987 O O . ILE B 1 224 ? -12.281 -20.219 8.109 1 94.62 224 ILE B O 1
ATOM 3991 N N . TYR B 1 225 ? -13.562 -21.266 6.641 1 94.88 225 TYR B N 1
ATOM 3992 C CA . TYR B 1 225 ? -14.156 -22.141 7.645 1 94.88 225 TYR B CA 1
ATOM 3993 C C . TYR B 1 225 ? -13.531 -23.531 7.59 1 94.88 225 TYR B C 1
ATOM 3995 O O . TYR B 1 225 ? -14.094 -24.5 8.117 1 94.88 225 TYR B O 1
ATOM 4003 N N . ASN B 1 226 ? -12.375 -23.703 7.004 1 91.38 226 ASN B N 1
ATOM 4004 C CA . ASN B 1 226 ? -11.625 -24.938 6.922 1 91.38 226 ASN B CA 1
ATOM 4005 C C . ASN B 1 226 ? -12.508 -26.109 6.488 1 91.38 226 ASN B C 1
ATOM 4007 O O . ASN B 1 226 ? -12.492 -27.172 7.109 1 91.38 226 ASN B O 1
ATOM 4011 N N . ASN B 1 227 ? -13.367 -25.859 5.484 1 88.81 227 ASN B N 1
ATOM 4012 C CA . ASN B 1 227 ? -14.234 -26.859 4.867 1 88.81 227 ASN B CA 1
ATOM 4013 C C . ASN B 1 227 ? -15.289 -27.359 5.844 1 88.81 227 ASN B C 1
ATOM 4015 O O . ASN B 1 227 ? -15.852 -28.438 5.652 1 88.81 227 ASN B O 1
ATOM 4019 N N . LEU B 1 228 ? -15.438 -26.516 6.758 1 91.5 228 LEU B N 1
ATOM 4020 C CA . LEU B 1 228 ? -16.484 -26.859 7.711 1 91.5 228 LEU B CA 1
ATOM 4021 C C . LEU B 1 228 ? -17.812 -26.219 7.309 1 91.5 228 LEU B C 1
ATOM 4023 O O . LEU B 1 228 ? -17.844 -25.156 6.703 1 91.5 228 LEU B O 1
ATOM 4027 N N . PHE B 1 229 ? -18.953 -26.859 7.527 1 95.06 229 PHE B N 1
ATOM 4028 C CA . PHE B 1 229 ? -20.297 -26.359 7.34 1 95.06 229 PHE B CA 1
ATOM 4029 C C . PHE B 1 229 ? -20.656 -26.281 5.859 1 95.06 229 PHE B C 1
ATOM 4031 O O . PHE B 1 229 ? -19.766 -26.281 5.004 1 95.06 229 PHE B O 1
ATOM 4038 N N . THR B 1 230 ? -21.828 -26.297 5.523 1 96.38 230 THR B N 1
ATOM 4039 C CA . THR B 1 230 ? -22.328 -26.141 4.16 1 96.38 230 THR B CA 1
ATOM 4040 C C . THR B 1 230 ? -22.25 -24.688 3.723 1 96.38 230 THR B C 1
ATOM 4042 O O . THR B 1 230 ? -22.203 -23.781 4.559 1 96.38 230 THR B O 1
ATOM 4045 N N . PRO B 1 231 ? -22.188 -24.391 2.457 1 95.56 231 PRO B N 1
ATOM 4046 C CA . PRO B 1 231 ? -22.031 -23.031 1.942 1 95.56 231 PRO B CA 1
ATOM 4047 C C . PRO B 1 231 ? -23.047 -22.047 2.52 1 95.56 231 PRO B C 1
ATOM 4049 O O . PRO B 1 231 ? -22.688 -20.969 2.982 1 95.56 231 PRO B O 1
ATOM 4052 N N . PRO B 1 232 ? -24.344 -22.391 2.6 1 96.44 232 PRO B N 1
ATOM 4053 C CA . PRO B 1 232 ? -25.281 -21.422 3.162 1 96.44 232 PRO B CA 1
ATOM 4054 C C . PRO B 1 232 ? -24.984 -21.094 4.625 1 96.44 232 PRO B C 1
ATOM 4056 O O . PRO B 1 232 ? -25.156 -19.938 5.051 1 96.44 232 PRO B O 1
ATOM 4059 N N . ILE B 1 233 ? -24.547 -22.062 5.355 1 97.81 233 ILE B N 1
ATOM 4060 C CA . ILE B 1 233 ? -24.234 -21.844 6.762 1 97.81 233 ILE B CA 1
ATOM 4061 C C . ILE B 1 233 ? -23 -20.969 6.883 1 97.81 233 ILE B C 1
ATOM 4063 O O . ILE B 1 233 ? -22.906 -20.125 7.781 1 97.81 233 ILE B O 1
ATOM 4067 N N . GLN B 1 234 ? -22.031 -21.141 5.992 1 98.06 234 GLN B N 1
ATOM 4068 C CA . GLN B 1 234 ? -20.844 -20.297 5.984 1 98.06 234 GLN B CA 1
ATOM 4069 C C . GLN B 1 234 ? -21.188 -18.844 5.75 1 98.06 234 GLN B C 1
ATOM 4071 O O . GLN B 1 234 ? -20.625 -17.953 6.391 1 98.06 234 GLN B O 1
ATOM 4076 N N . VAL B 1 235 ? -22.109 -18.625 4.867 1 98 235 VAL B N 1
ATOM 4077 C CA . VAL B 1 235 ? -22.547 -17.281 4.539 1 98 235 VAL B CA 1
ATOM 4078 C C . VAL B 1 235 ? -23.203 -16.641 5.762 1 98 235 VAL B C 1
ATOM 4080 O O . VAL B 1 235 ? -22.891 -15.5 6.113 1 98 235 VAL B O 1
ATOM 4083 N N . ILE B 1 236 ? -24.031 -17.391 6.414 1 98.12 236 ILE B N 1
ATOM 4084 C CA . ILE B 1 236 ? -24.75 -16.891 7.578 1 98.12 236 ILE B CA 1
ATOM 4085 C C . ILE B 1 236 ? -23.766 -16.609 8.711 1 98.12 236 ILE B C 1
ATOM 4087 O O . ILE B 1 236 ? -23.844 -15.562 9.367 1 98.12 236 ILE B O 1
ATOM 4091 N N . LEU B 1 237 ? -22.859 -17.5 8.914 1 98.12 237 LEU B N 1
ATOM 4092 C CA . LEU B 1 237 ? -21.875 -17.344 9.977 1 98.12 237 LEU B CA 1
ATOM 4093 C C . LEU B 1 237 ? -21.016 -16.109 9.734 1 98.12 237 LEU B C 1
ATOM 4095 O O . LEU B 1 237 ? -20.703 -15.367 10.672 1 98.12 237 LEU B O 1
ATOM 4099 N N . SER B 1 238 ? -20.609 -15.914 8.523 1 98.38 238 SER B N 1
ATOM 4100 C CA . SER B 1 238 ? -19.812 -14.734 8.188 1 98.38 238 SER B CA 1
ATOM 4101 C C . SER B 1 238 ? -20.625 -13.453 8.367 1 98.38 238 SER B C 1
ATOM 4103 O O . SER B 1 238 ? -20.109 -12.445 8.859 1 98.38 238 SER B O 1
ATOM 4105 N N . ALA B 1 239 ? -21.875 -13.484 7.957 1 98.19 239 ALA B N 1
ATOM 4106 C CA . ALA B 1 239 ? -22.75 -12.32 8.125 1 98.19 239 ALA B CA 1
ATOM 4107 C C . ALA B 1 239 ? -22.938 -11.992 9.602 1 98.19 239 ALA B C 1
ATOM 4109 O O . ALA B 1 239 ? -22.875 -10.828 10 1 98.19 239 ALA B O 1
ATOM 4110 N N . VAL B 1 240 ? -23.141 -13.008 10.391 1 98.38 240 VAL B N 1
ATOM 4111 C CA . VAL B 1 240 ? -23.328 -12.82 11.828 1 98.38 240 VAL B CA 1
ATOM 4112 C C . VAL B 1 240 ? -22.047 -12.266 12.453 1 98.38 240 VAL B C 1
ATOM 4114 O O . VAL B 1 240 ? -22.094 -11.359 13.289 1 98.38 240 VAL B O 1
ATOM 4117 N N . TYR B 1 241 ? -20.938 -12.828 12.086 1 98.31 241 TYR B N 1
ATOM 4118 C CA . TYR B 1 241 ? -19.672 -12.352 12.602 1 98.31 241 TYR B CA 1
ATOM 4119 C C . TYR B 1 241 ? -19.484 -10.859 12.312 1 98.31 241 TYR B C 1
ATOM 4121 O O . TYR B 1 241 ? -19.109 -10.094 13.203 1 98.31 241 TYR B O 1
ATOM 4129 N N . VAL B 1 242 ? -19.75 -10.469 11.102 1 98.38 242 VAL B N 1
ATOM 4130 C CA . VAL B 1 242 ? -19.562 -9.078 10.688 1 98.38 242 VAL B CA 1
ATOM 4131 C C . VAL B 1 242 ? -20.531 -8.18 11.453 1 98.38 242 VAL B C 1
ATOM 4133 O O . VAL B 1 242 ? -20.141 -7.09 11.898 1 98.38 242 VAL B O 1
ATOM 4136 N N . LEU B 1 243 ? -21.719 -8.617 11.625 1 98.38 243 LEU B N 1
ATOM 4137 C CA . LEU B 1 243 ? -22.719 -7.82 12.336 1 98.38 243 LEU B CA 1
ATOM 4138 C C . LEU B 1 243 ? -22.344 -7.641 13.797 1 98.38 243 LEU B C 1
ATOM 4140 O O . LEU B 1 243 ? -22.422 -6.535 14.336 1 98.38 243 LEU B O 1
ATOM 4144 N N . VAL B 1 244 ? -21.938 -8.734 14.406 1 98.5 244 VAL B N 1
ATOM 4145 C CA . VAL B 1 244 ? -21.531 -8.672 15.805 1 98.5 244 VAL B CA 1
ATOM 4146 C C . VAL B 1 244 ? -20.312 -7.754 15.953 1 98.5 244 VAL B C 1
ATOM 4148 O O . VAL B 1 244 ? -20.266 -6.914 16.859 1 98.5 244 VAL B O 1
ATOM 4151 N N . PHE B 1 245 ? -19.375 -7.918 15.062 1 98.5 245 PHE B N 1
ATOM 4152 C CA . PHE B 1 245 ? -18.188 -7.074 15.094 1 98.5 245 PHE B CA 1
ATOM 4153 C C . PHE B 1 245 ? -18.578 -5.605 14.938 1 98.5 245 PHE B C 1
ATOM 4155 O O . PHE B 1 245 ? -18.016 -4.742 15.625 1 98.5 245 PHE B O 1
ATOM 4162 N N . THR B 1 246 ? -19.453 -5.336 14.016 1 98.25 246 THR B N 1
ATOM 4163 C CA . THR B 1 246 ? -19.906 -3.973 13.758 1 98.25 246 THR B CA 1
ATOM 4164 C C . THR B 1 246 ? -20.516 -3.359 15.016 1 98.25 246 THR B C 1
ATOM 4166 O O . THR B 1 246 ? -20.219 -2.219 15.367 1 98.25 246 THR B O 1
ATOM 4169 N N . LEU B 1 247 ? -21.375 -4.105 15.688 1 98 247 LEU B N 1
ATOM 4170 C CA . LEU B 1 247 ? -22.047 -3.605 16.891 1 98 247 LEU B CA 1
ATOM 4171 C C . LEU B 1 247 ? -21.031 -3.311 17.984 1 98 247 LEU B C 1
ATOM 4173 O O . LEU B 1 247 ? -21.094 -2.266 18.641 1 98 247 LEU B O 1
ATOM 4177 N N . ILE B 1 248 ? -20.109 -4.168 18.141 1 98.31 248 ILE B N 1
ATOM 4178 C CA . ILE B 1 248 ? -19.109 -4.012 19.188 1 98.31 248 ILE B CA 1
ATOM 4179 C C . ILE B 1 248 ? -18.219 -2.805 18.891 1 98.31 248 ILE B C 1
ATOM 4181 O O . ILE B 1 248 ? -18.047 -1.936 19.75 1 98.31 248 ILE B O 1
ATOM 4185 N N . ILE B 1 249 ? -17.719 -2.744 17.641 1 97.94 249 ILE B N 1
ATOM 4186 C CA . ILE B 1 249 ? -16.75 -1.712 17.312 1 97.94 249 ILE B CA 1
ATOM 4187 C C . ILE B 1 249 ? -17.438 -0.347 17.266 1 97.94 249 ILE B C 1
ATOM 4189 O O . ILE B 1 249 ? -16.828 0.667 17.625 1 97.94 249 ILE B O 1
ATOM 4193 N N . THR B 1 250 ? -18.656 -0.293 16.812 1 97.25 250 THR B N 1
ATOM 4194 C CA . THR B 1 250 ? -19.391 0.965 16.781 1 97.25 250 THR B CA 1
ATOM 4195 C C . THR B 1 250 ? -19.672 1.445 18.203 1 97.25 250 THR B C 1
ATOM 4197 O O . THR B 1 250 ? -19.562 2.639 18.5 1 97.25 250 THR B O 1
ATOM 4200 N N . TYR B 1 251 ? -20.062 0.509 19.031 1 96.88 251 TYR B N 1
ATOM 4201 C CA . TYR B 1 251 ? -20.297 0.854 20.422 1 96.88 251 TYR B CA 1
ATOM 4202 C C . TYR B 1 251 ? -19.047 1.45 21.062 1 96.88 251 TYR B C 1
ATOM 4204 O O . TYR B 1 251 ? -19.125 2.473 21.734 1 96.88 251 TYR B O 1
ATOM 4212 N N . LEU B 1 252 ? -17.969 0.86 20.828 1 96.81 252 LEU B N 1
ATOM 4213 C CA . LEU B 1 252 ? -16.703 1.346 21.375 1 96.81 252 LEU B CA 1
ATOM 4214 C C . LEU B 1 252 ? -16.359 2.719 20.797 1 96.81 252 LEU B C 1
ATOM 4216 O O . LEU B 1 252 ? -15.836 3.578 21.516 1 96.81 252 LEU B O 1
ATOM 4220 N N . ALA B 1 253 ? -16.578 2.908 19.531 1 96.06 253 ALA B N 1
ATOM 4221 C CA . ALA B 1 253 ? -16.297 4.188 18.891 1 96.06 253 ALA B CA 1
ATOM 4222 C C . ALA B 1 253 ? -17.156 5.305 19.484 1 96.06 253 ALA B C 1
ATOM 4224 O O . ALA B 1 253 ? -16.641 6.395 19.781 1 96.06 253 ALA B O 1
ATOM 4225 N N . VAL B 1 254 ? -18.422 5.055 19.719 1 92.19 254 VAL B N 1
ATOM 4226 C CA . VAL B 1 254 ? -19.344 6.043 20.281 1 92.19 254 VAL B CA 1
ATOM 4227 C C . VAL B 1 254 ? -18.938 6.363 21.719 1 92.19 254 VAL B C 1
ATOM 4229 O O . VAL B 1 254 ? -18.953 7.527 22.125 1 92.19 254 VAL B O 1
ATOM 4232 N N . ARG B 1 255 ? -18.609 5.379 22.422 1 92.25 255 ARG B N 1
ATOM 4233 C CA . ARG B 1 255 ? -18.172 5.582 23.797 1 92.25 255 ARG B CA 1
ATOM 4234 C C . ARG B 1 255 ? -16.922 6.449 23.859 1 92.25 255 ARG B C 1
ATOM 4236 O O . ARG B 1 255 ? -16.781 7.289 24.75 1 92.25 255 ARG B O 1
ATOM 4243 N N . ARG B 1 256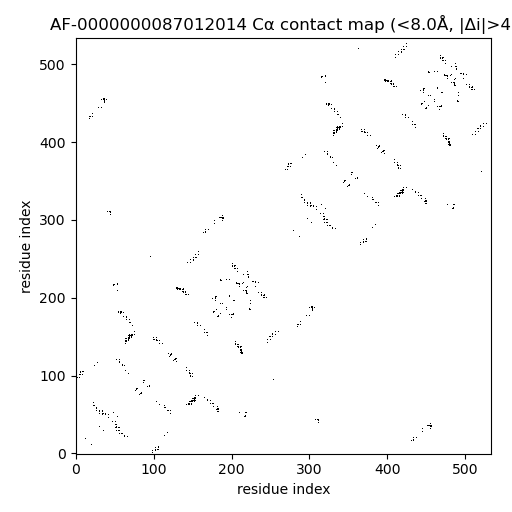 ? -16.078 6.152 22.938 1 90.38 256 ARG B N 1
ATOM 4244 C CA . ARG B 1 256 ? -14.852 6.949 22.891 1 90.38 256 ARG B CA 1
ATOM 4245 C C . ARG B 1 256 ? -15.156 8.398 22.531 1 90.38 256 ARG B C 1
ATOM 4247 O O . ARG B 1 256 ? -14.516 9.32 23.062 1 90.38 256 ARG B O 1
ATOM 4254 N N . LEU B 1 257 ? -16.031 8.641 21.672 1 87.38 257 LEU B N 1
ATOM 4255 C CA . LEU B 1 257 ? -16.438 9.992 21.312 1 87.38 257 LEU B CA 1
ATOM 4256 C C . LEU B 1 257 ? -17.047 10.719 22.5 1 87.38 257 LEU B C 1
ATOM 4258 O O . LEU B 1 257 ? -16.812 11.914 22.703 1 87.38 257 LEU B O 1
ATOM 4262 N N . ASP B 1 258 ? -17.703 9.969 23.281 1 86.12 258 ASP B N 1
ATOM 4263 C CA . ASP B 1 258 ? -18.297 10.531 24.484 1 86.12 258 ASP B CA 1
ATOM 4264 C C . ASP B 1 258 ? -17.219 10.945 25.484 1 86.12 258 ASP B C 1
ATOM 4266 O O . ASP B 1 258 ? -17.328 12 26.125 1 86.12 258 ASP B O 1
ATOM 4270 N N . SER B 1 259 ? -16.266 10.18 25.562 1 84.25 259 SER B N 1
ATOM 4271 C CA . SER B 1 259 ? -15.195 10.477 26.516 1 84.25 259 SER B CA 1
ATOM 4272 C C . SER B 1 259 ? -14.414 11.711 26.094 1 84.25 259 SER B C 1
ATOM 4274 O O . SER B 1 259 ? -13.922 12.461 26.938 1 84.25 259 SER B O 1
ATOM 4276 N N . LEU B 1 260 ? -14.234 11.867 24.812 1 79.12 260 LEU B N 1
ATOM 4277 C CA . LEU B 1 260 ? -13.539 13.039 24.297 1 79.12 260 LEU B CA 1
ATOM 4278 C C . LEU B 1 260 ? -14.352 14.305 24.547 1 79.12 260 LEU B C 1
ATOM 4280 O O . LEU B 1 260 ? -13.789 15.383 24.75 1 79.12 260 LEU B O 1
ATOM 4284 N N . GLN B 1 261 ? -15.578 14.188 24.516 1 66.19 261 GLN B N 1
ATOM 4285 C CA . GLN B 1 261 ? -16.469 15.312 24.766 1 66.19 261 GLN B CA 1
ATOM 4286 C C . GLN B 1 261 ? -16.328 15.828 26.203 1 66.19 261 GLN B C 1
ATOM 4288 O O . GLN B 1 261 ? -16.375 17.047 26.438 1 66.19 261 GLN B O 1
ATOM 4293 N N . PHE B 1 262 ? -15.977 14.984 27.031 1 66 262 PHE B N 1
ATOM 4294 C CA . PHE B 1 262 ? -15.945 15.359 28.438 1 66 262 PHE B CA 1
ATOM 4295 C C . PHE B 1 262 ? -14.555 15.859 28.828 1 66 262 PHE B C 1
ATOM 4297 O O . PHE B 1 262 ? -14.43 16.719 29.719 1 66 262 PHE B O 1
ATOM 4304 N N . ASN B 1 263 ? -13.508 15.352 28.234 1 58.97 263 ASN B N 1
ATOM 4305 C CA . ASN B 1 263 ? -12.148 15.68 28.641 1 58.97 263 ASN B CA 1
ATOM 4306 C C . ASN B 1 263 ? -11.672 16.984 28 1 58.97 263 ASN B C 1
ATOM 4308 O O . ASN B 1 263 ? -10.602 17.484 28.328 1 58.97 263 ASN B O 1
ATOM 4312 N N . LEU B 1 264 ? -12.312 17.531 27.062 1 59.06 264 LEU B N 1
ATOM 4313 C CA . LEU B 1 264 ? -11.883 18.781 26.453 1 59.06 264 LEU B CA 1
ATOM 4314 C C . LEU B 1 264 ? -12.383 19.984 27.266 1 59.06 264 LEU B C 1
ATOM 4316 O O . LEU B 1 264 ? -13.555 20.016 27.672 1 59.06 264 LEU B O 1
ATOM 4320 N N . PRO B 1 265 ? -11.312 20.797 27.828 1 46.47 265 PRO B N 1
ATOM 4321 C CA . PRO B 1 265 ? -11.758 21.969 28.594 1 46.47 265 PRO B CA 1
ATOM 4322 C C . PRO B 1 265 ? -12.68 22.875 27.797 1 46.47 265 PRO B C 1
ATOM 4324 O O . PRO B 1 265 ? -12.555 22.969 26.578 1 46.47 265 PRO B O 1
ATOM 4327 N N . LEU B 1 266 ? -13.969 23.031 28.281 1 42.66 266 LEU B N 1
ATOM 4328 C CA . LEU B 1 266 ? -14.812 24.094 27.766 1 42.66 266 LEU B CA 1
ATOM 4329 C C . LEU B 1 266 ? -14.031 25.406 27.672 1 42.66 266 LEU B C 1
ATOM 4331 O O . LEU B 1 266 ? -13.656 25.984 28.688 1 42.66 266 LEU B O 1
ATOM 4335 N N . GLY B 1 267 ? -12.898 25.375 26.938 1 36.25 267 GLY B N 1
ATOM 4336 C CA . GLY B 1 267 ? -12.312 26.703 26.922 1 36.25 267 GLY B CA 1
ATOM 4337 C C . GLY B 1 267 ? -13.164 27.719 26.188 1 36.25 267 GLY B C 1
ATOM 4338 O O . GLY B 1 267 ? -14.008 27.359 25.375 1 36.25 267 GLY B O 1
#

Foldseek 3Di:
DLVVLLVVLVVVVVVVVVVLVVLLCVLVVCCVPLVVVVQVVCVVPPLVDGSSLLLLLLSLLSLLQQVLLVCLLVVVVCLQPRDVVVVLVVPDPCVVVSNLLSNLVVSLVSSLVSNVVSVVCCCPPVVAAWDPVLSVVLSVLSSLSNLLSNLVSLLVSLVDDDPVSVPVSVVVSVLLSVLLQNSHQLQPDDDVSLVSSLLRLSVLSSLSSCCSIRHNSSSSLCNNCVNDDDSVVSNVVSVVSSVVSSVVSNVSSVVSSVVSSVPRPPD/DLVVLLVVLVVVVVVVVVVLVVLLCVLVVCCVPLVVVVQVVCVVPPLVDRSSLLLLLLSLLSLLQQVLLVCLLVVVVCLQPRDVVVVVVVPDPCVVVSNLLSNLVVSLVSSLVSNVVSVVCCCPPVVAAWDPVLSVVLSVLSSLSNLLSNLVSLLVSLVDDDPVSVPVSVVVSVLLSVLLQNSHQLQPDDDVSLVSSLLRLNVLSSLSSCCSIRHNSSSSLCNNVVNDDDSVVSNVVSVVSSVVSSVVSNVSSVVSSVVSSVPRPPD

Organism: Acidianus infernus (NCBI:txid12915)

Secondary structure (DSSP, 8-state):
-HHHHHHHHHHHHHHTHHHHHHHHHHHHHHIIIIIHHHHHHGGGS--SS-HHHHHHHHTHHHHHHHHHHHHHHHHHHHHHHSTHHHHHHHT-TTHHHHHHHHHHHHHHHHHHHHHHHHHHHHHHHH-----HHHHHHHHHHHHHHHHHHHHHHHHHHHH--GGGHHHHHHHHHHHHHHTTTSSS-GGGS-HHHHHHHHHSHHHHHHHHHHHHHT-HHHH-HHHHTTT-S-HHHHHHHHHHHHHHHHHHHHHHHHHHHHHHHHHS---/-HHHHHHHHHHHHHHTHHHHHHHHHHHHHHIIIIIHHHHHHGGGS--SS-HHHHHHHHTHHHHHHHHHHHHHHHHHHHHHHSTHHHHHHHT-TTHHHHHHHHHHHHHHHHHHHHHHHHHHHHHHHH-----HHHHHHHHHHHHHHHHHHHHHHHHHHHH--GGGHHHHHHHHHHHHHHTTTSSS-GGGS-HHHHHHHHHSHHHHHHHHHHHHHT-HHHH-HHHHTTT-S-HHHHHHHHHHHHHHHHHHHHHHHHHHHHHHHHHS---